Protein AF-A0A931TL77-F1 (afdb_monomer)

Foldseek 3Di:
DKFFFAEWEFEDADPVVVCCVCCVLQPWDFPDKDWDADPQQLVVLLQLLHDSHFIKTWTWTGQPQFRGQIYIYIYTPDDQAAALCVVADLQAFQEQQEFEKEAQDQQVSVVVCVVVVFDWLDHWDWDDWPPDPPKIKIWIWTQDNLNYIYIYIYMPPDQQQLQARSSPPGRIHRRSEREGEFADQVLVQVLCCQLAVKDFPDWTKDDDPVVCVSSVHDPPKIWTKTFIHHPPRSGNTYIYIYIDDPVSNPHHHSLVVPGRHHGTTREREMEDQAQLLSVLSNVVSPWAFSFHFDFGQDPPLGTFTKGWTAHPRNHIYIYTYSDDPVQWDFFFFPVVAEFQAWDWTADPFQGIWTWHDHNNGIWIFRLAAQPHGAGLNVFGGDGQWTQGPPPRFIARRSRQDTDVDPPTGTHTWHWDQDPRTIITGTDDDD

Structure (mmCIF, N/CA/C/O backbone):
data_AF-A0A931TL77-F1
#
_entry.id   AF-A0A931TL77-F1
#
loop_
_atom_site.group_PDB
_atom_site.id
_atom_site.type_symbol
_atom_site.label_atom_id
_atom_site.label_alt_id
_atom_site.label_comp_id
_atom_site.label_asym_id
_atom_site.label_entity_id
_atom_site.label_seq_id
_atom_site.pdbx_PDB_ins_code
_atom_site.Cartn_x
_atom_site.Cartn_y
_atom_site.Cartn_z
_atom_site.occupancy
_atom_site.B_iso_or_equiv
_atom_site.auth_seq_id
_atom_site.auth_comp_id
_atom_site.auth_asym_id
_atom_site.auth_atom_id
_atom_site.pdbx_PDB_model_num
ATOM 1 N N . MET A 1 1 ? 4.394 4.977 -12.613 1.00 84.75 1 MET A N 1
ATOM 2 C CA . MET A 1 1 ? 3.397 5.625 -11.736 1.00 84.75 1 MET A CA 1
ATOM 3 C C . MET A 1 1 ? 3.073 4.685 -10.577 1.00 84.75 1 MET A C 1
ATOM 5 O O . MET A 1 1 ? 3.251 3.476 -10.707 1.00 84.75 1 MET A O 1
ATOM 9 N N . ILE A 1 2 ? 2.688 5.224 -9.425 1.00 92.00 2 ILE A N 1
ATOM 10 C CA . ILE A 1 2 ? 2.180 4.453 -8.287 1.00 92.00 2 ILE A CA 1
ATOM 11 C C . ILE A 1 2 ? 1.109 5.287 -7.580 1.00 92.00 2 ILE A C 1
ATOM 13 O O . ILE A 1 2 ? 1.251 6.510 -7.510 1.00 92.00 2 ILE A O 1
ATOM 17 N N . SER A 1 3 ? 0.022 4.651 -7.149 1.00 94.75 3 SER A N 1
ATOM 18 C CA . SER A 1 3 ? -1.104 5.321 -6.491 1.00 94.75 3 SER A CA 1
ATOM 19 C C . SER A 1 3 ? -0.888 5.485 -4.986 1.00 94.75 3 SER A C 1
ATOM 21 O O . SER A 1 3 ? 0.035 4.914 -4.406 1.00 94.75 3 SER A O 1
ATOM 23 N N . GLU A 1 4 ? -1.792 6.214 -4.333 1.00 94.69 4 GLU A N 1
ATOM 24 C CA . GLU A 1 4 ? -2.070 6.045 -2.904 1.00 94.69 4 GLU A CA 1
ATOM 25 C C . GLU A 1 4 ? -2.566 4.620 -2.556 1.00 94.69 4 GLU A C 1
ATOM 27 O O . GLU A 1 4 ? -2.743 3.768 -3.435 1.00 94.69 4 GLU A O 1
ATOM 32 N N . VAL A 1 5 ? -2.798 4.346 -1.268 1.00 97.25 5 VAL A N 1
ATOM 33 C CA . VAL A 1 5 ? -3.376 3.086 -0.778 1.00 97.25 5 VAL A CA 1
ATOM 34 C C . VAL A 1 5 ? -4.782 2.919 -1.354 1.00 97.25 5 VAL A C 1
ATOM 36 O O . VAL A 1 5 ? -5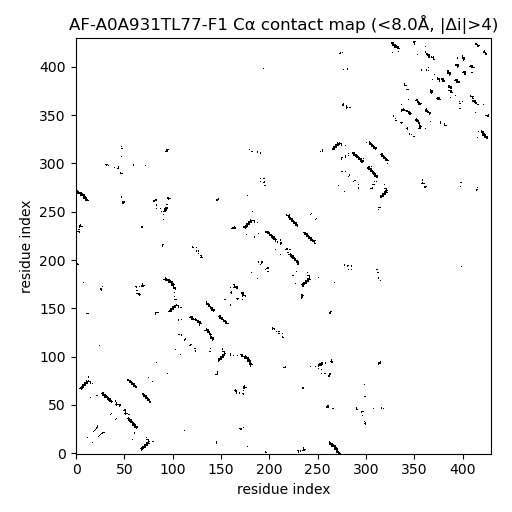.726 3.613 -0.975 1.00 97.25 5 VAL A O 1
ATOM 39 N N . ARG A 1 6 ? -4.936 1.947 -2.251 1.00 97.38 6 ARG A N 1
ATOM 40 C CA . ARG A 1 6 ? -6.212 1.593 -2.879 1.00 97.38 6 ARG A CA 1
ATOM 41 C C . ARG A 1 6 ? -7.122 0.839 -1.930 1.00 97.38 6 ARG A C 1
ATOM 43 O O . ARG A 1 6 ? -8.317 1.107 -1.893 1.00 97.38 6 ARG A O 1
ATOM 50 N N . ALA A 1 7 ? -6.554 -0.081 -1.155 1.00 97.81 7 ALA A N 1
ATOM 51 C CA . ALA A 1 7 ? -7.304 -0.880 -0.202 1.00 97.81 7 ALA A CA 1
ATOM 52 C C . ALA A 1 7 ? -6.459 -1.276 1.010 1.00 97.81 7 ALA A C 1
ATOM 54 O O . ALA A 1 7 ? -5.250 -1.489 0.898 1.00 97.81 7 ALA A O 1
ATOM 55 N N . VAL A 1 8 ? -7.127 -1.458 2.147 1.00 97.81 8 VAL A N 1
ATOM 56 C CA . VAL A 1 8 ? -6.586 -2.136 3.326 1.00 97.81 8 VAL A CA 1
ATOM 57 C C . VAL A 1 8 ? -7.295 -3.471 3.531 1.00 97.81 8 VAL A C 1
ATOM 59 O O . VAL A 1 8 ? -8.522 -3.542 3.523 1.00 97.81 8 VAL A O 1
ATOM 62 N N . THR A 1 9 ? -6.536 -4.547 3.716 1.00 97.00 9 THR A N 1
ATOM 63 C CA . THR A 1 9 ? -7.086 -5.867 4.057 1.00 97.00 9 THR A CA 1
ATOM 64 C C . THR A 1 9 ? -7.079 -6.052 5.560 1.00 97.00 9 THR A C 1
ATOM 66 O O . THR A 1 9 ? -6.026 -5.931 6.178 1.00 97.00 9 THR A O 1
ATOM 69 N N . ILE A 1 10 ? -8.227 -6.382 6.142 1.00 95.94 10 ILE A N 1
ATOM 70 C CA . ILE A 1 10 ? -8.422 -6.569 7.578 1.00 95.94 10 ILE A CA 1
ATOM 71 C C . ILE A 1 10 ? -8.870 -7.999 7.825 1.00 95.94 10 ILE A C 1
ATOM 73 O O . ILE A 1 10 ? -9.907 -8.417 7.317 1.00 95.94 10 ILE A O 1
ATOM 77 N N . VAL A 1 11 ? -8.117 -8.737 8.632 1.00 94.94 11 VAL A N 1
ATOM 78 C CA . VAL A 1 11 ? -8.571 -10.035 9.131 1.00 94.94 11 VAL A CA 1
ATOM 79 C C . VAL A 1 11 ? -9.452 -9.801 10.354 1.00 94.94 11 VAL A C 1
ATOM 81 O O . VAL A 1 11 ? -9.009 -9.177 11.318 1.00 94.94 11 VAL A O 1
ATOM 84 N N . THR A 1 12 ? -10.680 -10.314 10.309 1.00 94.69 12 THR A N 1
ATOM 85 C CA . THR A 1 12 ? -11.704 -10.171 11.349 1.00 94.69 12 THR A CA 1
ATOM 86 C C . THR A 1 12 ? -12.189 -11.525 11.857 1.00 94.69 12 THR A C 1
ATOM 88 O O . THR A 1 12 ? -12.225 -12.507 11.115 1.00 94.69 12 THR A O 1
ATOM 91 N N . ALA A 1 13 ? -12.579 -11.578 13.130 1.00 92.88 13 ALA A N 1
ATOM 92 C CA . ALA A 1 13 ? -13.218 -12.750 13.726 1.00 92.88 13 ALA A CA 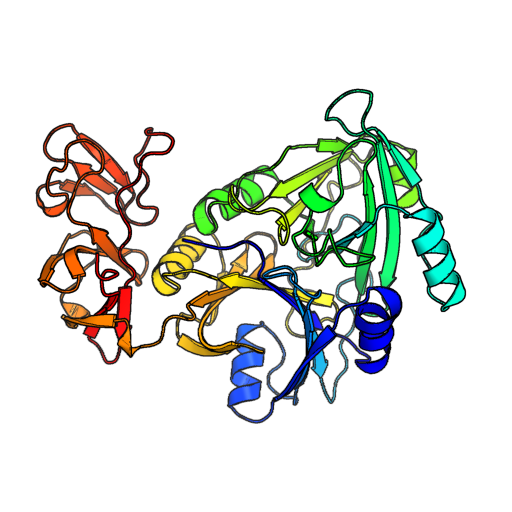1
ATOM 93 C C . ALA A 1 13 ? -14.688 -12.898 13.305 1.00 92.88 13 ALA A C 1
ATOM 95 O O . ALA A 1 13 ? -15.218 -14.010 13.266 1.00 92.88 13 ALA A O 1
ATOM 96 N N . ASP A 1 14 ? -15.346 -11.769 13.032 1.00 93.75 14 ASP A N 1
ATOM 97 C CA . ASP A 1 14 ? -16.788 -11.664 12.832 1.00 93.75 14 ASP A CA 1
ATOM 98 C C . ASP A 1 14 ? -17.082 -10.669 11.705 1.00 93.75 14 ASP A C 1
ATOM 100 O O . ASP A 1 14 ? -17.121 -9.448 11.883 1.00 93.75 14 ASP A O 1
ATOM 104 N N . LEU A 1 15 ? -17.325 -11.233 10.522 1.00 94.75 15 LEU A N 1
ATOM 105 C CA . LEU A 1 15 ? -17.604 -10.475 9.311 1.00 94.75 15 LEU A CA 1
ATOM 106 C C . LEU A 1 15 ? -18.896 -9.650 9.418 1.00 94.75 15 LEU A C 1
ATOM 108 O O . LEU A 1 15 ? -18.978 -8.574 8.832 1.00 94.75 15 LEU A O 1
ATOM 112 N N . GLU A 1 16 ? -19.903 -10.117 10.160 1.00 95.31 16 GLU A N 1
ATOM 113 C CA . GLU A 1 16 ? -21.162 -9.384 10.323 1.00 95.31 16 GLU A CA 1
ATOM 114 C C . GLU A 1 16 ? -20.975 -8.173 11.228 1.00 95.31 16 GLU A C 1
ATOM 116 O O . GLU A 1 16 ? -21.451 -7.080 10.914 1.00 95.31 16 GLU A O 1
ATOM 121 N N . ARG A 1 17 ? -20.237 -8.336 12.331 1.00 95.38 17 ARG A N 1
ATOM 122 C CA . ARG A 1 17 ? -19.882 -7.213 13.200 1.00 95.38 17 ARG A CA 1
ATOM 123 C C . ARG A 1 17 ? -19.022 -6.189 12.470 1.00 95.38 17 ARG A C 1
ATOM 125 O O . ARG A 1 17 ? -19.314 -4.997 12.555 1.00 95.38 17 ARG A O 1
ATOM 132 N N . ALA A 1 18 ? -18.016 -6.635 11.721 1.00 96.75 18 ALA A N 1
ATOM 133 C CA . ALA A 1 18 ? -17.196 -5.739 10.917 1.00 96.75 18 ALA A CA 1
ATOM 134 C C . ALA A 1 18 ? -18.041 -4.994 9.862 1.00 96.75 18 ALA A C 1
ATOM 136 O O . ALA A 1 18 ? -17.913 -3.779 9.727 1.00 96.75 18 ALA A O 1
ATOM 137 N N . ARG A 1 19 ? -18.989 -5.662 9.189 1.00 97.56 19 ARG A N 1
ATOM 138 C CA . ARG A 1 19 ? -19.946 -5.002 8.279 1.00 97.56 19 ARG A CA 1
ATOM 139 C C . ARG A 1 19 ? -20.817 -3.959 8.980 1.00 97.56 19 ARG A C 1
ATOM 141 O O . ARG A 1 19 ? -21.002 -2.878 8.429 1.00 97.56 19 ARG A O 1
ATOM 148 N N . ARG A 1 20 ? -21.321 -4.227 10.191 1.00 97.06 20 ARG A N 1
ATOM 149 C CA . ARG A 1 20 ? -22.089 -3.225 10.960 1.00 97.06 20 ARG A CA 1
ATOM 150 C C . ARG A 1 20 ? -21.271 -1.958 11.218 1.00 97.06 20 ARG A C 1
ATOM 152 O O . ARG A 1 20 ? -21.806 -0.863 11.076 1.00 97.06 20 ARG A O 1
ATOM 159 N N . LEU A 1 21 ? -19.982 -2.101 11.521 1.00 97.88 21 LEU A N 1
ATOM 160 C CA . LEU A 1 21 ? -19.082 -0.967 11.711 1.00 97.88 21 LEU A CA 1
ATOM 161 C C . LEU A 1 21 ? -18.799 -0.226 10.392 1.00 97.88 21 LEU A C 1
ATOM 163 O O . LEU A 1 21 ? -19.118 0.955 10.267 1.00 97.88 21 LEU A O 1
ATOM 167 N N . TYR A 1 22 ? -18.218 -0.908 9.402 1.00 97.94 22 TYR A N 1
ATOM 168 C CA . TYR A 1 22 ? -17.736 -0.257 8.178 1.00 97.94 22 TYR A CA 1
ATOM 169 C C . TYR A 1 22 ? -18.869 0.163 7.235 1.00 97.94 22 TYR A C 1
ATOM 171 O O . TYR A 1 22 ? -18.848 1.276 6.714 1.00 97.94 22 TYR A O 1
ATOM 179 N N . ALA A 1 23 ? -19.884 -0.680 7.038 1.00 96.94 23 ALA A N 1
ATOM 180 C CA . ALA A 1 23 ? -21.020 -0.324 6.194 1.00 96.94 23 ALA A CA 1
ATOM 181 C C . ALA A 1 23 ? -22.074 0.489 6.951 1.00 96.94 23 ALA A C 1
ATOM 183 O O . ALA A 1 23 ? -22.532 1.519 6.467 1.00 96.94 23 ALA A O 1
ATOM 184 N N . GLY A 1 24 ? -22.447 0.044 8.154 1.00 96.44 24 GLY A N 1
ATOM 185 C CA . GLY A 1 24 ? -23.548 0.646 8.910 1.00 96.44 24 GLY A CA 1
ATOM 186 C C . GLY A 1 24 ? -23.204 1.999 9.531 1.00 96.44 24 GLY A C 1
ATOM 187 O O . GLY A 1 24 ? -23.949 2.960 9.357 1.00 96.44 24 GLY A O 1
ATOM 188 N N . LEU A 1 25 ? -22.085 2.089 10.255 1.00 97.25 25 LEU A N 1
ATOM 189 C CA . LEU A 1 25 ? -21.726 3.305 10.993 1.00 97.25 25 LEU A CA 1
ATOM 190 C C . LEU A 1 25 ? -20.862 4.267 10.175 1.00 97.25 25 LEU A C 1
ATOM 192 O O . LEU A 1 25 ? -21.095 5.476 10.211 1.00 97.25 25 LEU A O 1
ATOM 196 N N . LEU A 1 26 ? -19.891 3.737 9.426 1.00 97.06 26 LEU A N 1
ATOM 197 C CA . LEU A 1 26 ? -18.997 4.533 8.577 1.00 97.06 26 LEU A CA 1
ATOM 198 C C . LEU A 1 26 ? -19.578 4.814 7.179 1.00 97.06 26 LEU A C 1
ATOM 200 O O . LEU A 1 26 ? -19.074 5.693 6.483 1.00 97.06 26 LEU A O 1
ATOM 204 N N . GLY A 1 27 ? -20.657 4.135 6.777 1.00 95.62 27 GLY A N 1
ATOM 205 C CA . GLY A 1 27 ? -21.375 4.415 5.528 1.00 95.62 27 GLY A CA 1
ATOM 206 C C . GLY A 1 27 ? -20.712 3.868 4.260 1.00 95.62 27 GLY A C 1
ATOM 207 O O . GLY A 1 27 ? -21.058 4.301 3.163 1.00 95.62 27 GLY A O 1
ATOM 208 N N . MET A 1 28 ? -19.765 2.933 4.380 1.00 97.06 28 MET A N 1
ATOM 209 C CA . MET A 1 28 ? -19.159 2.290 3.213 1.00 97.06 28 MET A CA 1
ATOM 210 C C . MET A 1 28 ? -20.154 1.339 2.530 1.00 97.06 28 MET A C 1
ATOM 212 O O . MET A 1 28 ? -20.973 0.684 3.172 1.00 97.06 28 MET A O 1
ATOM 216 N N . ARG A 1 29 ? -20.065 1.205 1.209 1.00 96.56 29 ARG A N 1
ATOM 217 C CA . ARG A 1 29 ? -20.891 0.281 0.429 1.00 96.56 29 ARG A CA 1
ATOM 218 C C . ARG A 1 29 ? -20.122 -1.001 0.158 1.00 96.56 29 ARG A C 1
ATOM 220 O O . ARG A 1 29 ? -19.004 -0.944 -0.342 1.00 96.56 29 ARG A O 1
ATOM 227 N N . GLU A 1 30 ? -20.735 -2.150 0.420 1.00 97.69 30 GLU A N 1
ATOM 228 C CA . GLU A 1 30 ? -20.202 -3.428 -0.054 1.00 97.69 30 GLU A CA 1
ATOM 229 C C . GLU A 1 30 ? -20.328 -3.502 -1.582 1.00 97.69 30 GLU A C 1
ATOM 231 O O . GLU A 1 30 ? -21.421 -3.378 -2.137 1.00 97.69 30 GLU A O 1
ATOM 236 N N . VAL A 1 31 ? -19.193 -3.651 -2.262 1.00 97.06 31 VAL A N 1
ATOM 237 C CA . VAL A 1 31 ? -19.104 -3.663 -3.729 1.00 97.06 31 VAL A CA 1
ATOM 238 C C . VAL A 1 31 ? -18.903 -5.063 -4.293 1.00 97.06 31 VAL A C 1
ATOM 240 O O . VAL A 1 31 ? -19.247 -5.308 -5.446 1.00 97.06 31 VAL A O 1
ATOM 243 N N . ALA A 1 32 ? -18.369 -5.980 -3.486 1.00 97.12 32 ALA A N 1
ATOM 244 C CA . ALA A 1 32 ? -18.173 -7.373 -3.853 1.00 97.12 32 ALA A CA 1
ATOM 245 C C . ALA A 1 32 ? -18.027 -8.256 -2.607 1.00 97.12 32 ALA A C 1
ATOM 247 O O . ALA A 1 32 ? -17.573 -7.798 -1.556 1.00 97.12 32 ALA A O 1
ATOM 248 N N . ALA A 1 33 ? -18.336 -9.540 -2.764 1.00 97.00 33 ALA A N 1
ATOM 249 C CA . ALA A 1 33 ? -18.074 -10.573 -1.775 1.00 97.00 33 ALA A CA 1
ATOM 250 C C . ALA A 1 33 ? -17.491 -11.813 -2.457 1.00 97.00 33 ALA A C 1
ATOM 252 O O . ALA A 1 33 ? -17.870 -12.145 -3.580 1.00 97.00 33 ALA A O 1
ATOM 253 N N . TYR A 1 34 ? -16.584 -12.499 -1.768 1.00 96.19 34 TYR A N 1
ATOM 254 C CA . TYR A 1 34 ? -15.933 -13.707 -2.262 1.00 96.19 34 TYR A CA 1
ATOM 255 C C . TYR A 1 34 ? -15.923 -14.783 -1.185 1.00 96.19 34 TYR A C 1
ATOM 257 O O . TYR A 1 34 ? -15.801 -14.495 0.006 1.00 96.19 34 TYR A O 1
ATOM 265 N N . ARG A 1 35 ? -15.974 -16.034 -1.630 1.00 95.81 35 ARG A N 1
ATOM 266 C CA . ARG A 1 35 ? -15.556 -17.198 -0.857 1.00 95.81 35 ARG A CA 1
ATOM 267 C C . ARG A 1 35 ? -14.415 -17.841 -1.633 1.00 95.81 35 ARG A C 1
ATOM 269 O O . ARG A 1 35 ? -14.634 -18.295 -2.750 1.00 95.81 35 ARG A O 1
ATOM 276 N N . LEU A 1 36 ? -13.206 -17.804 -1.084 1.00 94.31 36 LEU A N 1
ATOM 277 C CA . LEU A 1 36 ? -12.018 -18.357 -1.728 1.00 94.31 36 LEU A CA 1
ATOM 278 C C . LEU A 1 36 ? -11.596 -19.645 -1.029 1.00 94.31 36 LEU A C 1
ATOM 280 O O . LEU A 1 36 ? -11.413 -19.668 0.185 1.00 94.31 36 LEU A O 1
ATOM 284 N N . GLU A 1 37 ? -11.403 -20.700 -1.808 1.00 94.50 37 GLU A N 1
ATOM 285 C CA . GLU A 1 37 ? -11.005 -22.028 -1.344 1.00 94.50 37 GLU A CA 1
ATOM 286 C C . GLU A 1 37 ? -10.095 -22.705 -2.381 1.00 94.50 37 GLU A C 1
ATOM 288 O O . GLU A 1 37 ? -9.829 -22.144 -3.450 1.00 94.50 37 GLU A O 1
ATOM 293 N N . GLY A 1 38 ? -9.564 -23.882 -2.042 1.00 94.44 38 GLY A N 1
ATOM 294 C CA . GLY A 1 38 ? -8.637 -24.618 -2.904 1.00 94.44 38 GLY A CA 1
ATOM 295 C C . GLY A 1 38 ? -7.373 -23.824 -3.252 1.00 94.44 38 GLY A C 1
ATOM 296 O O . GLY A 1 38 ? -6.923 -22.964 -2.490 1.00 94.44 38 GLY A O 1
ATOM 297 N N . ASP A 1 39 ? -6.802 -24.101 -4.423 1.00 93.94 39 ASP A N 1
ATOM 298 C CA . ASP A 1 39 ? -5.517 -23.531 -4.843 1.00 93.94 39 ASP A CA 1
ATOM 299 C C . ASP A 1 39 ? -5.549 -22.009 -5.014 1.00 93.94 39 ASP A C 1
ATOM 301 O O . ASP A 1 39 ? -4.571 -21.330 -4.692 1.00 93.94 39 ASP A O 1
ATOM 305 N N . GLU A 1 40 ? -6.666 -21.453 -5.493 1.00 91.44 40 GLU A N 1
ATOM 306 C CA . GLU A 1 40 ? -6.803 -20.007 -5.678 1.00 91.44 40 GLU A CA 1
ATOM 307 C C . GLU A 1 40 ? -6.881 -19.278 -4.332 1.00 91.44 40 GLU A C 1
ATOM 309 O O . GLU A 1 40 ? -6.145 -18.309 -4.120 1.00 91.44 40 GLU A O 1
ATOM 314 N N . GLY A 1 41 ? -7.690 -19.781 -3.390 1.00 93.88 41 GLY A N 1
ATOM 315 C CA . GLY A 1 41 ? -7.731 -19.254 -2.024 1.00 93.88 41 GLY A CA 1
ATOM 316 C C . GLY A 1 41 ? -6.383 -19.379 -1.320 1.00 93.88 41 GLY A C 1
ATOM 317 O O . GLY A 1 41 ? -5.896 -18.409 -0.736 1.00 93.88 41 GLY A O 1
ATOM 318 N N . ALA A 1 42 ? -5.720 -20.527 -1.467 1.00 93.94 42 ALA A N 1
ATOM 319 C CA . ALA A 1 42 ? -4.400 -20.757 -0.902 1.00 93.94 42 ALA A CA 1
ATOM 320 C C . ALA A 1 42 ? -3.334 -19.812 -1.490 1.00 93.94 42 ALA A C 1
ATOM 322 O O . ALA A 1 42 ? -2.457 -19.331 -0.768 1.00 93.94 42 ALA A O 1
ATOM 323 N N . ALA A 1 43 ? -3.405 -19.508 -2.790 1.00 94.12 43 ALA A N 1
ATOM 324 C CA . ALA A 1 43 ? -2.503 -18.564 -3.446 1.00 94.12 43 ALA A CA 1
ATOM 325 C C . ALA A 1 43 ? -2.722 -17.116 -2.977 1.00 94.12 43 ALA A C 1
ATOM 327 O O . ALA A 1 43 ? -1.743 -16.407 -2.730 1.00 94.12 43 ALA A O 1
ATOM 328 N N . VAL A 1 44 ? -3.979 -16.682 -2.822 1.00 94.88 44 VAL A N 1
ATOM 329 C CA . VAL A 1 44 ? -4.311 -15.358 -2.263 1.00 94.88 44 VAL A CA 1
ATOM 330 C C . VAL A 1 44 ? -3.833 -15.250 -0.816 1.00 94.88 44 VAL A C 1
ATOM 332 O O . VAL A 1 44 ? -3.150 -14.287 -0.470 1.00 94.88 44 VAL A O 1
ATOM 335 N N . ALA A 1 45 ? -4.105 -16.265 0.007 1.00 93.62 45 ALA A N 1
ATOM 336 C CA . ALA A 1 45 ? -3.663 -16.304 1.395 1.00 93.62 45 ALA A CA 1
ATOM 337 C C . ALA A 1 45 ? -2.139 -16.169 1.524 1.00 93.62 45 ALA A C 1
ATOM 339 O O . ALA A 1 45 ? -1.661 -15.288 2.239 1.00 93.62 45 ALA A O 1
ATOM 340 N N . ARG A 1 46 ? -1.362 -16.966 0.772 1.00 93.00 46 ARG A N 1
ATOM 341 C CA . ARG A 1 46 ? 0.109 -16.879 0.775 1.00 93.00 46 ARG A CA 1
ATOM 342 C C . ARG A 1 46 ? 0.609 -15.486 0.396 1.00 93.00 46 ARG A C 1
ATOM 344 O O . ARG A 1 46 ? 1.497 -14.967 1.066 1.00 93.00 46 ARG A O 1
ATOM 351 N N . ARG A 1 47 ? 0.009 -14.847 -0.617 1.00 93.75 47 ARG A N 1
ATOM 352 C CA . ARG A 1 47 ? 0.371 -13.477 -1.030 1.00 93.75 47 ARG A CA 1
ATOM 353 C C . ARG A 1 47 ? 0.128 -12.456 0.078 1.00 93.75 47 ARG A C 1
ATOM 355 O O . ARG A 1 47 ? 0.897 -11.511 0.220 1.00 93.75 47 ARG A O 1
ATOM 362 N N . TRP A 1 48 ? -0.901 -12.643 0.890 1.00 92.81 48 TRP A N 1
ATOM 363 C CA . TRP A 1 48 ? -1.190 -11.775 2.034 1.00 92.81 48 TRP A CA 1
ATOM 364 C C . TRP A 1 48 ? -0.460 -12.193 3.317 1.00 92.81 48 TRP A C 1
ATOM 366 O O . TRP A 1 48 ? -0.722 -11.636 4.385 1.00 92.81 48 TRP A O 1
ATOM 376 N N . ALA A 1 49 ? 0.468 -13.152 3.210 1.00 90.62 49 ALA A N 1
ATOM 377 C CA . ALA A 1 49 ? 1.147 -13.785 4.333 1.00 90.62 49 ALA A CA 1
ATOM 378 C C . ALA A 1 49 ? 0.154 -14.291 5.395 1.00 90.62 49 ALA A C 1
ATOM 380 O O . ALA A 1 49 ? 0.357 -14.047 6.582 1.00 90.62 49 ALA A O 1
ATOM 381 N N . LEU A 1 50 ? -0.917 -14.951 4.941 1.00 90.19 50 LEU A N 1
ATOM 382 C CA . LEU A 1 50 ? -1.978 -15.580 5.730 1.00 90.19 50 LEU A CA 1
ATOM 383 C C . LEU A 1 50 ? -1.903 -17.118 5.642 1.00 90.19 50 LEU A C 1
ATOM 385 O O . LEU A 1 50 ? -1.363 -17.639 4.660 1.00 90.19 50 LEU A O 1
ATOM 389 N N . PRO A 1 51 ? -2.458 -17.864 6.622 1.00 87.94 51 PRO A N 1
ATOM 390 C CA . PRO A 1 51 ? -2.683 -19.302 6.499 1.00 87.94 51 PRO A CA 1
ATOM 391 C C . PRO A 1 51 ? -3.460 -19.642 5.235 1.00 87.94 51 PRO A C 1
ATOM 393 O O . PRO A 1 51 ? -4.449 -18.986 4.913 1.00 87.94 51 PRO A O 1
ATOM 396 N N . SER A 1 52 ? -3.010 -20.679 4.536 1.00 83.94 52 SER A N 1
ATOM 397 C CA . SER A 1 52 ? -3.558 -21.096 3.244 1.00 83.94 52 SER A CA 1
ATOM 398 C C . SER A 1 52 ? -4.352 -22.403 3.302 1.00 83.94 52 SER A C 1
ATOM 400 O O . SER A 1 52 ? -4.656 -22.968 2.259 1.00 83.94 52 SER A O 1
ATOM 402 N N . ASP A 1 53 ? -4.610 -22.922 4.499 1.00 83.44 53 ASP A N 1
ATOM 403 C CA . ASP A 1 53 ? -5.258 -24.211 4.768 1.00 83.44 53 ASP A CA 1
ATOM 404 C C . ASP A 1 53 ? -6.777 -24.101 4.955 1.00 83.44 53 ASP A C 1
ATOM 406 O O . ASP A 1 53 ? -7.488 -25.101 4.880 1.00 83.44 53 ASP A O 1
ATOM 410 N N . THR A 1 54 ? -7.277 -22.887 5.174 1.00 84.69 54 THR A N 1
ATOM 411 C CA . THR A 1 54 ? -8.676 -22.619 5.499 1.00 84.69 54 THR A CA 1
ATOM 412 C C . THR A 1 54 ? -9.316 -21.705 4.449 1.00 84.69 54 THR A C 1
ATOM 414 O O . THR A 1 54 ? -8.689 -20.719 4.047 1.00 84.69 54 THR A O 1
ATOM 417 N N . PRO A 1 55 ? -10.571 -21.964 4.030 1.00 92.81 55 PRO A N 1
ATOM 418 C CA . PRO A 1 55 ? -11.317 -21.052 3.171 1.00 92.81 55 PRO A CA 1
ATOM 419 C C . PRO A 1 55 ? -11.427 -19.631 3.741 1.00 92.81 55 PRO A C 1
ATOM 421 O O . PRO A 1 55 ? -11.543 -19.426 4.954 1.00 92.81 55 PRO A O 1
ATOM 424 N N . LEU A 1 56 ? -11.435 -18.646 2.845 1.00 93.25 56 LEU A N 1
ATOM 425 C CA . LEU A 1 56 ? -11.548 -17.228 3.171 1.00 93.25 56 LEU A CA 1
ATOM 426 C C . LEU A 1 56 ? -12.908 -16.692 2.727 1.00 93.25 56 LEU A C 1
ATOM 428 O O . LEU A 1 56 ? -13.228 -16.720 1.539 1.00 93.25 56 LEU A O 1
ATOM 432 N N . ALA A 1 57 ? -13.670 -16.122 3.655 1.00 95.50 57 ALA A N 1
ATOM 433 C CA . ALA A 1 57 ? -14.806 -15.269 3.329 1.00 95.50 57 ALA A CA 1
ATOM 434 C C . ALA A 1 57 ? -14.332 -13.812 3.263 1.00 95.50 57 ALA A C 1
ATOM 436 O O . ALA A 1 57 ? -13.727 -13.318 4.217 1.00 95.50 57 ALA A O 1
ATOM 437 N N . ILE A 1 58 ? -14.599 -13.128 2.151 1.00 96.81 58 ILE A N 1
ATOM 438 C CA . ILE A 1 58 ? -14.131 -11.764 1.894 1.00 96.81 58 ILE A CA 1
ATOM 439 C C . ILE A 1 58 ? -15.316 -10.855 1.575 1.00 96.81 58 ILE A C 1
ATOM 441 O O . ILE A 1 58 ? -16.152 -11.208 0.747 1.00 96.81 58 ILE A O 1
ATOM 445 N N . ALA A 1 59 ? -15.354 -9.671 2.181 1.00 98.31 59 ALA A N 1
ATOM 446 C CA . ALA A 1 59 ? -16.242 -8.576 1.796 1.00 98.31 59 ALA A CA 1
ATOM 447 C C . ALA A 1 59 ? -15.406 -7.343 1.433 1.00 98.31 59 ALA A C 1
ATOM 449 O O . ALA A 1 59 ? -14.537 -6.931 2.203 1.00 98.31 59 ALA A O 1
ATOM 450 N N . CYS A 1 60 ? -15.650 -6.757 0.265 1.00 98.50 60 CYS A N 1
ATOM 451 C CA . CYS A 1 60 ? -14.972 -5.554 -0.209 1.00 98.50 60 CYS A CA 1
ATOM 452 C C . CYS A 1 60 ? -15.916 -4.360 -0.068 1.00 98.50 60 CYS A C 1
ATOM 454 O O . CYS A 1 60 ? -17.018 -4.384 -0.615 1.00 98.50 60 CYS A O 1
ATOM 456 N N . LEU A 1 61 ? -15.485 -3.329 0.654 1.00 98.31 61 LEU A N 1
ATOM 457 C CA . LEU A 1 61 ? -16.261 -2.128 0.934 1.00 98.31 61 LEU A CA 1
ATOM 458 C C . LEU A 1 61 ? -15.524 -0.878 0.467 1.00 98.31 61 LEU A C 1
ATOM 460 O O . LEU A 1 61 ? -14.316 -0.751 0.659 1.00 98.31 61 LEU A O 1
ATOM 464 N N . GLU A 1 62 ? -16.266 0.074 -0.084 1.00 96.56 62 GLU A N 1
ATOM 465 C CA . GLU A 1 62 ? -15.741 1.338 -0.604 1.00 96.56 62 GLU A CA 1
ATOM 466 C C . GLU A 1 62 ? -16.637 2.497 -0.168 1.00 96.56 62 GLU A C 1
ATOM 468 O O . GLU A 1 62 ? -17.856 2.338 -0.056 1.00 96.56 62 GLU A O 1
ATOM 473 N N . GLN A 1 63 ? -16.062 3.680 0.053 1.00 95.12 63 GLN A N 1
ATOM 474 C CA . GLN A 1 63 ? -16.889 4.882 0.129 1.00 95.12 63 GLN A CA 1
ATOM 475 C C . GLN A 1 63 ? -17.403 5.250 -1.268 1.00 95.12 63 GLN A C 1
ATOM 477 O O . GLN A 1 63 ? -16.632 5.188 -2.230 1.00 95.12 63 GLN A O 1
ATOM 482 N N . PRO A 1 64 ? -18.673 5.665 -1.414 1.00 89.81 64 PRO A N 1
ATOM 483 C CA . PRO A 1 64 ? -19.190 6.130 -2.693 1.00 89.81 64 PRO A CA 1
ATOM 484 C C . PRO A 1 64 ? -18.316 7.242 -3.291 1.00 89.81 64 PRO A C 1
ATOM 486 O O . PRO A 1 64 ? -18.024 8.240 -2.637 1.00 89.81 64 PRO A O 1
ATOM 489 N N . GLY A 1 65 ? -17.896 7.056 -4.544 1.00 86.50 65 GLY A N 1
ATOM 490 C CA . GLY A 1 65 ? -17.097 8.034 -5.287 1.00 86.50 65 GLY A CA 1
ATOM 491 C C . GLY A 1 65 ? -15.598 8.051 -4.970 1.00 86.50 65 GLY A C 1
ATOM 492 O O . GLY A 1 65 ? -14.867 8.735 -5.683 1.00 86.50 65 GLY A O 1
ATOM 493 N N . ALA A 1 66 ? -15.124 7.299 -3.970 1.00 91.31 66 ALA A N 1
ATOM 494 C CA . ALA A 1 66 ? -13.697 7.193 -3.676 1.00 91.31 66 ALA A CA 1
ATOM 495 C C . ALA A 1 66 ? -13.011 6.157 -4.572 1.00 91.31 66 ALA A C 1
ATOM 497 O O . ALA A 1 66 ? -13.522 5.056 -4.777 1.00 91.31 66 ALA A O 1
ATOM 498 N N . ARG A 1 67 ? -11.818 6.491 -5.071 1.00 90.12 67 ARG A N 1
ATOM 499 C CA . ARG A 1 67 ? -10.955 5.563 -5.826 1.00 90.12 67 ARG A CA 1
ATOM 500 C C . ARG A 1 67 ? -9.869 4.906 -4.975 1.00 90.12 67 ARG A C 1
ATOM 502 O O . ARG A 1 67 ? -9.113 4.075 -5.485 1.00 90.12 67 ARG A O 1
ATOM 509 N N . SER A 1 68 ? -9.767 5.286 -3.710 1.00 93.56 68 SER A N 1
ATOM 510 C CA . SER A 1 68 ? -8.765 4.816 -2.759 1.00 93.56 68 SER A CA 1
ATOM 511 C C . SER A 1 68 ? -9.399 4.541 -1.396 1.00 93.56 68 SER A C 1
ATOM 513 O O . SER A 1 68 ? -10.594 4.760 -1.193 1.00 93.56 68 SER A O 1
ATOM 515 N N . GLY A 1 69 ? -8.611 4.002 -0.465 1.00 96.12 69 GLY A N 1
ATOM 516 C CA . GLY A 1 69 ? -9.056 3.786 0.909 1.00 96.12 69 GLY A CA 1
ATOM 517 C C . GLY A 1 69 ? -10.198 2.773 1.074 1.00 96.12 69 GLY A C 1
ATOM 518 O O . GLY A 1 69 ? -10.982 2.889 2.018 1.00 96.12 69 GLY A O 1
ATOM 519 N N . ALA A 1 70 ? -10.311 1.789 0.177 1.00 97.50 70 ALA A N 1
ATOM 520 C CA . ALA A 1 70 ? -11.252 0.679 0.313 1.00 97.50 70 ALA A CA 1
ATOM 521 C C . ALA A 1 70 ? -10.884 -0.238 1.496 1.00 97.50 70 ALA A C 1
ATOM 523 O O . ALA A 1 70 ? -9.723 -0.328 1.899 1.00 97.50 70 ALA A O 1
ATOM 524 N N . VAL A 1 71 ? -11.855 -0.984 2.021 1.00 98.31 71 VAL A N 1
ATOM 525 C CA . VAL A 1 71 ? -11.658 -1.975 3.090 1.00 98.31 71 VAL A CA 1
ATOM 526 C C . VAL A 1 71 ? -12.005 -3.366 2.567 1.00 98.31 71 VAL A C 1
ATOM 528 O O . VAL A 1 71 ? -13.105 -3.602 2.078 1.00 98.31 71 VAL A O 1
ATOM 531 N N . ARG A 1 72 ? -11.079 -4.318 2.699 1.00 98.00 72 ARG A N 1
ATOM 532 C CA . ARG A 1 72 ? -11.305 -5.744 2.420 1.00 98.00 72 ARG A CA 1
ATOM 533 C C . ARG A 1 72 ? -11.345 -6.503 3.735 1.00 98.00 72 ARG A C 1
ATOM 535 O O . ARG A 1 72 ? -10.305 -6.744 4.339 1.00 98.00 72 ARG A O 1
ATOM 542 N N . LEU A 1 73 ? -12.537 -6.871 4.182 1.00 97.62 73 LEU A N 1
ATOM 543 C CA . LEU A 1 73 ? -12.732 -7.691 5.372 1.00 97.62 73 LEU A CA 1
ATOM 544 C C . LEU A 1 73 ? -12.527 -9.155 5.008 1.00 97.62 73 LEU A C 1
ATOM 546 O O . LEU A 1 73 ? -13.150 -9.634 4.068 1.00 97.62 73 LEU A O 1
ATOM 550 N N . VAL A 1 74 ? -11.683 -9.858 5.753 1.00 95.38 74 VAL A N 1
ATOM 551 C CA . VAL A 1 74 ? -11.345 -11.266 5.544 1.00 95.38 74 VAL A CA 1
ATOM 552 C C . VAL A 1 74 ? -11.629 -12.028 6.827 1.00 95.38 74 VAL A C 1
ATOM 554 O O . VAL A 1 74 ? -11.119 -11.675 7.885 1.00 95.38 74 VAL A O 1
ATOM 557 N N . ARG A 1 75 ? -12.411 -13.099 6.742 1.00 94.31 75 ARG A N 1
ATOM 558 C CA . ARG A 1 75 ? -12.648 -14.027 7.849 1.00 94.31 75 ARG A CA 1
ATOM 559 C C . ARG A 1 75 ? -12.214 -15.424 7.422 1.00 94.31 75 ARG A C 1
ATOM 561 O O . ARG A 1 75 ? -12.656 -15.902 6.376 1.00 94.31 75 ARG A O 1
ATOM 568 N N . PHE A 1 76 ? -11.402 -16.085 8.240 1.00 92.31 76 PHE A N 1
ATOM 569 C CA . PHE A 1 76 ? -11.152 -17.519 8.091 1.00 92.31 76 PHE A CA 1
ATOM 570 C C . PHE A 1 76 ? -12.396 -18.298 8.520 1.00 92.31 76 PHE A C 1
ATOM 572 O O . PHE A 1 76 ? -13.033 -17.959 9.516 1.00 92.31 76 PHE A O 1
ATOM 579 N N . GLU A 1 77 ? -12.765 -19.346 7.794 1.00 87.50 77 GLU A N 1
ATOM 580 C CA . GLU A 1 77 ? -13.932 -20.157 8.177 1.00 87.50 77 GLU A CA 1
ATOM 581 C C . GLU A 1 77 ? -13.684 -21.075 9.381 1.00 87.50 77 GLU A C 1
ATOM 583 O O . GLU A 1 77 ? -14.630 -21.490 10.048 1.00 87.50 77 GLU A O 1
ATOM 588 N N . SER A 1 78 ? -12.417 -21.320 9.711 1.00 80.44 78 SER A N 1
ATOM 589 C CA . SER A 1 78 ? -11.962 -22.027 10.908 1.00 80.44 78 SER A CA 1
ATOM 590 C C . SER A 1 78 ? -10.694 -21.388 11.486 1.00 80.44 78 SER A C 1
ATOM 592 O O . SER A 1 78 ? -9.959 -20.700 10.785 1.00 80.44 78 SER A O 1
ATOM 594 N N . GLY A 1 79 ? -10.418 -21.622 12.775 1.00 71.81 79 GLY A N 1
ATOM 595 C CA . GLY A 1 79 ? -9.123 -21.277 13.381 1.00 71.81 79 GLY A CA 1
ATOM 596 C C . GLY A 1 79 ? -8.921 -19.805 13.762 1.00 71.81 79 GLY A C 1
ATOM 597 O O . GLY A 1 79 ? -7.774 -19.376 13.844 1.00 71.81 79 GLY A O 1
ATOM 598 N N . ASN A 1 80 ? -10.007 -19.051 14.002 1.00 72.56 80 ASN A N 1
ATOM 599 C CA . ASN A 1 80 ? -9.998 -17.612 14.305 1.00 72.56 80 ASN A CA 1
ATOM 600 C C . ASN A 1 80 ? -8.813 -17.180 15.205 1.00 72.56 80 ASN A C 1
ATOM 602 O O . ASN A 1 80 ? -8.830 -17.438 16.411 1.00 72.56 80 ASN A O 1
ATOM 606 N N . PRO A 1 81 ? -7.803 -16.511 14.630 1.00 79.88 81 PRO A N 1
ATOM 607 C CA . PRO A 1 81 ? -6.539 -16.238 15.303 1.00 79.88 81 PRO A CA 1
ATOM 608 C C . PRO A 1 81 ? -6.673 -15.109 16.336 1.00 79.88 81 PRO A C 1
ATOM 610 O O . PRO A 1 81 ? -7.644 -14.344 16.293 1.00 79.88 81 PRO A O 1
ATOM 613 N N . PRO A 1 82 ? -5.721 -14.986 17.279 1.00 86.25 82 PRO A N 1
ATOM 614 C CA . PRO A 1 82 ? -5.681 -13.855 18.203 1.00 86.25 82 PRO A CA 1
ATOM 615 C C . PRO A 1 82 ? -5.471 -12.536 17.451 1.00 86.25 82 PRO A C 1
ATOM 617 O O . PRO A 1 82 ? -5.025 -12.516 16.297 1.00 86.25 82 PRO A O 1
ATOM 620 N N . ALA A 1 83 ? -5.808 -11.422 18.097 1.00 89.50 83 ALA A N 1
ATOM 621 C CA . ALA A 1 83 ? -5.524 -10.112 17.530 1.00 89.50 83 ALA A CA 1
ATOM 622 C C . ALA A 1 83 ? -4.029 -9.803 17.631 1.00 89.50 83 ALA A C 1
ATOM 624 O O . ALA A 1 83 ? -3.368 -10.146 18.608 1.00 89.50 83 ALA A O 1
ATOM 625 N N . ILE A 1 84 ? -3.495 -9.100 16.632 1.00 86.00 84 ILE A N 1
ATOM 626 C CA . ILE A 1 84 ? -2.083 -8.693 16.596 1.00 86.00 84 ILE A CA 1
ATOM 627 C C . ILE A 1 84 ? -1.670 -7.835 17.800 1.00 86.00 84 ILE A C 1
ATOM 629 O O . ILE A 1 84 ? -0.495 -7.765 18.151 1.00 86.00 84 ILE A O 1
ATOM 633 N N . THR A 1 85 ? -2.648 -7.187 18.433 1.00 86.94 85 THR A N 1
ATOM 634 C CA . THR A 1 85 ? -2.471 -6.322 19.597 1.00 86.94 85 THR A CA 1
ATOM 635 C C . THR A 1 85 ? -2.619 -7.049 20.934 1.00 86.94 85 THR A C 1
ATOM 637 O O . THR A 1 85 ? -2.494 -6.406 21.976 1.00 86.94 85 THR A O 1
ATOM 640 N N . ASP A 1 86 ? -2.910 -8.351 20.952 1.00 86.88 86 ASP A N 1
ATOM 641 C CA . ASP A 1 86 ? -3.061 -9.098 22.203 1.00 86.88 86 ASP A CA 1
ATOM 642 C C . ASP A 1 86 ? -1.718 -9.124 22.957 1.00 86.88 86 ASP A C 1
ATOM 644 O O . ASP A 1 86 ? -0.723 -9.671 22.486 1.00 86.88 86 ASP A O 1
ATOM 648 N N . GLY A 1 87 ? -1.665 -8.472 24.126 1.00 84.44 87 GLY A N 1
ATOM 649 C CA . GLY A 1 87 ? -0.430 -8.301 24.910 1.00 84.44 87 GLY A CA 1
ATOM 650 C C . GLY A 1 87 ? 0.550 -7.244 24.368 1.00 84.44 87 GLY A C 1
ATOM 651 O O . GLY A 1 87 ? 1.672 -7.122 24.877 1.00 84.44 87 GLY A O 1
ATOM 652 N N . ALA A 1 88 ? 0.143 -6.474 23.356 1.00 88.06 88 ALA A N 1
ATOM 653 C CA . ALA A 1 88 ? 0.922 -5.377 22.798 1.00 88.06 88 ALA A CA 1
ATOM 654 C C . ALA A 1 88 ? 0.837 -4.116 23.664 1.00 88.06 88 ALA A C 1
ATOM 656 O O . ALA A 1 88 ? -0.203 -3.789 24.239 1.00 88.06 88 ALA A O 1
ATOM 657 N N . ARG A 1 89 ? 1.929 -3.355 23.694 1.00 89.38 89 ARG A N 1
ATOM 658 C CA . ARG A 1 89 ? 1.942 -1.988 24.222 1.00 89.38 89 ARG A CA 1
ATOM 659 C C . ARG A 1 89 ? 1.525 -1.021 23.116 1.00 89.38 89 ARG A C 1
ATOM 661 O O . ARG A 1 89 ? 1.765 -1.283 21.939 1.00 89.38 89 ARG A O 1
ATOM 668 N N . THR A 1 90 ? 0.959 0.134 23.470 1.00 87.12 90 THR A N 1
ATOM 669 C CA . THR A 1 90 ? 0.519 1.140 22.479 1.00 87.12 90 THR A CA 1
ATOM 670 C C . THR A 1 90 ? 1.643 1.601 21.546 1.00 87.12 90 THR A C 1
ATOM 672 O O . THR A 1 90 ? 1.362 2.004 20.420 1.00 87.12 90 THR A O 1
ATOM 675 N N . TYR A 1 91 ? 2.888 1.534 22.019 1.00 90.19 91 TYR A N 1
ATOM 676 C CA . TYR A 1 91 ? 4.086 1.973 21.312 1.00 90.19 91 TYR A CA 1
ATOM 677 C C . TYR A 1 91 ? 4.915 0.828 20.705 1.00 90.19 91 TYR A C 1
ATOM 679 O O . TYR A 1 91 ? 5.964 1.095 20.127 1.00 90.19 91 TYR A O 1
ATOM 687 N N . ASP A 1 92 ? 4.468 -0.430 20.815 1.00 92.19 92 ASP A N 1
ATOM 688 C CA . ASP A 1 92 ? 5.084 -1.532 20.068 1.00 92.19 92 ASP A CA 1
ATOM 689 C C . ASP A 1 92 ? 4.829 -1.341 18.559 1.00 92.19 92 ASP A C 1
ATOM 691 O O . ASP A 1 92 ? 3.765 -0.869 18.155 1.00 92.19 92 ASP A O 1
ATOM 695 N N . HIS A 1 93 ? 5.797 -1.705 17.718 1.00 91.06 93 HIS A N 1
ATOM 696 C CA . HIS A 1 93 ? 5.769 -1.477 16.268 1.00 91.06 93 HIS A CA 1
ATOM 697 C C . HIS A 1 93 ? 5.613 -2.796 15.495 1.00 91.06 93 HIS A C 1
ATOM 699 O O . HIS A 1 93 ? 5.422 -3.855 16.089 1.00 91.06 93 HIS A O 1
ATOM 705 N N . GLY A 1 94 ? 5.676 -2.775 14.160 1.00 86.50 94 GLY A N 1
ATOM 706 C CA . GLY A 1 94 ? 5.609 -4.009 13.356 1.00 86.50 94 GLY A CA 1
ATOM 707 C C . GLY A 1 94 ? 4.265 -4.288 12.679 1.00 86.50 94 GLY A C 1
ATOM 708 O O . GLY A 1 94 ? 4.099 -5.357 12.091 1.00 86.50 94 GLY A O 1
ATOM 709 N N . TYR A 1 95 ? 3.299 -3.372 12.792 1.00 87.56 95 TYR A N 1
ATOM 710 C CA . TYR A 1 95 ? 1.939 -3.531 12.274 1.00 87.56 95 TYR A CA 1
ATOM 711 C C . TYR A 1 95 ? 1.253 -2.189 11.991 1.00 87.56 95 TYR A C 1
ATOM 713 O O . TYR A 1 95 ? 1.684 -1.136 12.468 1.00 87.56 95 TYR A O 1
ATOM 721 N N . VAL A 1 96 ? 0.161 -2.232 11.224 1.00 92.50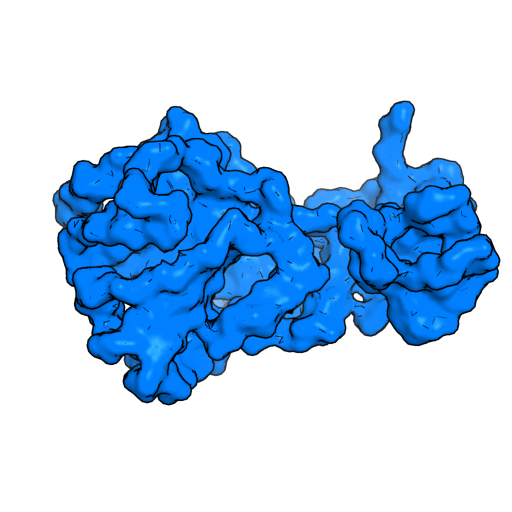 96 VAL A N 1
ATOM 722 C CA . VAL A 1 96 ? -0.716 -1.073 11.010 1.00 92.50 96 VAL A CA 1
ATOM 723 C C . VAL A 1 96 ? -1.680 -0.968 12.193 1.00 92.50 96 VAL A C 1
ATOM 725 O O . VAL A 1 96 ? -2.508 -1.848 12.423 1.00 92.50 96 VAL A O 1
ATOM 728 N N . LYS A 1 97 ? -1.535 0.111 12.963 1.00 90.75 97 LYS A N 1
ATOM 729 C CA . LYS A 1 97 ? -2.190 0.361 14.251 1.00 90.75 97 LYS A CA 1
ATOM 730 C C . LYS A 1 97 ? -3.640 0.807 14.093 1.00 90.75 97 LYS A C 1
ATOM 732 O O . LYS A 1 97 ? -4.504 0.390 14.870 1.00 90.75 97 LYS A O 1
ATOM 737 N N . ASN A 1 98 ? -3.894 1.712 13.155 1.00 94.75 98 ASN A N 1
ATOM 738 C CA . ASN A 1 98 ? -5.196 2.346 13.006 1.00 94.75 98 ASN A CA 1
ATOM 739 C C . ASN A 1 98 ? -5.513 2.731 11.568 1.00 94.75 98 ASN A C 1
ATOM 741 O O . ASN A 1 98 ? -4.627 2.843 10.723 1.00 94.75 98 ASN A O 1
ATOM 745 N N . LEU A 1 99 ? -6.805 2.940 11.338 1.00 97.38 99 LEU A N 1
ATOM 746 C CA . LEU A 1 99 ? -7.362 3.517 10.126 1.00 97.38 99 LEU A CA 1
ATOM 747 C C . LEU A 1 99 ? -8.045 4.831 10.494 1.00 97.38 99 LEU A C 1
ATOM 749 O O . LEU A 1 99 ? -8.850 4.863 11.429 1.00 97.38 99 LEU A O 1
ATOM 753 N N . ASP A 1 100 ? -7.723 5.889 9.763 1.00 96.12 100 ASP A N 1
ATOM 754 C CA . ASP A 1 100 ? -8.215 7.235 10.025 1.00 96.12 100 ASP A CA 1
ATOM 755 C C . ASP A 1 100 ? -9.358 7.582 9.061 1.00 96.12 100 ASP A C 1
ATOM 757 O O . ASP A 1 100 ? -9.218 7.471 7.840 1.00 96.12 100 ASP A O 1
ATOM 761 N N . PHE A 1 101 ? -10.492 8.000 9.625 1.00 97.06 101 PHE A N 1
ATOM 762 C CA . PHE A 1 101 ? -11.684 8.448 8.909 1.00 97.06 101 PHE A CA 1
ATOM 763 C C . PHE A 1 101 ? -12.014 9.873 9.343 1.00 97.06 101 PHE A C 1
ATOM 765 O O . PHE A 1 101 ? -12.261 10.129 10.525 1.00 97.06 101 PHE A O 1
ATOM 772 N N . PHE A 1 102 ? -12.042 10.807 8.394 1.00 95.88 102 PHE A N 1
ATOM 773 C CA . PHE A 1 102 ? -12.316 12.203 8.711 1.00 95.88 102 PHE A CA 1
ATOM 774 C C . PHE A 1 102 ? -13.812 12.521 8.662 1.00 95.88 102 PHE A C 1
ATOM 776 O O . PHE A 1 102 ? -14.543 12.045 7.792 1.00 95.88 102 PHE A O 1
ATOM 783 N N . THR A 1 103 ? -14.263 13.369 9.582 1.00 95.19 103 THR A N 1
ATOM 784 C CA . THR A 1 103 ? -15.623 13.910 9.669 1.00 95.19 103 THR A CA 1
ATOM 785 C C . THR A 1 103 ? -15.580 15.373 10.109 1.00 95.19 103 THR A C 1
ATOM 787 O O . THR A 1 103 ? -14.654 15.794 10.801 1.00 95.19 103 THR A O 1
ATOM 790 N N . ASP A 1 104 ? -16.583 16.153 9.708 1.00 92.12 104 ASP A N 1
ATOM 791 C CA . ASP A 1 104 ? -16.739 17.540 10.159 1.00 92.12 104 ASP A CA 1
ATOM 792 C C . ASP A 1 104 ? -17.346 17.627 11.578 1.00 92.12 104 ASP A C 1
ATOM 794 O O . ASP A 1 104 ? -17.259 18.669 12.221 1.00 92.12 104 ASP A O 1
ATOM 798 N N . ASP A 1 105 ? -17.925 16.530 12.086 1.00 94.06 105 ASP A N 1
ATOM 799 C CA . ASP A 1 105 ? -18.570 16.450 13.403 1.00 94.06 105 ASP A CA 1
ATOM 800 C C . ASP A 1 105 ? -18.124 15.192 14.167 1.00 94.06 105 ASP A C 1
ATOM 802 O O . ASP A 1 105 ? -18.777 14.143 14.151 1.00 94.06 105 ASP A O 1
ATOM 806 N N . VAL A 1 106 ? -16.956 15.283 14.812 1.00 97.25 106 VAL A N 1
ATOM 807 C CA . VAL A 1 106 ? -16.409 14.196 15.642 1.00 97.25 106 VAL A CA 1
ATOM 808 C C . VAL A 1 106 ? -17.266 13.939 16.892 1.00 97.25 106 VAL A C 1
ATOM 810 O O . VAL A 1 106 ? -17.547 12.768 17.150 1.00 97.25 106 VAL A O 1
ATOM 8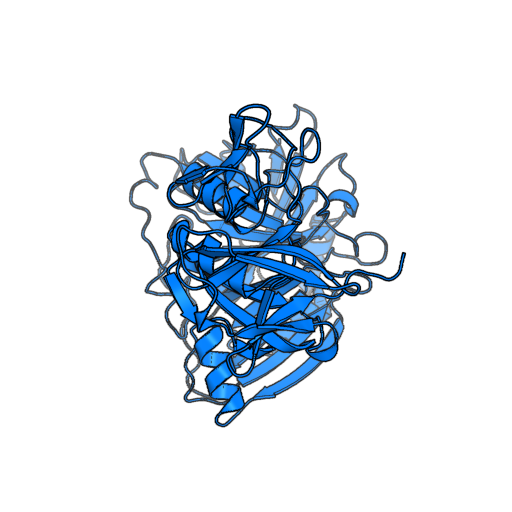13 N N . PRO A 1 107 ? -17.729 14.954 17.659 1.00 97.12 107 PRO A N 1
ATOM 814 C CA . PRO A 1 107 ? -18.594 14.723 18.818 1.00 97.12 107 PRO A CA 1
ATOM 815 C C . PRO A 1 107 ? -19.909 14.015 18.471 1.00 97.12 107 PRO A C 1
ATOM 817 O O . PRO A 1 107 ? -20.235 13.006 19.097 1.00 97.12 107 PRO A O 1
ATOM 820 N N . GLY A 1 108 ? -20.623 14.457 17.432 1.00 97.50 108 GLY A N 1
ATOM 821 C CA . GLY A 1 108 ? -21.861 13.797 17.015 1.00 97.50 108 GLY A CA 1
ATOM 822 C C . GLY A 1 108 ? -21.619 12.397 16.448 1.00 97.50 108 GLY A C 1
ATOM 823 O O . GLY A 1 108 ? -22.406 11.477 16.680 1.00 97.50 108 GLY A O 1
ATOM 824 N N . ALA A 1 109 ? -20.501 12.172 15.749 1.00 97.56 109 ALA A N 1
ATOM 825 C CA . ALA A 1 109 ? -20.099 10.826 15.343 1.00 97.56 109 ALA A CA 1
ATOM 826 C C . ALA A 1 109 ? -19.827 9.910 16.551 1.00 97.56 109 ALA A C 1
ATOM 828 O O . ALA A 1 109 ? -20.315 8.780 16.573 1.00 97.56 109 ALA A O 1
ATOM 829 N N . TYR A 1 110 ? -19.109 10.400 17.563 1.00 98.06 110 TYR A N 1
ATOM 830 C CA . TYR A 1 110 ? -18.856 9.680 18.811 1.00 98.06 110 TYR A CA 1
ATOM 831 C C . TYR A 1 110 ? -20.164 9.270 19.500 1.00 98.06 110 TYR A C 1
ATOM 833 O O . TYR A 1 110 ? -20.349 8.092 19.807 1.00 98.06 110 TYR A O 1
ATOM 841 N N . GLU A 1 111 ? -21.105 10.202 19.674 1.00 98.06 111 GLU A N 1
ATOM 842 C CA . GLU A 1 111 ? -22.402 9.925 20.304 1.00 98.06 111 GLU A CA 1
ATOM 843 C C . GLU A 1 111 ? -23.204 8.868 19.534 1.00 98.06 111 GLU A C 1
ATOM 845 O O . GLU A 1 111 ? -23.721 7.925 20.139 1.00 98.06 111 GLU A O 1
ATOM 850 N N . ARG A 1 112 ? -23.253 8.962 18.196 1.00 97.81 112 ARG A N 1
ATOM 851 C CA . ARG A 1 112 ? -23.929 7.962 17.348 1.00 97.81 112 ARG A CA 1
ATOM 852 C C . ARG A 1 112 ? -23.320 6.569 17.490 1.00 97.81 112 ARG A C 1
ATOM 854 O O . ARG A 1 112 ? -24.057 5.588 17.548 1.00 97.81 112 ARG A O 1
ATOM 861 N N . PHE A 1 113 ? -21.994 6.468 17.543 1.00 98.06 113 PHE A N 1
ATOM 862 C CA . PHE A 1 113 ? -21.309 5.183 17.682 1.00 98.06 113 PHE A CA 1
ATOM 863 C C . PHE A 1 113 ? -21.517 4.587 19.083 1.00 98.06 113 PHE A C 1
ATOM 865 O O . PHE A 1 113 ? -21.795 3.394 19.200 1.00 98.06 113 PHE A O 1
ATOM 872 N N . VAL A 1 114 ? -21.472 5.407 20.139 1.00 97.81 114 VAL A N 1
ATOM 873 C CA . VAL A 1 114 ? -21.793 4.973 21.512 1.00 97.81 114 VAL A CA 1
ATOM 874 C C . VAL A 1 114 ? -23.244 4.497 21.616 1.00 97.81 114 VAL A C 1
ATOM 876 O O . VAL A 1 114 ? -23.502 3.445 22.200 1.00 97.81 114 VAL A O 1
ATOM 879 N N . ALA A 1 115 ? -24.190 5.211 20.999 1.00 97.88 115 ALA A N 1
ATOM 880 C CA . ALA A 1 115 ? -25.594 4.799 20.944 1.00 97.88 115 ALA A CA 1
ATOM 881 C C . ALA A 1 115 ? -25.795 3.470 20.192 1.00 97.88 115 ALA A C 1
ATOM 883 O O . ALA A 1 115 ? -26.699 2.704 20.522 1.00 97.88 115 ALA A O 1
ATOM 884 N N . ALA A 1 116 ? -24.926 3.162 19.224 1.00 96.81 116 ALA A N 1
ATOM 885 C CA . ALA A 1 116 ? -24.885 1.875 18.530 1.00 96.81 116 ALA A CA 1
ATOM 886 C C . ALA A 1 116 ? -24.169 0.759 19.323 1.00 96.81 116 ALA A C 1
ATOM 888 O O . ALA A 1 116 ? -24.070 -0.370 18.841 1.00 96.81 116 ALA A O 1
ATOM 889 N N . GLY A 1 117 ? -23.689 1.048 20.538 1.00 96.06 117 GLY A N 1
ATOM 890 C CA . GLY A 1 117 ? -23.050 0.087 21.438 1.00 96.06 117 GLY A CA 1
ATOM 891 C C . GLY A 1 117 ? -21.531 -0.034 21.291 1.00 96.06 117 GLY A C 1
ATOM 892 O O . GLY A 1 117 ? -20.932 -0.903 21.932 1.00 96.06 117 GLY A O 1
ATOM 893 N N . GLU A 1 118 ? -20.892 0.817 20.483 1.00 96.75 118 GLU A N 1
ATOM 894 C CA . GLU A 1 118 ? -19.432 0.866 20.377 1.00 96.75 118 GLU A CA 1
ATOM 895 C C . GLU A 1 118 ? -18.801 1.556 21.598 1.00 96.75 118 GLU A C 1
ATOM 897 O O . GLU A 1 118 ? -19.417 2.390 22.265 1.00 96.75 118 GLU A O 1
ATOM 902 N N . ARG A 1 119 ? -17.548 1.207 21.915 1.00 95.50 119 ARG A N 1
ATOM 903 C CA . ARG A 1 119 ? -16.827 1.737 23.085 1.00 95.50 119 ARG A CA 1
ATOM 904 C C . ARG A 1 119 ? -15.495 2.335 22.667 1.00 95.50 119 ARG A C 1
ATOM 906 O O . ARG A 1 119 ? -14.619 1.605 22.223 1.00 95.50 119 ARG A O 1
ATOM 913 N N . PHE A 1 120 ? -15.334 3.638 22.852 1.00 95.19 120 PHE A N 1
ATOM 914 C CA . PHE A 1 120 ? -14.083 4.351 22.584 1.00 95.19 120 PHE A CA 1
ATOM 915 C C . PHE A 1 120 ? -13.105 4.247 23.759 1.00 95.19 120 PHE A C 1
ATOM 917 O O . PHE A 1 120 ? -13.511 3.971 24.887 1.00 95.19 120 PHE A O 1
ATOM 924 N N . LEU A 1 121 ? -11.818 4.507 23.499 1.00 91.19 121 LEU A N 1
ATOM 925 C CA . LEU A 1 121 ? -10.796 4.598 24.554 1.00 91.19 121 LEU A CA 1
ATOM 926 C C . LEU A 1 121 ? -11.073 5.749 25.529 1.00 91.19 121 LEU A C 1
ATOM 928 O O . LEU A 1 121 ? -10.874 5.606 26.732 1.00 91.19 121 LEU A O 1
ATOM 932 N N . ALA A 1 122 ? -11.526 6.881 24.995 1.00 89.88 122 ALA A N 1
ATOM 933 C CA . ALA A 1 122 ? -11.857 8.094 25.728 1.00 89.88 122 ALA A CA 1
ATOM 934 C C . ALA A 1 122 ? -12.869 8.928 24.915 1.00 89.88 122 ALA A C 1
ATOM 936 O O . ALA A 1 122 ? -13.025 8.688 23.710 1.00 89.88 122 ALA A O 1
ATOM 937 N N . PRO A 1 123 ? -13.543 9.913 25.539 1.00 94.56 123 PRO A N 1
ATOM 938 C CA . PRO A 1 123 ? -14.270 10.951 24.812 1.00 94.56 123 PRO A CA 1
ATOM 939 C C . PRO A 1 123 ? -13.365 11.705 23.818 1.00 94.56 123 PRO A C 1
ATOM 941 O O . PRO A 1 123 ? -12.143 11.685 23.989 1.00 94.56 123 PRO A O 1
ATOM 944 N N . PRO A 1 124 ? -13.932 12.393 22.807 1.00 96.06 124 PRO A N 1
ATOM 945 C CA . PRO A 1 124 ? -13.147 13.134 21.825 1.00 96.06 124 PRO A CA 1
ATOM 946 C C . PRO A 1 124 ? -12.195 14.144 22.475 1.00 96.06 124 PRO A C 1
ATOM 948 O O . PRO A 1 124 ? -12.603 14.937 23.326 1.00 96.06 124 PRO A O 1
ATOM 951 N N . VAL A 1 125 ? -10.935 14.143 22.042 1.00 92.12 125 VAL A N 1
ATOM 952 C CA . VAL A 1 125 ? -9.887 15.042 22.546 1.00 92.12 125 VAL A CA 1
ATOM 953 C C . VAL A 1 125 ? -9.524 16.042 21.465 1.00 92.12 125 VAL A C 1
ATOM 955 O O . VAL A 1 125 ? -9.391 15.673 20.302 1.00 92.12 125 VAL A O 1
ATOM 958 N N . THR A 1 126 ? -9.364 17.311 21.844 1.00 92.25 126 THR A N 1
ATOM 959 C CA . THR A 1 126 ? -8.920 18.375 20.936 1.00 92.25 126 THR A CA 1
ATOM 960 C C . THR A 1 126 ? -7.545 18.875 21.341 1.00 92.25 126 THR A C 1
ATOM 962 O O . THR A 1 126 ? -7.347 19.229 22.501 1.00 92.25 126 THR A O 1
ATOM 965 N N . TYR A 1 127 ? -6.620 18.933 20.388 1.00 87.06 127 TYR A N 1
ATOM 966 C CA . TYR A 1 127 ? -5.235 19.336 20.625 1.00 87.06 127 TYR A CA 1
ATOM 967 C C . TYR A 1 127 ? -4.688 20.190 19.465 1.00 87.06 127 TYR A C 1
ATOM 969 O O . TYR A 1 127 ? -5.175 20.089 18.332 1.00 87.06 127 TYR A O 1
ATOM 977 N N . PRO A 1 128 ? -3.715 21.086 19.719 1.00 83.62 128 PRO A N 1
ATOM 978 C CA . PRO A 1 128 ? -3.117 21.920 18.680 1.00 83.62 128 PRO A CA 1
ATOM 979 C C . PRO A 1 128 ? -2.175 21.114 17.776 1.00 83.62 128 PRO A C 1
ATOM 981 O O . PRO A 1 128 ? -1.452 20.234 18.239 1.00 83.62 128 PRO A O 1
ATOM 984 N N . LEU A 1 129 ? -2.141 21.451 16.485 1.00 78.12 129 LEU A N 1
ATOM 985 C CA . LEU A 1 129 ? -1.161 20.917 15.536 1.00 78.12 129 LEU A CA 1
ATOM 986 C C . LEU A 1 129 ? 0.012 21.885 15.353 1.00 78.12 129 LEU A C 1
ATOM 988 O O . LEU A 1 129 ? -0.130 23.101 15.477 1.00 78.12 129 LEU A O 1
ATOM 992 N N . SER A 1 130 ? 1.175 21.352 14.971 1.00 71.31 130 SER A N 1
ATOM 993 C CA . SER A 1 130 ? 2.378 22.148 14.681 1.00 71.31 130 SER A CA 1
ATOM 994 C C . SER A 1 130 ? 2.248 23.043 13.437 1.00 71.31 130 SER A C 1
ATOM 996 O O . SER A 1 130 ? 3.095 23.903 13.210 1.00 71.31 130 SER A O 1
ATOM 998 N N . TRP A 1 131 ? 1.183 22.891 12.637 1.00 62.12 131 TRP A N 1
ATOM 999 C CA . TRP A 1 131 ? 0.963 23.570 11.346 1.00 62.12 131 TRP A CA 1
ATOM 1000 C C . TRP A 1 131 ? 0.469 25.026 11.497 1.00 62.12 131 TRP A C 1
ATOM 1002 O O . TRP A 1 131 ? -0.226 25.566 10.637 1.00 62.12 131 TRP A O 1
ATOM 1012 N N . GLY A 1 132 ? 0.836 25.669 12.607 1.00 57.59 132 GLY A N 1
ATOM 1013 C CA . GLY A 1 132 ? 0.439 27.018 12.997 1.00 57.59 132 GLY A CA 1
ATOM 1014 C C . GLY A 1 132 ? -0.442 27.025 14.247 1.00 57.59 132 GLY A C 1
ATOM 1015 O O . GLY A 1 132 ? -1.297 26.165 14.431 1.00 57.59 132 GLY A O 1
ATOM 1016 N N . SER A 1 133 ? -0.289 28.056 15.084 1.00 60.44 133 SER A N 1
ATOM 1017 C CA . SER A 1 133 ? -0.930 28.219 16.408 1.00 60.44 133 SER A CA 1
ATOM 1018 C C . SER A 1 133 ? -2.468 28.305 16.415 1.00 60.44 133 SER A C 1
ATOM 1020 O O . SER A 1 133 ? -3.074 28.666 17.422 1.00 60.44 133 SER A O 1
ATOM 1022 N N . ARG A 1 134 ? -3.120 28.030 15.282 1.00 75.25 134 ARG A N 1
ATOM 1023 C CA . ARG A 1 134 ? -4.554 28.215 15.040 1.00 75.25 134 ARG A CA 1
ATOM 1024 C C . ARG A 1 134 ? -5.234 26.990 14.419 1.00 75.25 134 ARG A C 1
ATOM 1026 O O . ARG A 1 134 ? -6.418 27.088 14.106 1.00 75.25 134 ARG A O 1
ATOM 1033 N N . VAL A 1 135 ? -4.541 25.873 14.211 1.00 84.62 135 VAL A N 1
ATOM 1034 C CA . VAL A 1 135 ? -5.164 24.632 13.724 1.00 84.62 135 VAL A CA 1
ATOM 1035 C C . VAL A 1 135 ? -5.172 23.612 14.856 1.00 84.62 135 VAL A C 1
ATOM 1037 O O . VAL A 1 135 ? -4.126 23.303 15.419 1.00 84.62 135 VAL A O 1
ATOM 1040 N N . THR A 1 136 ? -6.350 23.097 15.191 1.00 88.44 136 THR A N 1
ATOM 1041 C CA . THR A 1 136 ? -6.533 21.995 16.136 1.00 88.44 136 THR A CA 1
ATOM 1042 C C . THR A 1 136 ? -7.062 20.763 15.417 1.00 88.44 136 THR A C 1
ATOM 1044 O O . THR A 1 136 ? -7.867 20.884 14.488 1.00 88.44 136 THR A O 1
ATOM 1047 N N . ALA A 1 137 ? -6.644 19.590 15.877 1.00 90.06 137 ALA A N 1
ATOM 1048 C CA . ALA A 1 137 ? -7.282 18.323 15.559 1.00 90.06 137 ALA A CA 1
ATOM 1049 C C . ALA A 1 137 ? -8.231 17.939 16.698 1.00 90.06 137 ALA A C 1
ATOM 1051 O O . ALA A 1 137 ? -7.926 18.188 17.864 1.00 90.06 137 ALA A O 1
ATOM 1052 N N . THR A 1 138 ? -9.369 17.344 16.358 1.00 94.44 138 THR A N 1
ATOM 1053 C CA . THR A 1 138 ? -10.262 16.668 17.300 1.00 94.44 138 THR A CA 1
ATOM 1054 C C . THR A 1 138 ? -10.326 15.205 16.902 1.00 94.44 138 THR A C 1
ATOM 1056 O O . THR A 1 138 ? -10.640 14.909 15.751 1.00 94.44 138 THR A O 1
ATOM 1059 N N . GLU A 1 139 ? -10.037 14.295 17.826 1.00 94.38 139 GLU A N 1
ATOM 1060 C CA . GLU A 1 139 ? -9.960 12.863 17.531 1.00 94.38 139 GLU A CA 1
ATOM 1061 C C . GLU A 1 139 ? -10.659 12.012 18.590 1.00 94.38 139 GLU A C 1
ATOM 1063 O O . GLU A 1 139 ? -10.627 12.316 19.784 1.00 94.38 139 GLU A O 1
ATOM 1068 N N . ALA A 1 140 ? -11.276 10.919 18.145 1.00 95.44 140 ALA A N 1
ATOM 1069 C CA . ALA A 1 140 ? -11.813 9.864 18.994 1.00 95.44 140 ALA A CA 1
ATOM 1070 C C . ALA A 1 140 ? -11.367 8.496 18.460 1.00 95.44 140 ALA A C 1
ATOM 1072 O O . ALA A 1 140 ? -11.529 8.203 17.276 1.00 95.44 140 ALA A O 1
ATOM 1073 N N . HIS A 1 141 ? -10.823 7.641 19.329 1.00 94.94 141 HIS A N 1
ATOM 1074 C CA . HIS A 1 141 ? -10.285 6.337 18.929 1.00 94.94 141 HIS A CA 1
ATOM 1075 C C . HIS A 1 141 ? -11.175 5.187 19.403 1.00 94.94 141 HIS A C 1
ATOM 1077 O O . HIS A 1 141 ? -11.333 4.956 20.605 1.00 94.94 141 HIS A O 1
ATOM 1083 N N . LEU A 1 142 ? -11.720 4.445 18.442 1.00 95.81 142 LEU A N 1
ATOM 1084 C CA . LEU A 1 142 ? -12.521 3.246 18.642 1.00 95.81 142 LEU A CA 1
ATOM 1085 C C . LEU A 1 142 ? -11.639 1.992 18.504 1.00 95.81 142 LEU A C 1
ATOM 1087 O O . LEU A 1 142 ? -11.262 1.633 17.386 1.00 95.81 142 LEU A O 1
ATOM 1091 N N . PRO A 1 143 ? -11.295 1.295 19.597 1.00 93.12 143 PRO A N 1
ATOM 1092 C CA . PRO A 1 143 ? -10.677 -0.018 19.518 1.00 93.12 143 PRO A CA 1
ATOM 1093 C C . PRO A 1 143 ? -11.695 -1.047 19.021 1.00 93.12 143 PRO A C 1
ATOM 1095 O O . PRO A 1 143 ? -12.818 -1.131 19.516 1.00 93.12 143 PRO A O 1
ATOM 1098 N N . THR A 1 144 ? -11.289 -1.875 18.064 1.00 92.31 144 THR A N 1
ATOM 1099 C CA . THR A 1 144 ? -12.087 -3.016 17.611 1.00 92.31 144 THR A CA 1
ATOM 1100 C C . THR A 1 144 ? -11.544 -4.323 18.214 1.00 92.31 144 THR A C 1
ATOM 1102 O O . THR A 1 144 ? -10.332 -4.476 18.365 1.00 92.31 144 THR A O 1
ATOM 1105 N N . PRO A 1 145 ? -12.412 -5.305 18.513 1.00 86.94 145 PRO A N 1
ATOM 1106 C CA . PRO A 1 145 ? -12.057 -6.693 18.830 1.00 86.94 145 PRO A CA 1
ATOM 1107 C C . PRO A 1 145 ? -11.087 -7.392 17.867 1.00 86.94 145 PRO A C 1
ATOM 1109 O O . PRO A 1 145 ? -10.477 -8.394 18.237 1.00 86.94 145 PRO A O 1
ATOM 1112 N N . ASP A 1 146 ? -10.923 -6.876 16.647 1.00 90.06 146 ASP A N 1
ATOM 1113 C CA . ASP A 1 146 ? -9.983 -7.408 15.660 1.00 90.06 146 ASP A CA 1
ATOM 1114 C C . ASP A 1 146 ? -8.557 -6.853 15.835 1.00 90.06 146 ASP A C 1
ATOM 1116 O O . ASP A 1 146 ? -7.670 -7.184 15.057 1.00 90.06 146 ASP A O 1
ATOM 1120 N N . GLY A 1 147 ? -8.316 -6.008 16.844 1.00 87.88 147 GLY A N 1
ATOM 1121 C CA . GLY A 1 147 ? -7.018 -5.367 17.079 1.00 87.88 147 GLY A CA 1
ATOM 1122 C C . GLY A 1 147 ? -6.747 -4.161 16.179 1.00 87.88 147 GLY A C 1
ATOM 1123 O O . GLY A 1 147 ? -5.631 -3.648 16.152 1.00 87.88 147 GLY A O 1
ATOM 1124 N N . VAL A 1 148 ? -7.756 -3.682 15.444 1.00 91.44 148 VAL A N 1
ATOM 1125 C CA . VAL A 1 148 ? -7.683 -2.440 14.659 1.00 91.44 148 VAL A CA 1
ATOM 1126 C C . VAL A 1 148 ? -8.259 -1.295 15.478 1.00 91.44 148 VAL A C 1
ATOM 1128 O O . VAL A 1 148 ? -9.336 -1.440 16.055 1.00 91.44 148 VAL A O 1
ATOM 1131 N N . LYS A 1 149 ? -7.594 -0.140 15.505 1.00 93.50 149 LYS A N 1
ATOM 1132 C CA . LYS A 1 149 ? -8.203 1.103 15.998 1.00 93.50 149 LYS A CA 1
ATOM 1133 C C . LYS A 1 149 ? -8.791 1.896 14.828 1.00 93.50 149 LYS A C 1
ATOM 1135 O O . LYS A 1 149 ? -8.108 2.136 13.840 1.00 93.50 149 LYS A O 1
ATOM 1140 N N . VAL A 1 150 ? -10.052 2.296 14.927 1.00 96.94 150 VAL A N 1
ATOM 1141 C CA . VAL A 1 150 ? -10.688 3.238 13.998 1.00 96.94 150 VAL A CA 1
ATOM 1142 C C . VAL A 1 150 ? -10.623 4.620 14.637 1.00 96.94 150 VAL A C 1
ATOM 1144 O O . VAL A 1 150 ? -11.196 4.828 15.705 1.00 96.94 150 VAL A O 1
ATOM 1147 N N . SER A 1 151 ? -9.901 5.551 14.020 1.00 96.06 151 SER A N 1
ATOM 1148 C CA . SER A 1 151 ? -9.853 6.941 14.476 1.00 96.06 151 SER A CA 1
ATOM 1149 C C . SER A 1 151 ? -10.879 7.761 13.709 1.00 96.06 151 SER A C 1
ATOM 1151 O O . SER A 1 151 ? -10.873 7.777 12.478 1.00 96.06 151 SER A O 1
ATOM 1153 N N . LEU A 1 152 ? -11.736 8.465 14.439 1.00 97.38 152 LEU A N 1
ATOM 1154 C CA . LEU A 1 152 ? -12.604 9.498 13.891 1.00 97.38 152 LEU A CA 1
ATOM 1155 C C . LEU A 1 152 ? -11.917 10.838 14.123 1.00 97.38 152 LEU A C 1
ATOM 1157 O O . LEU A 1 152 ? -11.695 11.203 15.277 1.00 97.38 152 LEU A O 1
ATOM 1161 N N . ALA A 1 153 ? -11.566 11.538 13.050 1.00 94.81 153 ALA A N 1
ATOM 1162 C CA . ALA A 1 153 ? -10.762 12.753 13.121 1.00 94.81 153 ALA A CA 1
ATOM 1163 C C . ALA A 1 153 ? -11.450 13.941 12.444 1.00 94.81 153 ALA A C 1
ATOM 1165 O O . ALA A 1 153 ? -12.175 13.796 11.463 1.00 94.81 153 ALA A O 1
ATOM 1166 N N . GLY A 1 154 ? -11.195 15.139 12.951 1.00 94.06 154 GLY A N 1
ATOM 1167 C CA . GLY A 1 154 ? -11.623 16.401 12.361 1.00 94.06 154 GLY A CA 1
ATOM 1168 C C . GLY A 1 154 ? -10.548 17.457 12.576 1.00 94.06 154 GLY A C 1
ATOM 1169 O O . GLY A 1 154 ? -9.796 17.392 13.547 1.00 94.06 154 GLY A O 1
ATOM 1170 N N . MET A 1 155 ? -10.454 18.432 11.674 1.00 90.75 155 MET A N 1
ATOM 1171 C CA . MET A 1 155 ? -9.488 19.525 11.795 1.00 90.75 155 MET A CA 1
ATOM 1172 C C . MET A 1 155 ? -10.159 20.882 11.662 1.00 90.75 155 MET A C 1
ATOM 1174 O O . MET A 1 155 ? -10.883 21.157 10.707 1.00 90.75 155 MET A O 1
ATOM 1178 N N . SER A 1 156 ? -9.858 21.782 12.597 1.00 90.12 156 SER A N 1
ATOM 1179 C CA . SER A 1 156 ? -10.330 23.159 12.510 1.00 90.12 156 SER A CA 1
ATOM 1180 C C . SER A 1 156 ? -9.699 23.846 11.298 1.00 90.12 156 SER A C 1
ATOM 1182 O O . SER A 1 156 ? -8.489 23.742 11.100 1.00 90.12 156 SER A O 1
ATOM 1184 N N . ARG A 1 157 ? -10.481 24.618 10.536 1.00 85.12 157 ARG A N 1
ATOM 1185 C CA . ARG A 1 157 ? -9.998 25.452 9.413 1.00 85.12 157 ARG A CA 1
ATOM 1186 C C . ARG A 1 157 ? -9.371 24.687 8.238 1.00 85.12 157 ARG A C 1
ATOM 1188 O O . ARG A 1 157 ? -8.962 25.333 7.276 1.00 85.12 157 ARG A O 1
ATOM 1195 N N . VAL A 1 158 ? -9.340 23.356 8.268 1.00 87.00 158 VAL A N 1
ATOM 1196 C CA . VAL A 1 158 ? -8.919 22.530 7.134 1.00 87.00 158 VAL A CA 1
ATOM 1197 C C . VAL A 1 158 ? -10.131 21.747 6.647 1.00 87.00 158 VAL A C 1
ATOM 1199 O O . VAL A 1 158 ? -10.691 20.961 7.406 1.00 87.00 158 VAL A O 1
ATOM 1202 N N . PRO A 1 159 ? -10.590 21.965 5.407 1.00 87.19 159 PRO A N 1
ATOM 1203 C CA . PRO A 1 159 ? -11.788 21.299 4.928 1.00 87.19 159 PRO A CA 1
ATOM 1204 C C . PRO A 1 159 ? -11.525 19.802 4.753 1.00 87.19 159 PRO A C 1
ATOM 1206 O O . PRO A 1 159 ? -10.497 19.418 4.194 1.00 87.19 159 PRO A O 1
ATOM 1209 N N . ARG A 1 160 ? -12.497 18.964 5.128 1.00 89.12 160 ARG A N 1
ATOM 1210 C CA . ARG A 1 160 ? -12.404 17.497 5.047 1.00 89.12 160 ARG A CA 1
ATOM 1211 C C . ARG A 1 160 ? -11.942 16.963 3.687 1.00 89.12 160 ARG A C 1
ATOM 1213 O O . ARG A 1 160 ? -11.185 16.004 3.631 1.00 89.12 160 ARG A O 1
ATOM 1220 N N . ARG A 1 161 ? -12.292 17.649 2.590 1.00 86.56 161 ARG A N 1
ATOM 1221 C CA . ARG A 1 161 ? -11.836 17.335 1.217 1.00 86.56 161 ARG A CA 1
ATOM 1222 C C . ARG A 1 161 ? -10.316 17.301 1.022 1.00 86.56 161 ARG A C 1
ATOM 1224 O O . ARG A 1 161 ? -9.878 16.874 -0.033 1.00 86.56 161 ARG A O 1
ATOM 1231 N N . ALA A 1 162 ? -9.524 17.799 1.971 1.00 86.31 162 ALA A N 1
ATOM 1232 C CA . ALA A 1 162 ? -8.068 17.667 1.952 1.00 86.31 162 ALA A CA 1
ATOM 1233 C C . ALA A 1 162 ? -7.583 16.254 2.344 1.00 86.31 162 ALA A C 1
ATOM 1235 O O . ALA A 1 162 ? -6.394 15.963 2.205 1.00 86.31 162 ALA A O 1
ATOM 1236 N N . PHE A 1 163 ? -8.493 15.396 2.823 1.00 86.19 163 PHE A N 1
ATOM 1237 C CA . PHE A 1 163 ? -8.201 14.070 3.377 1.00 86.19 163 PHE A CA 1
ATOM 1238 C C . PHE A 1 163 ? -8.894 12.918 2.644 1.00 86.19 163 PHE A C 1
ATOM 1240 O O . PHE A 1 163 ? -8.648 11.764 2.977 1.00 86.19 163 PHE A O 1
ATOM 1247 N N . GLY A 1 164 ? -9.736 13.203 1.647 1.00 86.69 164 GLY A N 1
ATOM 1248 C CA . GLY A 1 164 ? -10.342 12.156 0.829 1.00 86.69 164 GLY A CA 1
ATOM 1249 C C . GLY A 1 164 ? -11.270 12.660 -0.271 1.00 86.69 164 GLY A C 1
ATOM 1250 O O . GLY A 1 164 ? -11.812 13.768 -0.185 1.00 86.69 164 GLY A O 1
ATOM 1251 N N . GLU A 1 165 ? -11.468 11.840 -1.298 1.00 84.38 165 GLU A N 1
ATOM 1252 C CA . GLU A 1 165 ? -12.354 12.100 -2.435 1.00 84.38 165 GLU A CA 1
ATOM 1253 C C . GLU A 1 165 ? -13.837 12.030 -2.033 1.00 84.38 165 GLU A C 1
ATOM 1255 O O . GLU A 1 165 ? -14.616 12.886 -2.463 1.00 84.38 165 GLU A O 1
ATOM 1260 N N . SER A 1 166 ? -14.230 11.089 -1.158 1.00 81.19 166 SER A N 1
ATOM 1261 C CA . SER A 1 166 ? -15.640 10.920 -0.753 1.00 81.19 166 SER A CA 1
ATOM 1262 C C . SER A 1 166 ? -16.138 12.000 0.211 1.00 81.19 166 SER A C 1
ATOM 1264 O O . SER A 1 166 ? -17.330 12.084 0.508 1.00 81.19 166 SER A O 1
ATOM 1266 N N . SER A 1 167 ? -15.237 12.874 0.670 1.00 75.00 167 SER A N 1
ATOM 1267 C CA . SER A 1 167 ? -15.495 13.948 1.638 1.00 75.00 167 SER A CA 1
ATOM 1268 C C . SER A 1 167 ? -16.630 14.907 1.267 1.00 75.00 167 SER A C 1
ATOM 1270 O O . SER A 1 167 ? -17.030 15.711 2.110 1.00 75.00 167 SER A O 1
ATOM 1272 N N . ARG A 1 168 ? -17.086 14.904 0.009 1.00 71.00 168 ARG A N 1
ATOM 1273 C CA . ARG A 1 168 ? -18.147 15.792 -0.487 1.00 71.00 168 ARG A CA 1
ATOM 1274 C C . ARG A 1 168 ? -19.545 15.274 -0.168 1.00 71.00 168 ARG A C 1
ATOM 1276 O O . ARG A 1 168 ? -20.387 16.065 0.236 1.00 71.00 168 ARG A O 1
ATOM 1283 N N . ASP A 1 169 ? -19.749 13.968 -0.303 1.00 78.62 169 ASP A N 1
ATOM 1284 C CA . ASP A 1 169 ? -21.089 13.374 -0.374 1.00 78.62 169 ASP A CA 1
ATOM 1285 C C . ASP A 1 169 ? -21.352 12.351 0.746 1.00 78.62 169 ASP A C 1
ATOM 1287 O O . ASP A 1 169 ? -22.477 11.879 0.906 1.00 78.62 169 ASP A O 1
ATOM 1291 N N . ALA A 1 170 ? -20.334 12.021 1.550 1.00 87.75 170 ALA A N 1
ATOM 1292 C CA . ALA A 1 170 ? -20.421 11.054 2.642 1.00 87.75 170 ALA A CA 1
ATOM 1293 C C . ALA A 1 170 ? -20.229 11.695 4.030 1.00 87.75 170 ALA A C 1
ATOM 1295 O O . ALA A 1 170 ? -19.612 12.750 4.185 1.00 87.75 170 ALA A O 1
ATOM 1296 N N . ALA A 1 171 ? -20.748 11.040 5.075 1.00 91.19 171 ALA A N 1
ATOM 1297 C CA . ALA A 1 171 ? -20.567 11.474 6.467 1.00 91.19 171 ALA A CA 1
ATOM 1298 C C . ALA A 1 171 ? -19.129 11.269 6.973 1.00 91.19 171 ALA A C 1
ATOM 1300 O O . ALA A 1 171 ? -18.690 11.976 7.877 1.00 91.19 171 ALA A O 1
ATOM 1301 N N . PHE A 1 172 ? -18.398 10.339 6.363 1.00 95.31 172 PHE A N 1
ATOM 1302 C CA . PHE A 1 172 ? -16.988 10.079 6.612 1.00 95.31 172 PHE A CA 1
ATOM 1303 C C . PHE A 1 172 ? -16.240 10.010 5.283 1.00 95.31 172 PHE A C 1
ATOM 1305 O O . PHE A 1 172 ? -16.826 9.705 4.242 1.00 95.31 172 PHE A O 1
ATOM 1312 N N . THR A 1 173 ? -14.940 10.275 5.318 1.00 95.50 173 THR A N 1
ATOM 1313 C CA . THR A 1 173 ? -14.056 9.974 4.185 1.00 95.50 173 THR A CA 1
ATOM 1314 C C . THR A 1 173 ? -13.961 8.470 3.937 1.00 95.50 173 THR A C 1
ATOM 1316 O O . THR A 1 173 ? -14.421 7.651 4.740 1.00 95.50 173 THR A O 1
ATOM 1319 N N . GLU A 1 174 ? -13.307 8.083 2.844 1.00 95.62 174 GLU A N 1
ATOM 1320 C CA . GLU A 1 174 ? -12.665 6.774 2.737 1.00 95.62 174 GLU A CA 1
ATOM 1321 C C . GLU A 1 174 ? -11.609 6.597 3.843 1.00 95.62 174 GLU A C 1
ATOM 1323 O O . GLU A 1 174 ? -11.414 7.493 4.674 1.00 95.62 174 GLU A O 1
ATOM 1328 N N . VAL A 1 175 ? -10.899 5.462 3.862 1.00 97.25 175 VAL A N 1
ATOM 1329 C CA . VAL A 1 175 ? -9.688 5.355 4.689 1.00 97.25 175 VAL A CA 1
ATOM 1330 C C . VAL A 1 175 ? -8.703 6.431 4.223 1.00 97.25 175 VAL A C 1
ATOM 1332 O O . VAL A 1 175 ? -8.026 6.288 3.203 1.00 97.25 175 VAL A O 1
ATOM 1335 N N . ALA A 1 176 ? -8.646 7.530 4.971 1.00 95.25 176 ALA A N 1
ATOM 1336 C CA . ALA A 1 176 ? -7.833 8.691 4.643 1.00 95.25 176 ALA A CA 1
ATOM 1337 C C . ALA A 1 176 ? -6.358 8.391 4.887 1.00 95.25 176 ALA A C 1
ATOM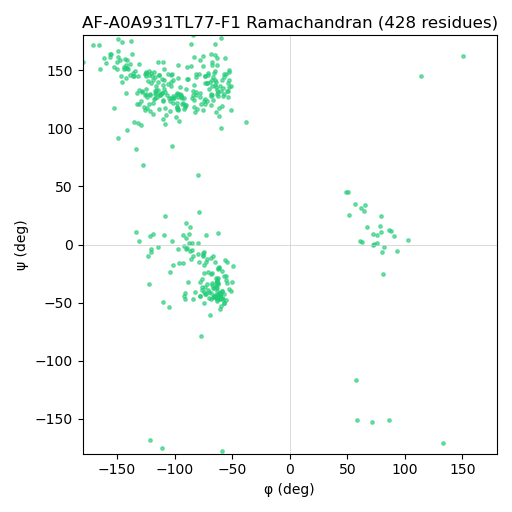 1339 O O . ALA A 1 176 ? -5.499 8.810 4.109 1.00 95.25 176 ALA A O 1
ATOM 1340 N N . ALA A 1 177 ? -6.079 7.625 5.944 1.00 95.44 177 ALA A N 1
ATOM 1341 C CA . ALA A 1 177 ? -4.769 7.072 6.214 1.00 95.44 177 ALA A CA 1
ATOM 1342 C C . ALA A 1 177 ? -4.848 5.696 6.885 1.00 95.44 177 ALA A C 1
ATOM 1344 O O . ALA A 1 177 ? -5.725 5.427 7.709 1.00 95.44 177 ALA A O 1
ATOM 1345 N N . ALA A 1 178 ? -3.898 4.834 6.536 1.00 96.75 178 ALA A N 1
ATOM 1346 C CA . ALA A 1 178 ? -3.596 3.605 7.255 1.00 96.75 178 ALA A CA 1
ATOM 1347 C C . ALA A 1 178 ? -2.273 3.802 7.999 1.00 96.75 178 ALA A C 1
ATOM 1349 O O . ALA A 1 178 ? -1.218 3.947 7.378 1.00 96.75 178 ALA A O 1
ATOM 1350 N N . THR A 1 179 ? -2.334 3.863 9.326 1.00 95.25 179 THR A N 1
ATOM 1351 C CA . THR A 1 179 ? -1.232 4.358 10.151 1.00 95.25 179 THR A CA 1
ATOM 1352 C C . THR A 1 179 ? -0.440 3.215 10.779 1.00 95.25 179 THR A C 1
ATOM 1354 O O . THR A 1 179 ? -0.975 2.394 11.525 1.00 95.25 179 THR A O 1
ATOM 1357 N N . GLN A 1 180 ? 0.857 3.168 10.489 1.00 93.44 180 GLN A N 1
ATOM 1358 C CA . GLN A 1 180 ? 1.830 2.219 11.015 1.00 93.44 180 GLN A CA 1
ATOM 1359 C C . GLN A 1 180 ? 2.700 2.878 12.090 1.00 93.44 180 GLN A C 1
ATOM 1361 O O . GLN A 1 180 ? 3.149 4.016 11.939 1.00 93.44 180 GLN A O 1
ATOM 1366 N N . ILE A 1 181 ? 2.981 2.127 13.156 1.00 93.50 181 ILE A N 1
ATOM 1367 C CA . ILE A 1 181 ? 4.034 2.492 14.107 1.00 93.50 181 ILE A CA 1
ATOM 1368 C C . ILE A 1 181 ? 5.368 1.996 13.549 1.00 93.50 181 ILE A C 1
ATOM 1370 O O . ILE A 1 181 ? 5.485 0.820 13.185 1.00 93.50 181 ILE A O 1
ATOM 1374 N N . VAL A 1 182 ? 6.358 2.883 13.492 1.00 94.06 182 VAL A N 1
ATOM 1375 C CA . VAL A 1 182 ? 7.696 2.604 12.958 1.00 94.06 182 VAL A CA 1
ATOM 1376 C C . VAL A 1 182 ? 8.773 2.801 14.016 1.00 94.06 182 VAL A C 1
ATOM 1378 O O . VAL A 1 182 ? 8.668 3.674 14.878 1.00 94.06 182 VAL A O 1
ATOM 1381 N N . SER A 1 183 ? 9.802 1.963 13.942 1.00 92.19 183 SER A N 1
ATOM 1382 C CA . SER A 1 183 ? 10.958 2.001 14.841 1.00 92.19 183 SER A CA 1
ATOM 1383 C C . SER A 1 183 ? 11.951 3.112 14.479 1.00 92.19 183 SER A C 1
ATOM 1385 O O . SER A 1 183 ? 12.560 3.707 15.363 1.00 92.19 183 SER A O 1
ATOM 1387 N N . ASP A 1 184 ? 12.067 3.430 13.188 1.00 92.25 184 ASP A N 1
ATOM 1388 C CA . ASP A 1 184 ? 12.885 4.516 12.649 1.00 92.25 184 ASP A CA 1
ATOM 1389 C C . ASP A 1 184 ? 12.062 5.277 11.601 1.00 92.25 184 ASP A C 1
ATOM 1391 O O . ASP A 1 184 ? 11.831 4.813 10.480 1.00 92.25 184 ASP A O 1
ATOM 1395 N N . TYR A 1 185 ? 11.605 6.470 11.988 1.00 94.12 185 TYR A N 1
ATOM 1396 C CA . TYR A 1 185 ? 10.796 7.336 11.134 1.00 94.12 185 TYR A CA 1
ATOM 1397 C C . TYR A 1 185 ? 11.518 7.704 9.834 1.00 94.12 185 TYR A C 1
ATOM 1399 O O . TYR A 1 185 ? 10.938 7.611 8.750 1.00 94.12 185 TYR A O 1
ATOM 1407 N N . ASP A 1 186 ? 12.791 8.092 9.917 1.00 95.12 186 ASP A N 1
ATOM 1408 C CA . ASP A 1 186 ? 13.530 8.574 8.755 1.00 95.12 186 ASP A CA 1
ATOM 1409 C C . ASP A 1 186 ? 13.846 7.414 7.794 1.00 95.12 186 ASP A C 1
ATOM 1411 O O . ASP A 1 186 ? 13.833 7.593 6.572 1.00 95.12 186 ASP A O 1
ATOM 1415 N N . ALA A 1 187 ? 14.087 6.204 8.310 1.00 95.44 187 ALA A N 1
ATOM 1416 C CA . ALA A 1 187 ? 14.216 5.002 7.488 1.00 95.44 187 ALA A CA 1
ATOM 1417 C C . ALA A 1 187 ? 12.906 4.640 6.781 1.00 95.44 187 ALA A C 1
ATOM 1419 O O . ALA A 1 187 ? 12.930 4.379 5.573 1.00 95.44 187 ALA A O 1
ATOM 1420 N N . ALA A 1 188 ? 11.774 4.690 7.486 1.00 95.94 188 ALA A N 1
ATOM 1421 C CA . ALA A 1 188 ? 10.463 4.435 6.900 1.00 95.94 188 ALA A CA 1
ATOM 1422 C C . ALA A 1 188 ? 10.130 5.449 5.793 1.00 95.94 188 ALA A C 1
ATOM 1424 O O . ALA A 1 188 ? 9.766 5.054 4.682 1.00 95.94 188 ALA A O 1
ATOM 1425 N N . VAL A 1 189 ? 10.343 6.749 6.035 1.00 96.00 189 VAL A N 1
ATOM 1426 C CA . VAL A 1 189 ? 10.160 7.798 5.016 1.00 96.00 189 VAL A CA 1
ATOM 1427 C C . VAL A 1 189 ? 11.039 7.530 3.794 1.00 96.00 189 VAL A C 1
ATOM 1429 O O . VAL A 1 189 ? 10.542 7.561 2.668 1.00 96.00 189 VAL A O 1
ATOM 1432 N N . ARG A 1 190 ? 12.327 7.199 3.979 1.00 95.44 190 ARG A N 1
ATOM 1433 C CA . ARG A 1 190 ? 13.227 6.864 2.859 1.00 95.44 190 ARG A CA 1
ATOM 1434 C C . ARG A 1 190 ? 12.741 5.655 2.062 1.00 95.44 190 ARG A C 1
ATOM 1436 O O . ARG A 1 190 ? 12.826 5.682 0.833 1.00 95.44 190 ARG A O 1
ATOM 1443 N N . PHE A 1 191 ? 12.247 4.614 2.731 1.00 96.75 191 PHE A N 1
ATOM 1444 C CA . PHE A 1 191 ? 11.704 3.427 2.072 1.00 96.75 191 PHE A CA 1
ATOM 1445 C C . PHE A 1 191 ? 10.517 3.795 1.174 1.00 96.75 191 PHE A C 1
ATOM 1447 O O . PHE A 1 191 ? 10.560 3.556 -0.034 1.00 96.75 191 PHE A O 1
ATOM 1454 N N . TYR A 1 192 ? 9.494 4.450 1.727 1.00 96.38 192 TYR A N 1
ATOM 1455 C CA . TYR A 1 192 ? 8.300 4.806 0.960 1.00 96.38 192 TYR A CA 1
ATOM 1456 C C . TYR A 1 192 ? 8.576 5.867 -0.118 1.00 96.38 192 TYR A C 1
ATOM 1458 O O . TYR A 1 192 ? 8.010 5.785 -1.206 1.00 96.38 192 TYR A O 1
ATOM 1466 N N . ALA A 1 193 ? 9.498 6.807 0.107 1.00 94.12 193 ALA A N 1
ATOM 1467 C CA . ALA A 1 193 ? 9.898 7.781 -0.911 1.00 94.12 193 ALA A CA 1
ATOM 1468 C C . ALA A 1 193 ? 10.603 7.133 -2.111 1.00 94.12 193 ALA A C 1
ATOM 1470 O O . ALA A 1 193 ? 10.412 7.544 -3.258 1.00 94.12 193 ALA A O 1
ATOM 1471 N N . ARG A 1 194 ? 11.428 6.108 -1.872 1.00 92.56 194 ARG A N 1
ATOM 1472 C CA . ARG A 1 194 ? 12.132 5.399 -2.947 1.00 92.56 194 ARG A CA 1
ATOM 1473 C C . ARG A 1 194 ? 11.223 4.419 -3.670 1.00 92.56 194 ARG A C 1
ATOM 1475 O O . ARG A 1 194 ? 11.247 4.382 -4.894 1.00 92.56 194 ARG A O 1
ATOM 1482 N N . VAL A 1 195 ? 10.434 3.642 -2.933 1.00 94.88 195 VAL A N 1
ATOM 1483 C CA . VAL A 1 195 ? 9.658 2.525 -3.490 1.00 94.88 195 VAL A CA 1
ATOM 1484 C C . VAL A 1 195 ? 8.280 2.959 -3.977 1.00 94.88 195 VAL A C 1
ATOM 1486 O O . VAL A 1 195 ? 7.822 2.426 -4.980 1.00 94.88 195 VAL A O 1
ATOM 1489 N N . PHE A 1 196 ? 7.649 3.947 -3.343 1.00 94.88 196 PHE A N 1
ATOM 1490 C CA . PHE A 1 196 ? 6.271 4.378 -3.625 1.00 94.88 196 PHE A CA 1
ATOM 1491 C C . PHE A 1 196 ? 6.164 5.855 -4.026 1.00 94.88 196 PHE A C 1
ATOM 1493 O O . PHE A 1 196 ? 5.061 6.369 -4.165 1.00 94.88 196 PHE A O 1
ATOM 1500 N N . ASP A 1 197 ? 7.290 6.551 -4.221 1.00 92.31 197 ASP A N 1
ATOM 1501 C CA . ASP A 1 197 ? 7.318 7.995 -4.511 1.00 92.31 197 ASP A CA 1
ATOM 1502 C C . ASP A 1 197 ? 6.513 8.838 -3.506 1.00 92.31 197 ASP A C 1
ATOM 1504 O O . ASP A 1 197 ? 6.048 9.934 -3.823 1.00 92.31 197 ASP A O 1
ATOM 1508 N N . CYS A 1 198 ? 6.355 8.325 -2.283 1.00 94.12 198 CYS A N 1
ATOM 1509 C CA . CYS A 1 198 ? 5.630 9.020 -1.239 1.00 94.12 198 CYS A CA 1
ATOM 1510 C C . CYS A 1 198 ? 6.454 10.183 -0.700 1.00 94.12 198 CYS A C 1
ATOM 1512 O O . CYS A 1 198 ? 7.650 10.054 -0.436 1.00 94.12 198 CYS A O 1
ATOM 1514 N N . VAL A 1 199 ? 5.781 11.298 -0.454 1.00 91.56 199 VAL A N 1
ATOM 1515 C CA . VAL A 1 199 ? 6.339 12.451 0.246 1.00 91.56 199 VAL A CA 1
ATOM 1516 C C . VAL A 1 199 ? 5.485 12.753 1.477 1.00 91.56 199 VAL A C 1
ATOM 1518 O O . VAL A 1 199 ? 4.269 12.534 1.437 1.00 91.56 199 VAL A O 1
ATOM 1521 N N . PRO A 1 200 ? 6.078 13.232 2.584 1.00 89.31 200 PRO A N 1
ATOM 1522 C CA . PRO A 1 200 ? 5.299 13.719 3.713 1.00 89.31 200 PRO A CA 1
ATOM 1523 C C . PRO A 1 200 ? 4.462 14.933 3.315 1.00 89.31 200 PRO A C 1
ATOM 1525 O O . PRO A 1 200 ? 4.995 15.892 2.763 1.00 89.31 200 PRO A O 1
ATOM 1528 N N . ALA A 1 201 ? 3.161 14.906 3.619 1.00 80.88 201 ALA A N 1
ATOM 1529 C CA . ALA A 1 201 ? 2.299 16.073 3.431 1.00 80.88 201 ALA A CA 1
ATOM 1530 C C . ALA A 1 201 ? 2.714 17.214 4.375 1.00 80.88 201 ALA A C 1
ATOM 1532 O O . ALA A 1 201 ? 2.838 18.361 3.956 1.00 80.88 201 ALA A O 1
ATOM 1533 N N . ALA A 1 202 ? 2.964 16.871 5.639 1.00 78.69 202 ALA A N 1
ATOM 1534 C CA . ALA A 1 202 ? 3.753 17.650 6.580 1.00 78.69 202 ALA A CA 1
ATOM 1535 C C . ALA A 1 202 ? 4.118 16.772 7.785 1.00 78.69 202 ALA A C 1
ATOM 1537 O O . ALA A 1 202 ? 3.412 15.818 8.120 1.00 78.69 202 ALA A O 1
ATOM 1538 N N . GLU A 1 203 ? 5.253 17.088 8.401 1.00 86.12 203 GLU A N 1
ATOM 1539 C CA . GLU A 1 203 ? 5.728 16.426 9.609 1.00 86.12 203 GLU A CA 1
ATOM 1540 C C . GLU A 1 203 ? 5.204 17.155 10.847 1.00 86.12 203 GLU A C 1
ATOM 1542 O O . GLU A 1 203 ? 5.264 18.385 10.951 1.00 86.12 203 GLU A O 1
ATOM 1547 N N . THR A 1 204 ? 4.692 16.384 11.798 1.00 84.12 204 THR A N 1
ATOM 1548 C CA . THR A 1 204 ? 4.183 16.885 13.068 1.00 84.12 204 THR A CA 1
A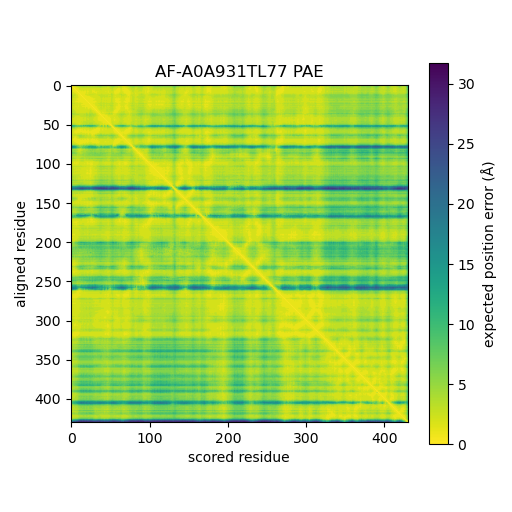TOM 1549 C C . THR A 1 204 ? 4.860 16.154 14.206 1.00 84.12 204 THR A C 1
ATOM 1551 O O . THR A 1 204 ? 4.862 14.928 14.257 1.00 84.12 204 THR A O 1
ATOM 1554 N N . VAL A 1 205 ? 5.391 16.924 15.150 1.00 87.00 205 VAL A N 1
ATOM 1555 C CA . VAL A 1 205 ? 5.776 16.415 16.462 1.00 87.00 205 VAL A CA 1
ATOM 1556 C C . VAL A 1 205 ? 4.704 16.865 17.442 1.00 87.00 205 VAL A C 1
ATOM 1558 O O . VAL A 1 205 ? 4.518 18.066 17.637 1.00 87.00 205 VAL A O 1
ATOM 1561 N N . VAL A 1 206 ? 3.973 15.910 18.011 1.00 83.06 206 VAL A N 1
ATOM 1562 C CA . VAL A 1 206 ? 2.991 16.172 19.064 1.00 83.06 206 VAL A CA 1
ATOM 1563 C C . VAL A 1 206 ? 3.631 15.885 20.415 1.00 83.06 206 VAL A C 1
ATOM 1565 O O . VAL A 1 206 ? 4.083 14.769 20.677 1.00 83.06 206 VAL A O 1
ATOM 1568 N N . ASP A 1 207 ? 3.647 16.911 21.258 1.00 86.12 207 ASP A N 1
ATOM 1569 C CA . ASP A 1 207 ? 4.106 16.881 22.646 1.00 86.12 207 ASP A CA 1
ATOM 1570 C C . ASP A 1 207 ? 2.987 17.457 23.527 1.00 86.12 207 ASP A C 1
ATOM 1572 O O . ASP A 1 207 ? 3.042 18.592 23.998 1.00 86.12 207 ASP A O 1
ATOM 1576 N N . ASP A 1 208 ? 1.886 16.705 23.620 1.00 86.06 208 ASP A N 1
ATOM 1577 C CA . ASP A 1 208 ? 0.677 17.098 24.343 1.00 86.06 208 ASP A CA 1
ATOM 1578 C C . ASP A 1 208 ? 0.320 16.036 25.387 1.00 86.06 208 ASP A C 1
ATOM 1580 O O . ASP A 1 208 ? 0.020 14.883 25.061 1.00 86.06 208 ASP A O 1
ATOM 1584 N N . ALA A 1 209 ? 0.340 16.429 26.662 1.00 83.50 209 ALA A N 1
ATOM 1585 C CA . ALA A 1 209 ? 0.084 15.520 27.775 1.00 83.50 209 ALA A CA 1
ATOM 1586 C C . ALA A 1 209 ? -1.343 14.941 27.761 1.00 83.50 209 ALA A C 1
ATOM 1588 O O . ALA A 1 209 ? -1.548 13.812 28.212 1.00 83.50 209 ALA A O 1
ATOM 1589 N N . GLY A 1 210 ? -2.321 15.686 27.233 1.00 82.06 210 GLY A N 1
ATOM 1590 C CA . GLY A 1 210 ? -3.705 15.237 27.104 1.00 82.06 210 GLY A CA 1
ATOM 1591 C C . GLY A 1 210 ? -3.835 14.116 26.078 1.00 82.06 210 GLY A C 1
ATOM 1592 O O . GLY A 1 210 ? -4.427 13.078 26.378 1.00 82.06 210 GLY A O 1
ATOM 1593 N N . LEU A 1 211 ? -3.217 14.275 24.905 1.00 82.88 211 LEU A N 1
ATOM 1594 C CA . LEU A 1 211 ? -3.172 13.230 23.882 1.00 82.88 211 LEU A CA 1
ATOM 1595 C C . LEU A 1 211 ? -2.377 12.004 24.352 1.00 82.88 211 LEU A C 1
ATOM 1597 O O . LEU A 1 211 ? -2.826 10.873 24.165 1.00 82.88 211 LEU A O 1
ATOM 1601 N N . VAL A 1 212 ? -1.225 12.206 25.001 1.00 86.44 212 VAL A N 1
ATOM 1602 C CA . VAL A 1 212 ? -0.417 11.120 25.589 1.00 86.44 212 VAL A CA 1
ATOM 1603 C C . VAL A 1 212 ? -1.253 10.293 26.566 1.00 86.44 212 VAL A C 1
ATOM 1605 O O . VAL A 1 212 ? -1.287 9.064 26.459 1.00 86.44 212 VAL A O 1
ATOM 1608 N N . ALA A 1 213 ? -1.989 10.953 27.465 1.00 85.38 213 ALA A N 1
ATOM 1609 C CA . ALA A 1 213 ? -2.880 10.285 28.407 1.00 85.38 213 ALA A CA 1
ATOM 1610 C C . ALA A 1 213 ? -4.042 9.566 27.698 1.00 85.38 213 ALA A C 1
ATOM 1612 O O . ALA A 1 213 ? -4.317 8.407 28.004 1.00 85.38 213 ALA A O 1
ATOM 1613 N N . ALA A 1 214 ? -4.683 10.208 26.716 1.00 83.31 214 ALA A N 1
ATOM 1614 C CA . ALA A 1 214 ? -5.805 9.637 25.965 1.00 83.31 214 ALA A CA 1
ATOM 1615 C C . ALA A 1 214 ? -5.418 8.391 25.149 1.00 83.31 214 ALA A C 1
ATOM 1617 O O . ALA A 1 214 ? -6.225 7.478 24.974 1.00 83.31 214 ALA A O 1
ATOM 1618 N N . LEU A 1 215 ? -4.171 8.327 24.675 1.00 83.81 215 LEU A N 1
ATOM 1619 C CA . LEU A 1 215 ? -3.623 7.169 23.971 1.00 83.81 215 LEU A CA 1
ATOM 1620 C C . LEU A 1 215 ? -3.071 6.086 24.916 1.00 83.81 215 LEU A C 1
ATOM 1622 O O . LEU A 1 215 ? -2.655 5.026 24.440 1.00 83.81 215 LEU A O 1
ATOM 1626 N N . GLY A 1 216 ? -3.055 6.325 26.231 1.00 84.81 216 GLY A N 1
ATOM 1627 C CA . GLY A 1 216 ? -2.480 5.406 27.215 1.00 84.81 216 GLY A CA 1
ATOM 1628 C C . GLY A 1 216 ? -0.966 5.241 27.060 1.00 84.81 216 GLY A C 1
ATOM 1629 O O . GLY A 1 216 ? -0.441 4.140 27.230 1.00 84.81 216 GLY A O 1
ATOM 1630 N N . LEU A 1 217 ? -0.269 6.306 26.661 1.00 89.56 217 LEU A N 1
ATOM 1631 C CA . LEU A 1 217 ? 1.181 6.313 26.483 1.00 89.56 217 LEU A CA 1
ATOM 1632 C C . LEU A 1 217 ? 1.893 6.707 27.788 1.00 89.56 217 LEU A C 1
ATOM 1634 O O . LEU A 1 217 ? 1.326 7.440 28.603 1.00 89.56 217 LEU A O 1
ATOM 1638 N N . PRO A 1 218 ? 3.143 6.254 28.005 1.00 90.75 218 PRO A N 1
ATOM 1639 C CA . PRO A 1 218 ? 3.938 6.713 29.137 1.00 90.75 218 PRO A CA 1
ATOM 1640 C C . PRO A 1 218 ? 4.102 8.246 29.140 1.00 90.75 218 PRO A C 1
ATOM 1642 O O . PRO A 1 218 ? 4.219 8.839 28.063 1.00 90.75 218 PRO A O 1
ATOM 1645 N N . PRO A 1 219 ? 4.177 8.900 30.316 1.00 89.75 219 PRO A N 1
ATOM 1646 C CA . PRO A 1 219 ? 4.521 10.320 30.398 1.00 89.75 219 PRO A CA 1
ATOM 1647 C C . PRO A 1 219 ? 5.830 10.632 29.661 1.00 89.75 219 PRO A C 1
ATOM 1649 O O . PRO A 1 219 ? 6.711 9.772 29.610 1.00 89.75 219 PRO A O 1
ATOM 1652 N N . GLU A 1 220 ? 5.952 11.856 29.133 1.00 88.69 220 GLU A N 1
ATOM 1653 C CA . GLU A 1 220 ? 7.115 12.339 28.356 1.00 88.69 220 GLU A CA 1
ATOM 1654 C C . GLU A 1 220 ? 7.307 11.640 26.995 1.00 88.69 220 GLU A C 1
ATOM 1656 O O . GLU A 1 220 ? 8.366 11.746 26.376 1.00 88.69 220 GLU A O 1
ATOM 1661 N N . THR A 1 221 ? 6.287 10.925 26.509 1.00 93.00 221 THR A N 1
ATOM 1662 C CA . THR A 1 221 ? 6.283 10.390 25.143 1.00 93.00 221 THR A CA 1
ATOM 1663 C C . THR A 1 221 ? 5.945 11.498 24.152 1.00 93.00 221 THR A C 1
ATOM 1665 O O . THR A 1 221 ? 4.892 12.121 24.260 1.00 93.00 221 THR A O 1
ATOM 1668 N N . ARG A 1 222 ? 6.788 11.678 23.135 1.00 91.44 222 ARG A N 1
ATOM 1669 C CA . ARG A 1 222 ? 6.511 12.534 21.976 1.00 91.44 222 ARG A CA 1
ATOM 1670 C C . ARG A 1 222 ? 6.137 11.679 20.777 1.00 91.44 222 ARG A C 1
ATOM 1672 O O . ARG A 1 222 ? 6.652 10.573 20.605 1.00 91.44 222 ARG A O 1
ATOM 1679 N N . LEU A 1 223 ? 5.242 12.190 19.943 1.00 91.31 223 LEU A N 1
AT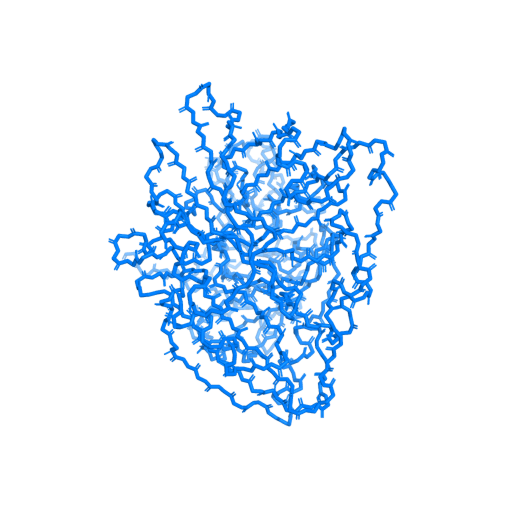OM 1680 C CA . LEU A 1 223 ? 4.788 11.512 18.736 1.00 91.31 223 LEU A CA 1
ATOM 1681 C C . LEU A 1 223 ? 5.326 12.257 17.523 1.00 91.31 223 LEU A C 1
ATOM 1683 O O . LEU A 1 223 ? 4.835 13.339 17.213 1.00 91.31 223 LEU A O 1
ATOM 1687 N N . ARG A 1 224 ? 6.297 11.677 16.819 1.00 92.19 224 ARG A N 1
ATOM 1688 C CA . ARG A 1 224 ? 6.733 12.172 15.511 1.00 92.19 224 ARG A CA 1
ATOM 1689 C C . ARG A 1 224 ? 5.923 11.455 14.440 1.00 92.19 224 ARG A C 1
ATOM 1691 O O . ARG A 1 224 ? 5.982 10.231 14.345 1.00 92.19 224 ARG A O 1
ATOM 1698 N N . MET A 1 225 ? 5.129 12.191 13.670 1.00 91.31 225 MET A N 1
ATOM 1699 C CA . MET A 1 225 ? 4.212 11.597 12.705 1.00 91.31 225 MET A CA 1
ATOM 1700 C C . MET A 1 225 ? 4.084 12.376 11.402 1.00 91.31 225 MET A C 1
ATOM 1702 O O . MET A 1 225 ? 4.263 13.593 11.355 1.00 91.31 225 MET A O 1
ATOM 1706 N N . SER A 1 226 ? 3.715 11.664 10.343 1.00 91.94 226 SER A N 1
ATOM 1707 C CA . SER A 1 226 ? 3.272 12.260 9.086 1.00 91.94 226 SER A CA 1
ATOM 1708 C C . SER A 1 226 ? 2.325 11.332 8.337 1.00 91.94 226 SER A C 1
ATOM 1710 O O . SER A 1 226 ? 2.401 10.108 8.445 1.00 91.94 226 SER A O 1
ATOM 1712 N N . PHE A 1 227 ? 1.445 11.925 7.533 1.00 92.88 227 PHE A N 1
ATOM 1713 C CA . PHE A 1 227 ? 0.765 11.208 6.462 1.00 92.88 227 PHE A CA 1
ATOM 1714 C C . PHE A 1 227 ? 1.577 11.370 5.183 1.00 92.88 227 PHE A C 1
ATOM 1716 O O . PHE A 1 227 ? 1.818 12.496 4.732 1.00 92.88 227 PHE A O 1
ATOM 1723 N N . ILE A 1 228 ? 1.990 10.250 4.602 1.00 94.81 228 ILE A N 1
ATOM 1724 C CA . ILE A 1 228 ? 2.782 10.206 3.380 1.00 94.81 228 ILE A CA 1
ATOM 1725 C C . ILE A 1 228 ? 1.972 9.581 2.243 1.00 94.81 228 ILE A C 1
ATOM 1727 O O . ILE A 1 228 ? 1.171 8.667 2.441 1.00 94.81 228 ILE A O 1
ATOM 1731 N N . GLY A 1 229 ? 2.198 10.059 1.030 1.00 94.06 229 GLY A N 1
ATOM 1732 C CA . GLY A 1 229 ? 1.574 9.525 -0.176 1.00 94.06 229 GLY A CA 1
ATOM 1733 C C . GLY A 1 229 ? 2.206 10.140 -1.417 1.00 94.06 229 GLY A C 1
ATOM 1734 O O . GLY A 1 229 ? 3.011 11.069 -1.285 1.00 94.06 229 GLY A O 1
ATOM 1735 N N . PRO A 1 230 ? 1.879 9.649 -2.622 1.00 91.19 230 PRO A N 1
ATOM 1736 C CA . PRO A 1 230 ? 2.259 10.339 -3.848 1.00 91.19 230 PRO A CA 1
ATOM 1737 C C . PRO A 1 230 ? 1.805 11.809 -3.807 1.00 91.19 230 PRO A C 1
ATOM 1739 O O . PRO A 1 230 ? 0.759 12.093 -3.224 1.00 91.19 230 PRO A O 1
ATOM 1742 N N . PRO A 1 231 ? 2.514 12.761 -4.441 1.00 85.81 231 PRO A N 1
ATOM 1743 C CA . PRO A 1 231 ? 2.203 14.192 -4.317 1.00 85.81 231 PRO A CA 1
ATOM 1744 C C . PRO A 1 231 ? 0.759 14.595 -4.667 1.00 85.81 231 PRO A C 1
ATOM 1746 O O . PRO A 1 231 ? 0.257 15.589 -4.152 1.00 85.81 231 PRO A O 1
ATOM 1749 N N . ALA A 1 232 ? 0.087 13.834 -5.537 1.00 84.44 232 ALA A N 1
ATOM 1750 C CA . ALA A 1 232 ? -1.299 14.078 -5.940 1.00 84.44 232 ALA A CA 1
ATOM 1751 C C . ALA A 1 232 ? -2.348 13.433 -5.008 1.00 84.44 232 ALA A C 1
ATOM 1753 O O . ALA A 1 232 ? -3.544 13.645 -5.204 1.00 84.44 232 ALA A O 1
ATOM 1754 N N . ALA A 1 233 ? -1.924 12.644 -4.017 1.00 86.50 233 ALA A N 1
ATOM 1755 C CA . ALA A 1 233 ? -2.813 11.876 -3.155 1.00 86.50 233 ALA A CA 1
ATOM 1756 C C . ALA A 1 233 ? -3.555 12.772 -2.154 1.00 86.50 233 ALA A C 1
ATOM 1758 O O . ALA A 1 233 ? -2.958 13.435 -1.298 1.00 86.50 233 ALA A O 1
ATOM 1759 N N . VAL A 1 234 ? -4.885 12.740 -2.222 1.00 84.88 234 VAL A N 1
ATOM 1760 C CA . VAL A 1 234 ? -5.762 13.463 -1.291 1.00 84.88 234 VAL A CA 1
ATOM 1761 C C . VAL A 1 234 ? -6.148 12.574 -0.099 1.00 84.88 234 VAL A C 1
ATOM 1763 O O . VAL A 1 234 ? -6.028 13.021 1.042 1.00 84.88 234 VAL A O 1
ATOM 1766 N N . GLY A 1 235 ? -6.509 11.311 -0.355 1.00 86.44 235 GLY A N 1
ATOM 1767 C CA . GLY A 1 235 ? -6.781 10.253 0.633 1.00 86.44 235 GLY A CA 1
ATOM 1768 C C . GLY A 1 235 ? -5.868 9.032 0.448 1.00 86.44 235 GLY A C 1
ATOM 1769 O O . GLY A 1 235 ? -4.883 9.110 -0.289 1.00 86.44 235 GLY A O 1
ATOM 1770 N N . GLY A 1 236 ? -6.161 7.913 1.122 1.00 90.75 236 GLY A N 1
ATOM 1771 C CA . GLY A 1 236 ? -5.394 6.666 0.985 1.00 90.75 236 GLY A CA 1
ATOM 1772 C C . GLY A 1 236 ? -3.922 6.777 1.403 1.00 90.75 236 GLY A C 1
ATOM 1773 O O . GLY A 1 236 ? -3.052 6.133 0.824 1.00 90.75 236 GLY A O 1
ATOM 1774 N N . LYS A 1 237 ? -3.588 7.629 2.369 1.00 94.81 237 LYS A N 1
ATOM 1775 C CA . LYS A 1 237 ? -2.196 7.862 2.772 1.00 94.81 237 LYS A CA 1
ATOM 1776 C C . LYS A 1 237 ? -1.670 6.729 3.654 1.00 94.81 237 LYS A C 1
ATOM 1778 O O . LYS A 1 237 ? -2.423 6.004 4.302 1.00 94.81 237 LYS A O 1
ATOM 1783 N N . VAL A 1 238 ? -0.352 6.602 3.717 1.00 96.69 238 VAL A N 1
ATOM 1784 C CA . VAL A 1 238 ? 0.312 5.819 4.761 1.00 96.69 238 VAL A CA 1
ATOM 1785 C C . VAL A 1 238 ? 0.605 6.773 5.912 1.00 96.69 238 VAL A C 1
ATOM 1787 O O . VAL A 1 238 ? 1.293 7.773 5.727 1.00 96.69 238 VAL A O 1
ATOM 1790 N N . GLY A 1 239 ? 0.066 6.503 7.094 1.00 95.69 239 GLY A N 1
ATOM 1791 C CA . GLY A 1 239 ? 0.471 7.214 8.302 1.00 95.69 239 GLY A CA 1
ATOM 1792 C C . GLY A 1 239 ? 1.724 6.575 8.880 1.00 95.69 239 GLY A C 1
ATOM 1793 O O . GLY A 1 239 ? 1.783 5.356 9.028 1.00 95.69 239 GLY A O 1
ATOM 1794 N N . LEU A 1 240 ? 2.721 7.381 9.214 1.00 96.06 240 LEU A N 1
ATOM 1795 C CA . LEU A 1 240 ? 3.900 6.946 9.952 1.00 96.06 240 LEU A CA 1
ATOM 1796 C C . LEU A 1 240 ? 3.879 7.610 11.318 1.00 96.06 240 LEU A C 1
ATOM 1798 O O . LEU A 1 240 ? 3.744 8.828 11.398 1.00 96.06 240 LEU A O 1
ATOM 1802 N N . VAL A 1 241 ? 4.022 6.818 12.377 1.00 94.69 241 VAL A N 1
ATOM 1803 C CA . VAL A 1 241 ? 4.145 7.310 13.753 1.00 94.69 241 VAL A CA 1
ATOM 1804 C C . VAL A 1 241 ? 5.359 6.661 14.400 1.00 94.69 241 VAL A C 1
ATOM 1806 O O . VAL A 1 241 ? 5.431 5.438 14.495 1.00 94.69 241 VAL A O 1
ATOM 1809 N N . ALA A 1 242 ? 6.285 7.478 14.884 1.00 94.31 242 ALA A N 1
ATOM 1810 C CA . ALA A 1 242 ? 7.342 7.064 15.792 1.00 94.31 242 ALA A CA 1
ATOM 1811 C C . ALA A 1 242 ? 7.060 7.631 17.186 1.00 94.31 242 ALA A C 1
ATOM 1813 O O . ALA A 1 242 ? 6.759 8.818 17.350 1.00 94.31 242 ALA A O 1
ATOM 1814 N N . TYR A 1 243 ? 7.144 6.761 18.188 1.00 93.81 243 TYR A N 1
ATOM 1815 C CA . TYR A 1 243 ? 7.067 7.148 19.590 1.00 93.81 243 TYR A CA 1
ATOM 1816 C C . TYR A 1 243 ? 8.475 7.373 20.120 1.00 93.81 243 TYR A C 1
ATOM 1818 O O . TYR A 1 243 ? 9.301 6.464 20.109 1.00 93.81 243 TYR A O 1
ATOM 1826 N N . GLU A 1 244 ? 8.738 8.580 20.603 1.00 92.12 244 GLU A N 1
ATOM 1827 C CA . GLU A 1 244 ? 10.047 8.980 21.104 1.00 92.12 244 GLU A CA 1
ATOM 1828 C C . GLU A 1 244 ? 9.971 9.291 22.595 1.00 92.12 244 GLU A C 1
ATOM 1830 O O . GLU A 1 244 ? 9.060 9.977 23.055 1.00 92.12 244 GLU A O 1
ATOM 1835 N N . GLY A 1 245 ? 10.952 8.816 23.358 1.00 91.00 245 GLY A N 1
ATOM 1836 C CA . GLY A 1 245 ? 11.050 9.087 24.787 1.00 91.00 245 GLY A CA 1
ATOM 1837 C C . GLY A 1 245 ? 11.735 7.951 25.547 1.00 91.00 245 GLY A C 1
ATOM 1838 O O . GLY A 1 245 ? 11.812 6.822 25.055 1.00 91.00 245 GLY A O 1
ATOM 1839 N N . PRO A 1 246 ? 12.220 8.212 26.771 1.00 87.31 246 PRO A N 1
ATOM 1840 C CA . PRO A 1 246 ? 13.003 7.239 27.531 1.00 87.31 246 PRO A CA 1
ATOM 1841 C C . PRO A 1 246 ? 12.210 5.971 27.878 1.00 87.31 246 PRO A C 1
ATOM 1843 O O . PRO A 1 246 ? 12.781 4.888 27.947 1.00 87.31 246 PRO A O 1
ATOM 1846 N N . ARG A 1 247 ? 10.888 6.086 28.065 1.00 87.00 247 ARG A N 1
ATOM 1847 C CA . ARG A 1 247 ? 10.008 4.971 28.467 1.00 87.00 247 ARG A CA 1
ATOM 1848 C C . ARG A 1 247 ? 9.406 4.181 27.304 1.00 87.00 247 ARG A C 1
ATOM 1850 O O . ARG A 1 247 ? 8.698 3.212 27.550 1.00 87.00 247 ARG A O 1
ATOM 1857 N N . VAL A 1 248 ? 9.654 4.606 26.066 1.00 89.12 248 VAL A N 1
ATOM 1858 C CA . VAL A 1 248 ? 9.205 3.911 24.845 1.00 89.12 248 VAL A CA 1
ATOM 1859 C C . VAL A 1 248 ? 10.377 3.373 24.021 1.00 89.12 248 VAL A C 1
ATOM 1861 O O . VAL A 1 248 ? 10.169 2.680 23.029 1.00 89.12 248 VAL A O 1
ATOM 1864 N N . ALA A 1 249 ? 11.614 3.629 24.463 1.00 85.44 249 ALA A N 1
ATOM 1865 C CA . ALA A 1 249 ? 12.838 3.140 23.832 1.00 85.44 249 ALA A CA 1
ATOM 1866 C C . ALA A 1 249 ? 12.939 1.603 23.803 1.00 85.44 249 ALA A C 1
ATOM 1868 O O . ALA A 1 249 ? 13.666 1.052 22.983 1.00 85.44 249 ALA A O 1
ATOM 1869 N N . ASP A 1 250 ? 12.195 0.906 24.667 1.00 86.38 250 ASP A N 1
ATOM 1870 C CA . ASP A 1 250 ? 12.116 -0.555 24.716 1.00 86.38 250 ASP A CA 1
ATOM 1871 C C . ASP A 1 250 ? 10.992 -1.142 23.836 1.00 86.38 250 ASP A C 1
ATOM 1873 O O . ASP A 1 250 ? 10.575 -2.284 24.049 1.00 86.38 250 ASP A O 1
ATOM 1877 N N . SER A 1 251 ? 10.483 -0.372 22.860 1.00 88.62 251 SER A N 1
ATOM 1878 C CA . SER A 1 251 ? 9.455 -0.845 21.923 1.00 88.62 251 SER A CA 1
ATOM 1879 C C . SER A 1 251 ? 9.877 -2.139 21.223 1.00 88.62 251 SER A C 1
ATOM 1881 O O . SER A 1 251 ? 11.024 -2.305 20.799 1.00 88.62 251 SER A O 1
ATOM 1883 N N . ARG A 1 252 ? 8.934 -3.070 21.079 1.00 90.06 252 ARG A N 1
ATOM 1884 C CA . ARG A 1 252 ? 9.190 -4.376 20.464 1.00 90.06 252 ARG A CA 1
ATOM 1885 C C . ARG A 1 252 ? 8.598 -4.429 19.065 1.00 90.06 252 ARG A C 1
ATOM 1887 O O . ARG A 1 252 ? 7.527 -3.877 18.812 1.00 90.06 252 ARG A O 1
ATOM 1894 N N . SER A 1 253 ? 9.261 -5.166 18.178 1.00 89.69 253 SER A N 1
ATOM 1895 C CA . SER A 1 253 ? 8.680 -5.519 16.885 1.00 89.69 253 SER A CA 1
ATOM 1896 C C . SER A 1 253 ? 7.666 -6.644 17.061 1.00 89.69 253 SER A C 1
ATOM 1898 O O . SER A 1 253 ? 8.004 -7.750 17.485 1.00 89.69 253 SER A O 1
ATOM 1900 N N . LEU A 1 254 ? 6.420 -6.386 16.679 1.00 87.19 254 LEU A N 1
ATOM 1901 C CA . LEU A 1 254 ? 5.354 -7.382 16.614 1.00 87.19 254 LEU A CA 1
ATOM 1902 C C . LEU A 1 254 ? 5.240 -8.022 15.234 1.00 87.19 254 LEU A C 1
ATOM 1904 O O . LEU A 1 254 ? 4.325 -8.800 15.008 1.00 87.19 254 LEU A O 1
ATOM 1908 N N . SER A 1 255 ? 6.173 -7.763 14.319 1.00 78.75 255 SER A N 1
ATOM 1909 C CA . SER A 1 255 ? 6.156 -8.336 12.965 1.00 78.75 255 SER A CA 1
ATOM 1910 C C . SER A 1 255 ? 6.093 -9.876 12.953 1.00 78.75 255 SER A C 1
ATOM 1912 O O . SER A 1 255 ? 5.468 -10.455 12.066 1.00 78.75 255 SER A O 1
ATOM 1914 N N . ALA A 1 256 ? 6.657 -10.541 13.970 1.00 69.44 256 ALA A N 1
ATOM 1915 C CA . ALA A 1 256 ? 6.522 -11.986 14.180 1.00 69.44 256 ALA A CA 1
ATOM 1916 C C . ALA A 1 256 ? 5.153 -12.396 14.763 1.00 69.44 256 ALA A C 1
ATOM 1918 O O . ALA A 1 256 ? 4.601 -13.414 14.362 1.00 69.44 256 ALA A O 1
ATOM 1919 N N . HIS A 1 257 ? 4.568 -11.589 15.657 1.00 68.00 257 HIS A N 1
ATOM 1920 C CA . HIS A 1 257 ? 3.191 -11.782 16.147 1.00 68.00 257 HIS A CA 1
ATOM 1921 C C . HIS A 1 257 ? 2.168 -11.524 15.035 1.00 68.00 257 HIS A C 1
ATOM 1923 O O . HIS A 1 257 ? 1.086 -12.097 15.015 1.00 68.00 257 HIS A O 1
ATOM 1929 N N . ALA A 1 258 ? 2.548 -10.709 14.054 1.00 63.25 258 ALA A N 1
ATOM 1930 C CA . ALA A 1 258 ? 1.826 -10.471 12.826 1.00 63.25 258 ALA A CA 1
ATOM 1931 C C . ALA A 1 258 ? 1.892 -11.660 11.850 1.00 63.25 258 ALA A C 1
ATOM 1933 O O . ALA A 1 258 ? 1.499 -11.473 10.705 1.00 63.25 258 ALA A O 1
ATOM 1934 N N . ALA A 1 259 ? 2.414 -12.837 12.199 1.00 66.81 259 ALA A N 1
ATOM 1935 C CA . ALA A 1 259 ? 2.654 -13.918 11.243 1.00 66.81 259 ALA A CA 1
ATOM 1936 C C . ALA A 1 259 ? 1.853 -15.197 11.549 1.00 66.81 259 ALA A C 1
ATOM 1938 O O . ALA A 1 259 ? 1.626 -15.542 12.703 1.00 66.81 259 ALA A O 1
ATOM 1939 N N . PRO A 1 260 ? 1.475 -15.958 10.512 1.00 67.06 260 PRO A N 1
ATOM 1940 C CA . PRO A 1 260 ? 0.773 -15.457 9.335 1.00 67.06 260 PRO A CA 1
ATOM 1941 C C . PRO A 1 260 ? -0.693 -15.094 9.650 1.00 67.06 260 PRO A C 1
ATOM 1943 O O . PRO A 1 260 ? -1.353 -14.453 8.846 1.00 67.06 260 PRO A O 1
ATOM 1946 N N . SER A 1 261 ? -1.245 -15.482 10.803 1.00 69.44 261 SER A N 1
ATOM 1947 C CA . SER A 1 261 ? -2.699 -15.501 10.991 1.00 69.44 261 SER A CA 1
ATOM 1948 C C . SER A 1 261 ? -3.292 -14.334 11.776 1.00 69.44 261 SER A C 1
ATOM 1950 O O . SER A 1 261 ? -4.482 -14.118 11.638 1.00 69.44 261 SER A O 1
ATOM 1952 N N . ALA A 1 262 ? -2.541 -13.552 12.553 1.00 82.88 262 ALA A N 1
ATOM 1953 C CA . ALA A 1 262 ? -3.136 -12.599 13.504 1.00 82.88 262 ALA A CA 1
ATOM 1954 C C . ALA A 1 262 ? -4.206 -11.649 12.912 1.00 82.88 262 ALA A C 1
ATOM 1956 O O . ALA A 1 262 ? -4.009 -11.068 11.841 1.00 82.88 262 ALA A O 1
ATOM 1957 N N . ARG A 1 263 ? -5.320 -11.453 13.640 1.00 90.94 263 ARG A N 1
ATOM 1958 C CA . ARG A 1 263 ? -6.371 -10.481 13.276 1.00 90.94 263 ARG A CA 1
ATOM 1959 C C . ARG A 1 263 ? -5.833 -9.054 13.327 1.00 90.94 263 ARG A C 1
ATOM 1961 O O . ARG A 1 263 ? -4.938 -8.753 14.120 1.00 90.94 263 ARG A O 1
ATOM 1968 N N . GLY A 1 264 ? -6.385 -8.194 12.478 1.00 92.69 264 GLY A N 1
ATOM 1969 C CA . GLY A 1 264 ? -5.975 -6.799 12.342 1.00 92.69 264 GLY A CA 1
ATOM 1970 C C . GLY A 1 264 ? -5.796 -6.384 10.886 1.00 92.69 264 GLY A C 1
ATOM 1971 O O . GLY A 1 264 ? -6.124 -7.134 9.965 1.00 92.69 264 GLY A O 1
ATOM 1972 N N . VAL A 1 265 ? -5.249 -5.187 10.660 1.00 93.69 265 VAL A N 1
ATOM 1973 C CA . VAL A 1 265 ? -4.874 -4.741 9.312 1.00 93.69 265 VAL A CA 1
ATOM 1974 C C . VAL A 1 265 ? -3.642 -5.522 8.858 1.00 93.69 265 VAL A C 1
ATOM 1976 O O . VAL A 1 265 ? -2.608 -5.544 9.526 1.00 93.69 265 VAL A O 1
ATOM 1979 N N . ARG A 1 266 ? -3.770 -6.183 7.712 1.00 91.50 266 ARG A N 1
ATOM 1980 C CA . ARG A 1 266 ? -2.783 -7.104 7.159 1.00 91.50 266 ARG A CA 1
ATOM 1981 C C . ARG A 1 266 ? -2.022 -6.509 6.007 1.00 91.50 266 ARG A C 1
ATOM 1983 O O . ARG A 1 266 ? -0.803 -6.525 6.044 1.00 91.50 266 ARG A O 1
ATOM 1990 N N . VAL A 1 267 ? -2.738 -6.008 5.009 1.00 95.12 267 VAL A N 1
ATOM 1991 C CA . VAL A 1 267 ? -2.157 -5.625 3.722 1.00 95.12 267 VAL A CA 1
ATOM 1992 C C . VAL A 1 267 ? -2.580 -4.211 3.381 1.00 95.12 267 VAL A C 1
ATOM 1994 O O . VAL A 1 267 ? -3.768 -3.904 3.456 1.00 95.12 267 VAL A O 1
ATOM 1997 N N . MET A 1 268 ? -1.624 -3.377 2.979 1.00 97.69 268 MET A N 1
ATOM 1998 C CA . MET A 1 268 ? -1.897 -2.143 2.240 1.00 97.69 268 MET A CA 1
ATOM 1999 C C . MET A 1 268 ? -1.631 -2.397 0.758 1.00 97.69 268 MET A C 1
ATOM 2001 O O . MET A 1 268 ? -0.546 -2.854 0.396 1.00 97.69 268 MET A O 1
ATOM 2005 N N . THR A 1 269 ? -2.618 -2.118 -0.089 1.00 98.31 269 THR A N 1
ATOM 2006 C CA . THR A 1 269 ? -2.553 -2.412 -1.524 1.00 98.31 269 THR A CA 1
ATOM 2007 C C . THR A 1 269 ? -2.431 -1.140 -2.345 1.00 98.31 269 THR A C 1
ATOM 2009 O O . THR A 1 269 ? -3.195 -0.199 -2.139 1.00 98.31 269 THR A O 1
ATOM 2012 N N . PHE A 1 270 ? -1.513 -1.133 -3.309 1.00 98.19 270 PHE A N 1
ATOM 2013 C CA . PHE A 1 270 ? -1.222 -0.006 -4.191 1.00 98.19 270 PHE A CA 1
ATOM 2014 C C . PHE A 1 270 ? -1.319 -0.430 -5.655 1.00 98.19 270 PHE A C 1
ATOM 2016 O O . PHE A 1 270 ? -0.968 -1.551 -6.025 1.00 98.19 270 PHE A O 1
ATOM 2023 N N . GLU A 1 271 ? -1.748 0.492 -6.504 1.00 97.56 271 GLU A N 1
ATOM 2024 C CA . GLU A 1 271 ? -1.684 0.331 -7.950 1.00 97.56 271 GLU A CA 1
ATOM 2025 C C . GLU A 1 271 ? -0.346 0.837 -8.478 1.00 97.56 271 GLU A C 1
ATOM 2027 O O . GLU A 1 271 ? 0.161 1.868 -8.035 1.00 97.56 271 GLU A O 1
ATOM 2032 N N . THR A 1 272 ? 0.214 0.157 -9.469 1.00 96.06 272 THR A N 1
ATOM 2033 C CA . THR A 1 272 ? 1.375 0.618 -10.221 1.00 96.06 272 THR A CA 1
ATOM 2034 C C . THR A 1 272 ? 1.255 0.233 -11.688 1.00 96.06 272 THR A C 1
ATOM 2036 O O . THR A 1 272 ? 0.522 -0.678 -12.048 1.00 96.06 272 THR A O 1
ATOM 2039 N N . ASP A 1 273 ? 1.993 0.926 -12.549 1.00 92.19 273 ASP A N 1
ATOM 2040 C CA . ASP A 1 273 ? 2.119 0.562 -13.958 1.00 92.19 273 ASP A CA 1
ATOM 2041 C C . ASP A 1 273 ? 3.195 -0.496 -14.228 1.00 92.19 273 ASP A C 1
ATOM 2043 O O . ASP A 1 273 ? 3.289 -0.977 -15.351 1.00 92.19 273 ASP A O 1
ATOM 2047 N N . ASP A 1 274 ? 4.031 -0.824 -13.241 1.00 94.75 274 ASP A N 1
ATOM 2048 C CA . ASP A 1 274 ? 5.101 -1.808 -13.392 1.00 94.75 274 ASP A CA 1
ATOM 2049 C C . ASP A 1 274 ? 5.377 -2.519 -12.058 1.00 94.75 274 ASP A C 1
ATOM 2051 O O . ASP A 1 274 ? 6.159 -2.062 -11.216 1.00 94.75 274 ASP A O 1
ATOM 2055 N N . VAL A 1 275 ? 4.688 -3.648 -11.860 1.00 96.44 275 VAL A N 1
ATOM 2056 C CA . VAL A 1 275 ? 4.819 -4.484 -10.657 1.00 96.44 275 VAL A CA 1
ATOM 2057 C C . VAL A 1 275 ? 6.235 -5.023 -10.515 1.00 96.44 275 VAL A C 1
ATOM 2059 O O . VAL A 1 275 ? 6.800 -4.965 -9.427 1.00 96.44 275 VAL A O 1
ATOM 2062 N N . ASP A 1 276 ? 6.813 -5.533 -11.598 1.00 95.31 276 ASP A N 1
ATOM 2063 C CA . ASP A 1 276 ? 8.105 -6.210 -11.594 1.00 95.31 276 ASP A CA 1
ATOM 2064 C C . ASP A 1 276 ? 9.232 -5.244 -11.196 1.00 95.31 276 ASP A C 1
ATOM 2066 O O . ASP A 1 276 ? 10.033 -5.539 -10.302 1.00 95.31 276 ASP A O 1
ATOM 2070 N N . ARG A 1 277 ? 9.244 -4.038 -11.771 1.00 94.94 277 ARG A N 1
ATOM 2071 C CA . ARG A 1 277 ? 10.202 -2.990 -11.408 1.00 94.94 277 ARG A CA 1
ATOM 2072 C C . ARG A 1 277 ? 10.030 -2.520 -9.965 1.00 94.94 277 ARG A C 1
ATOM 2074 O O . ARG A 1 277 ? 11.025 -2.338 -9.260 1.00 94.94 277 ARG A O 1
ATOM 2081 N N . ARG A 1 278 ? 8.792 -2.285 -9.515 1.00 95.88 278 ARG A N 1
ATOM 2082 C CA . ARG A 1 278 ? 8.525 -1.830 -8.137 1.00 95.88 278 ARG A CA 1
ATOM 2083 C C . ARG A 1 278 ? 8.882 -2.886 -7.107 1.00 95.88 278 ARG A C 1
ATOM 2085 O O . ARG A 1 278 ? 9.437 -2.538 -6.069 1.00 95.88 278 ARG A O 1
ATOM 2092 N N . HIS A 1 279 ? 8.627 -4.150 -7.418 1.00 97.00 279 HIS A N 1
ATOM 2093 C CA . HIS A 1 279 ? 9.028 -5.271 -6.588 1.00 97.00 279 HIS A CA 1
ATOM 2094 C C . HIS A 1 279 ? 10.550 -5.301 -6.401 1.00 97.00 279 HIS A C 1
ATOM 2096 O O . HIS A 1 279 ? 11.033 -5.258 -5.273 1.00 97.00 279 HIS A O 1
ATOM 2102 N N . ALA A 1 280 ? 11.319 -5.262 -7.494 1.00 95.12 280 ALA A N 1
ATOM 2103 C CA . ALA A 1 280 ? 12.779 -5.211 -7.422 1.00 95.12 280 ALA A CA 1
ATOM 2104 C C . ALA A 1 280 ? 13.289 -3.988 -6.642 1.00 95.12 280 ALA A C 1
ATOM 2106 O O . ALA A 1 280 ? 14.217 -4.096 -5.838 1.00 95.12 280 ALA A O 1
ATOM 2107 N N . LEU A 1 281 ? 12.658 -2.824 -6.830 1.00 95.31 281 LEU A N 1
ATOM 2108 C CA . LEU A 1 281 ? 12.995 -1.616 -6.083 1.00 95.31 281 LEU A CA 1
ATOM 2109 C C . LEU A 1 281 ? 12.710 -1.763 -4.582 1.00 95.31 281 LEU A C 1
ATOM 2111 O O . LEU A 1 281 ? 13.491 -1.261 -3.774 1.00 95.31 281 LEU A O 1
ATOM 2115 N N . ALA A 1 282 ? 11.640 -2.460 -4.199 1.00 97.12 282 ALA A N 1
ATOM 2116 C CA . ALA A 1 282 ? 11.339 -2.759 -2.805 1.00 97.12 282 ALA A CA 1
ATOM 2117 C C . ALA A 1 282 ? 12.426 -3.637 -2.172 1.00 97.12 282 ALA A C 1
ATOM 2119 O O . ALA A 1 282 ? 12.955 -3.277 -1.118 1.00 97.12 282 ALA A O 1
ATOM 2120 N N . LEU A 1 283 ? 12.816 -4.730 -2.838 1.00 96.25 283 LEU A N 1
ATOM 2121 C CA . LEU A 1 283 ? 13.859 -5.639 -2.345 1.00 96.25 283 LEU A CA 1
ATOM 2122 C C . LEU A 1 283 ? 15.211 -4.927 -2.190 1.00 96.25 283 LEU A C 1
ATOM 2124 O O . LEU A 1 283 ? 15.869 -5.046 -1.159 1.00 96.25 283 LEU A O 1
ATOM 2128 N N . LEU A 1 284 ? 15.587 -4.090 -3.164 1.00 94.88 284 LEU A N 1
ATOM 2129 C CA . LEU A 1 284 ? 16.795 -3.258 -3.090 1.00 94.88 284 LEU A CA 1
ATOM 2130 C C . LEU A 1 284 ? 16.790 -2.250 -1.931 1.00 94.88 284 LEU A C 1
ATOM 2132 O O . LEU A 1 284 ? 17.849 -1.745 -1.561 1.00 94.88 284 LEU A O 1
ATOM 2136 N N . ASN A 1 285 ? 15.619 -1.931 -1.378 1.00 96.06 285 ASN A N 1
ATOM 2137 C CA . ASN A 1 285 ? 15.456 -1.016 -0.250 1.00 96.06 285 ASN A CA 1
ATOM 2138 C C . ASN A 1 285 ? 15.066 -1.744 1.047 1.00 96.06 285 ASN A C 1
ATOM 2140 O O . ASN A 1 285 ? 14.509 -1.127 1.953 1.00 96.06 285 ASN A O 1
ATOM 2144 N N . GLY A 1 286 ? 15.397 -3.034 1.157 1.00 95.62 286 GLY A N 1
ATOM 2145 C CA . GLY A 1 286 ? 15.289 -3.792 2.404 1.00 95.62 286 GLY A CA 1
ATOM 2146 C C . GLY A 1 286 ? 13.916 -4.404 2.667 1.00 95.62 286 GLY A C 1
ATOM 2147 O O . GLY A 1 286 ? 13.669 -4.849 3.786 1.00 95.62 286 GLY A O 1
ATOM 2148 N N . ALA A 1 287 ? 13.022 -4.441 1.673 1.00 96.25 287 ALA A N 1
ATOM 2149 C CA . ALA A 1 287 ? 11.811 -5.243 1.789 1.00 96.25 287 ALA A CA 1
ATOM 2150 C C . ALA A 1 287 ? 12.137 -6.743 1.723 1.00 96.25 287 ALA A C 1
ATOM 2152 O O . ALA A 1 287 ? 13.022 -7.162 0.977 1.00 96.25 287 ALA A O 1
ATOM 2153 N N . ALA A 1 288 ? 11.380 -7.555 2.459 1.00 95.12 288 ALA A N 1
ATOM 2154 C CA . ALA A 1 288 ? 11.451 -9.012 2.374 1.00 95.12 288 ALA A CA 1
ATOM 2155 C C . ALA A 1 288 ? 10.343 -9.542 1.455 1.00 95.12 288 ALA A C 1
ATOM 2157 O O . ALA A 1 288 ? 9.170 -9.224 1.660 1.00 95.12 288 ALA A O 1
ATOM 2158 N N . GLU A 1 289 ? 10.696 -10.347 0.452 1.00 95.94 289 GLU A N 1
ATOM 2159 C CA . GLU A 1 289 ? 9.721 -10.938 -0.473 1.00 95.94 289 GLU A CA 1
ATOM 2160 C C . GLU A 1 289 ? 8.713 -11.828 0.277 1.00 95.94 289 GLU A C 1
ATOM 2162 O O . GLU A 1 289 ? 9.083 -12.609 1.154 1.00 95.94 289 GLU A O 1
ATOM 2167 N N . ILE A 1 290 ? 7.429 -11.699 -0.073 1.00 95.50 290 ILE A N 1
ATOM 2168 C CA . ILE A 1 290 ? 6.365 -12.622 0.355 1.00 95.50 290 ILE A CA 1
ATOM 2169 C C . ILE A 1 290 ? 5.893 -13.440 -0.844 1.00 95.50 290 ILE A C 1
ATOM 2171 O O . ILE A 1 290 ? 5.798 -14.663 -0.762 1.00 95.50 290 ILE A O 1
ATOM 2175 N N . ALA A 1 291 ? 5.600 -12.767 -1.958 1.00 96.06 291 ALA A N 1
ATOM 2176 C CA . ALA A 1 291 ? 5.269 -13.411 -3.217 1.00 96.06 291 ALA A CA 1
ATOM 2177 C C . ALA A 1 291 ? 5.870 -12.626 -4.393 1.00 96.06 291 ALA A C 1
ATOM 2179 O O . ALA A 1 291 ? 5.648 -11.409 -4.479 1.00 96.06 291 ALA A O 1
ATOM 2180 N N . PRO A 1 292 ? 6.572 -13.305 -5.318 1.00 96.19 292 PRO A N 1
ATOM 2181 C CA . PRO A 1 292 ? 7.155 -12.657 -6.482 1.00 96.19 292 PRO A CA 1
ATOM 2182 C C . PRO A 1 292 ? 6.061 -12.163 -7.444 1.00 96.19 292 PRO A C 1
ATOM 2184 O O . PRO A 1 292 ? 4.909 -12.611 -7.368 1.00 96.19 292 PRO A O 1
ATOM 2187 N N . PRO A 1 293 ? 6.406 -11.274 -8.390 1.00 95.75 293 PRO A N 1
ATOM 2188 C CA . PRO A 1 293 ? 5.519 -10.865 -9.472 1.00 95.75 293 PRO A CA 1
ATOM 2189 C C . PRO A 1 293 ? 4.913 -12.054 -10.234 1.00 95.75 293 PRO A C 1
ATOM 2191 O O . PRO A 1 293 ? 5.609 -12.820 -10.906 1.00 95.75 293 PRO A O 1
ATOM 2194 N N . ALA A 1 294 ? 3.589 -12.184 -10.157 1.00 94.44 294 ALA A N 1
ATOM 2195 C CA . ALA A 1 294 ? 2.796 -13.238 -10.786 1.00 94.44 294 ALA A CA 1
ATOM 2196 C C . ALA A 1 294 ? 1.415 -12.702 -11.196 1.00 94.44 294 ALA A C 1
ATOM 2198 O O . ALA A 1 294 ? 0.937 -11.713 -10.643 1.00 94.44 294 ALA A O 1
ATOM 2199 N N . ASP A 1 295 ? 0.750 -13.362 -12.143 1.00 94.38 295 ASP A N 1
ATOM 2200 C CA . ASP A 1 295 ? -0.673 -13.100 -12.373 1.00 94.38 295 ASP A CA 1
ATOM 2201 C C . ASP A 1 295 ? -1.495 -13.812 -11.295 1.00 94.38 295 ASP A C 1
ATOM 2203 O O . ASP A 1 295 ? -1.312 -15.004 -11.031 1.00 94.38 295 ASP A O 1
ATOM 2207 N N . GLY A 1 296 ? -2.417 -13.095 -10.660 1.00 94.31 296 GLY A N 1
ATOM 2208 C CA . GLY A 1 296 ? -3.189 -13.631 -9.550 1.00 94.31 296 GLY A CA 1
ATOM 2209 C C . GLY A 1 296 ? -4.460 -12.852 -9.262 1.00 94.31 296 GLY A C 1
ATOM 2210 O O . GLY A 1 296 ? -4.615 -11.705 -9.672 1.00 94.31 296 GLY A O 1
ATOM 2211 N N . LEU A 1 297 ? -5.383 -13.500 -8.552 1.00 95.56 297 LEU A N 1
ATOM 2212 C CA . LEU A 1 297 ? -6.615 -12.871 -8.093 1.00 95.56 297 LEU A CA 1
ATOM 2213 C C . LEU A 1 297 ? -6.308 -11.816 -7.019 1.00 95.56 297 LEU A C 1
ATOM 2215 O O . LEU A 1 297 ? -5.633 -12.123 -6.033 1.00 95.56 297 LEU A O 1
ATOM 2219 N N . VAL A 1 298 ? -6.838 -10.608 -7.201 1.00 96.12 298 VAL A N 1
ATOM 2220 C CA . VAL A 1 298 ? -6.854 -9.512 -6.226 1.00 96.12 298 VAL A CA 1
ATOM 2221 C C . VAL A 1 298 ? -8.299 -9.013 -6.117 1.00 96.12 298 VAL A C 1
ATOM 2223 O O . VAL A 1 298 ? -8.771 -8.318 -7.010 1.00 96.12 298 VAL A O 1
ATOM 2226 N N . PRO A 1 299 ? -9.049 -9.363 -5.061 1.00 94.12 299 PRO A N 1
ATOM 2227 C CA . PRO A 1 299 ? -10.404 -8.850 -4.869 1.00 94.12 299 PRO A CA 1
ATOM 2228 C C . PRO A 1 299 ? -10.435 -7.324 -4.648 1.00 94.12 299 PRO A C 1
ATOM 2230 O O . PRO A 1 299 ? -9.574 -6.828 -3.910 1.00 94.12 299 PRO A O 1
ATOM 2233 N N . PRO A 1 300 ? -11.409 -6.583 -5.219 1.00 94.25 300 PRO A N 1
ATOM 2234 C CA . PRO A 1 300 ? -12.431 -7.033 -6.176 1.00 94.25 300 PRO A CA 1
ATOM 2235 C C . PRO A 1 300 ? -11.999 -6.968 -7.660 1.00 94.25 300 PRO A C 1
ATOM 2237 O O . PRO A 1 300 ? -12.782 -7.287 -8.548 1.00 94.25 300 PRO A O 1
ATOM 2240 N N . LEU A 1 301 ? -10.760 -6.556 -7.939 1.00 92.50 301 LEU A N 1
ATOM 2241 C CA . LEU A 1 301 ? -10.221 -6.277 -9.280 1.00 92.50 301 LEU A CA 1
ATOM 2242 C C . LEU A 1 301 ? -10.190 -7.486 -10.227 1.00 92.50 301 LEU A C 1
ATOM 2244 O O . LEU A 1 301 ? -10.118 -7.319 -11.442 1.00 92.50 301 LEU A O 1
ATOM 2248 N N . GLY A 1 302 ? -10.221 -8.705 -9.690 1.00 94.00 302 GLY A N 1
ATOM 2249 C CA . GLY A 1 302 ? -10.082 -9.924 -10.480 1.00 94.00 302 GLY A CA 1
ATOM 2250 C C . GLY A 1 302 ? -8.616 -10.304 -10.685 1.00 94.00 302 GLY A C 1
ATOM 2251 O O . GLY A 1 302 ? -7.776 -10.069 -9.815 1.00 94.00 302 GLY A O 1
ATOM 2252 N N . ARG A 1 303 ? -8.307 -10.967 -11.804 1.00 94.56 303 ARG A N 1
ATOM 2253 C CA . ARG A 1 303 ? -6.948 -11.439 -12.101 1.00 94.56 303 ARG A CA 1
ATOM 2254 C C . ARG A 1 303 ? -6.103 -10.329 -12.713 1.00 94.56 303 ARG A C 1
ATOM 2256 O O . ARG A 1 303 ? -6.400 -9.861 -13.807 1.00 94.56 303 ARG A O 1
ATOM 2263 N N . VAL A 1 304 ? -5.033 -9.963 -12.017 1.00 96.19 304 VAL A N 1
ATOM 2264 C CA . VAL A 1 304 ? -4.098 -8.895 -12.391 1.00 96.19 304 VAL A CA 1
ATOM 2265 C C . VAL A 1 304 ? -2.658 -9.340 -12.145 1.00 96.19 304 VAL A C 1
ATOM 2267 O O . VAL A 1 304 ? -2.415 -10.298 -11.405 1.00 96.19 304 VAL A O 1
ATOM 2270 N N . ARG A 1 305 ? -1.689 -8.632 -12.733 1.00 96.56 305 ARG A N 1
ATOM 2271 C CA . ARG A 1 305 ? -0.282 -8.792 -12.350 1.00 96.56 305 ARG A CA 1
ATOM 2272 C C . ARG A 1 305 ? -0.128 -8.232 -10.939 1.00 96.56 305 ARG A C 1
ATOM 2274 O O . ARG A 1 305 ? -0.539 -7.102 -10.696 1.00 96.56 305 ARG A O 1
ATOM 2281 N N . THR A 1 306 ? 0.436 -8.992 -10.008 1.00 98.00 306 THR A N 1
ATOM 2282 C CA . THR A 1 306 ? 0.576 -8.574 -8.608 1.00 98.00 306 THR A CA 1
ATOM 2283 C C . THR A 1 306 ? 1.801 -9.196 -7.944 1.00 98.00 306 THR A C 1
ATOM 2285 O O . THR A 1 306 ? 2.310 -10.225 -8.381 1.00 98.00 306 THR A O 1
ATOM 2288 N N . SER A 1 307 ? 2.293 -8.557 -6.887 1.00 97.81 307 SER A N 1
ATOM 2289 C CA . SER A 1 307 ? 3.317 -9.102 -5.996 1.00 97.81 307 SER A CA 1
ATOM 2290 C C . SER A 1 307 ? 3.117 -8.565 -4.583 1.00 97.81 307 SER A C 1
ATOM 2292 O O . SER A 1 307 ? 2.388 -7.586 -4.387 1.00 97.81 307 SER A O 1
ATOM 2294 N N . SER A 1 308 ? 3.780 -9.174 -3.604 1.00 97.88 308 SER A N 1
ATOM 2295 C CA . SER A 1 308 ? 3.756 -8.676 -2.232 1.00 97.88 308 SER A CA 1
ATOM 2296 C C . SER A 1 308 ? 5.081 -8.868 -1.510 1.00 97.88 308 SER A C 1
ATOM 2298 O O . SER A 1 308 ? 5.871 -9.770 -1.799 1.00 97.88 308 SER A O 1
ATOM 2300 N N . PHE A 1 309 ? 5.321 -7.986 -0.549 1.00 96.75 309 PHE A N 1
ATOM 2301 C CA . PHE A 1 309 ? 6.537 -7.958 0.250 1.00 96.75 309 PHE A CA 1
ATOM 2302 C C . PHE A 1 309 ? 6.276 -7.274 1.590 1.00 96.75 309 PHE A C 1
ATOM 2304 O O . PHE A 1 309 ? 5.294 -6.553 1.773 1.00 96.75 309 PHE A O 1
ATOM 2311 N N . ARG A 1 310 ? 7.163 -7.521 2.548 1.00 94.88 310 ARG A N 1
ATOM 2312 C CA . ARG A 1 310 ? 7.154 -6.896 3.865 1.00 94.88 310 ARG A CA 1
ATOM 2313 C C . ARG A 1 310 ? 8.077 -5.684 3.858 1.00 94.88 310 ARG A C 1
ATOM 2315 O O . ARG A 1 310 ? 9.233 -5.819 3.467 1.00 94.88 310 ARG A O 1
ATOM 2322 N N . SER A 1 311 ? 7.594 -4.521 4.290 1.00 94.19 311 SER A N 1
ATOM 2323 C CA . SER A 1 311 ? 8.445 -3.347 4.516 1.00 94.19 311 SER A CA 1
ATOM 2324 C C . SER A 1 311 ? 9.452 -3.602 5.651 1.00 94.19 311 SER A C 1
ATOM 2326 O O . SER A 1 311 ? 9.239 -4.524 6.446 1.00 94.19 311 SER A O 1
ATOM 2328 N N . PRO A 1 312 ? 10.526 -2.797 5.777 1.00 92.81 312 PRO A N 1
ATOM 2329 C CA . PRO A 1 312 ? 11.500 -2.949 6.863 1.00 92.81 312 PRO A CA 1
ATOM 2330 C C . PRO A 1 312 ? 10.869 -2.975 8.268 1.00 92.81 312 PRO A C 1
ATOM 2332 O O . PRO A 1 312 ? 11.246 -3.797 9.097 1.00 92.81 312 PRO A O 1
ATOM 2335 N N . ASP A 1 313 ? 9.837 -2.157 8.506 1.00 90.06 313 ASP A N 1
ATOM 2336 C CA . ASP A 1 313 ? 9.076 -2.122 9.766 1.00 90.06 313 ASP A CA 1
ATOM 2337 C C . ASP A 1 313 ? 7.912 -3.130 9.820 1.00 90.06 313 ASP A C 1
ATOM 2339 O O . ASP A 1 313 ? 7.025 -3.028 10.663 1.00 90.06 313 ASP A O 1
ATOM 2343 N N . GLY A 1 314 ? 7.868 -4.112 8.922 1.00 89.69 314 GLY A N 1
ATOM 2344 C CA . GLY A 1 314 ? 7.004 -5.280 9.065 1.00 89.69 314 GLY A CA 1
ATOM 2345 C C . GLY A 1 314 ? 5.627 -5.219 8.398 1.00 89.69 314 GLY A C 1
ATOM 2346 O O . GLY A 1 314 ? 4.945 -6.247 8.380 1.00 89.69 314 GLY A O 1
ATOM 2347 N N . ALA A 1 315 ? 5.217 -4.090 7.814 1.00 91.75 315 ALA A N 1
ATOM 2348 C CA . ALA A 1 315 ? 3.932 -3.981 7.113 1.00 91.75 315 ALA A CA 1
ATOM 2349 C C . ALA A 1 315 ? 3.932 -4.837 5.840 1.00 91.75 315 ALA A C 1
ATOM 2351 O O . ALA A 1 315 ? 4.901 -4.808 5.084 1.00 91.75 315 ALA A O 1
ATOM 2352 N N . VAL A 1 316 ? 2.849 -5.572 5.573 1.00 94.31 316 VAL A N 1
ATOM 2353 C CA . VAL A 1 316 ? 2.696 -6.282 4.295 1.00 94.31 316 VAL A CA 1
ATOM 2354 C C . VAL A 1 316 ? 2.116 -5.321 3.265 1.00 94.31 316 VAL A C 1
ATOM 2356 O O . VAL A 1 316 ? 1.073 -4.701 3.485 1.00 94.31 316 VAL A O 1
ATOM 2359 N N . LEU A 1 317 ? 2.803 -5.208 2.136 1.00 97.19 317 LEU A N 1
ATOM 2360 C CA . LEU A 1 317 ? 2.448 -4.340 1.024 1.00 97.19 317 LEU A CA 1
ATOM 2361 C C . LEU A 1 317 ? 2.150 -5.214 -0.195 1.00 97.19 317 LEU A C 1
ATOM 2363 O O . LEU A 1 317 ? 2.906 -6.134 -0.504 1.00 97.19 317 LEU A O 1
ATOM 2367 N N . GLU A 1 318 ? 1.046 -4.933 -0.878 1.00 98.31 318 GLU A N 1
ATOM 2368 C CA . GLU A 1 318 ? 0.669 -5.561 -2.144 1.00 98.31 318 GLU A CA 1
ATOM 2369 C C . GLU A 1 318 ? 0.684 -4.494 -3.234 1.00 98.31 318 GLU A C 1
ATOM 2371 O O . GLU A 1 318 ? 0.144 -3.404 -3.060 1.00 98.31 318 GLU A O 1
ATOM 2376 N N . ILE A 1 319 ? 1.301 -4.803 -4.367 1.00 98.56 319 ILE A N 1
ATOM 2377 C CA . ILE A 1 319 ? 1.248 -3.956 -5.557 1.00 98.56 319 ILE A CA 1
ATOM 2378 C C . ILE A 1 319 ? 0.570 -4.722 -6.684 1.00 98.56 319 ILE A C 1
ATOM 2380 O O . ILE A 1 319 ? 0.748 -5.939 -6.806 1.00 98.56 319 ILE A O 1
ATOM 2384 N N . TYR A 1 320 ? -0.198 -4.026 -7.513 1.00 98.19 320 TYR A N 1
ATOM 2385 C CA . TYR A 1 320 ? -0.820 -4.615 -8.694 1.00 98.19 320 TYR A CA 1
ATOM 2386 C C . TYR A 1 320 ? -0.760 -3.680 -9.898 1.00 98.19 320 TYR A C 1
ATOM 2388 O O . TYR A 1 320 ? -0.707 -2.464 -9.742 1.00 98.19 320 TYR A O 1
ATOM 2396 N N . ASP A 1 321 ? -0.814 -4.262 -11.092 1.00 97.19 321 ASP A N 1
ATOM 2397 C CA . ASP A 1 321 ? -1.015 -3.540 -12.345 1.00 97.19 321 ASP A CA 1
ATOM 2398 C C . ASP A 1 321 ? -2.277 -4.085 -13.035 1.00 97.19 321 ASP A C 1
ATOM 2400 O O . ASP A 1 321 ? -2.301 -5.261 -13.426 1.00 97.19 321 ASP A O 1
ATOM 2404 N N . PRO A 1 322 ? -3.330 -3.259 -13.186 1.00 94.06 322 PRO A N 1
ATOM 2405 C CA . PRO A 1 322 ? -4.591 -3.677 -13.788 1.00 94.06 322 PRO A CA 1
ATOM 2406 C C . PRO A 1 322 ? -4.504 -3.810 -15.316 1.00 94.06 322 PRO A C 1
ATOM 2408 O O . PRO A 1 322 ? -5.456 -4.270 -15.944 1.00 94.06 322 PRO A O 1
ATOM 2411 N N . SER A 1 323 ? -3.388 -3.410 -15.937 1.00 93.25 323 SER A N 1
ATOM 2412 C CA . SER A 1 323 ? -3.233 -3.433 -17.390 1.00 93.25 323 SER A CA 1
ATOM 2413 C C . SER A 1 323 ? -3.327 -4.870 -17.925 1.00 93.25 323 SER A C 1
ATOM 2415 O O . SER A 1 323 ? -2.568 -5.745 -17.472 1.00 93.25 323 SER A O 1
ATOM 2417 N N . PRO A 1 324 ? -4.198 -5.129 -18.920 1.00 89.94 324 PRO A N 1
ATOM 2418 C CA . PRO A 1 324 ? -4.352 -6.457 -19.498 1.00 89.94 324 PRO A CA 1
ATOM 2419 C C . PRO A 1 324 ? -3.092 -6.862 -20.266 1.00 89.94 324 PRO A C 1
ATOM 2421 O O . PRO A 1 324 ? -2.382 -6.015 -20.809 1.00 89.94 324 PRO A O 1
ATOM 2424 N N . ALA A 1 325 ? -2.845 -8.167 -20.399 1.00 86.38 325 ALA A N 1
ATOM 2425 C CA . ALA A 1 325 ? -1.689 -8.681 -21.142 1.00 86.38 325 ALA A CA 1
ATOM 2426 C C . ALA A 1 325 ? -1.611 -8.142 -22.588 1.00 86.38 325 ALA A C 1
ATOM 2428 O O . ALA A 1 325 ? -0.524 -7.864 -23.084 1.00 86.38 325 ALA A O 1
ATOM 2429 N N . ALA A 1 326 ? -2.757 -7.896 -23.237 1.00 90.31 326 ALA A N 1
ATOM 2430 C CA . ALA A 1 326 ? -2.842 -7.333 -24.591 1.00 90.31 326 ALA A CA 1
ATOM 2431 C C . ALA A 1 326 ? -2.308 -5.887 -24.726 1.00 90.31 326 ALA A C 1
ATOM 2433 O O . ALA A 1 326 ? -2.067 -5.415 -25.846 1.00 90.31 326 ALA A O 1
ATOM 2434 N N . ALA A 1 327 ? -2.115 -5.179 -23.605 1.00 93.50 327 ALA A N 1
ATOM 2435 C CA . ALA A 1 327 ? -1.467 -3.869 -23.570 1.00 93.50 327 ALA A CA 1
ATOM 2436 C C . ALA A 1 327 ? 0.060 -3.959 -23.746 1.00 93.50 327 ALA A C 1
ATOM 2438 O O . ALA A 1 327 ? 0.705 -2.930 -23.936 1.00 93.50 327 ALA A O 1
ATOM 2439 N N . PHE A 1 328 ? 0.640 -5.162 -23.708 1.00 95.12 328 PHE A N 1
ATOM 2440 C CA . PHE A 1 328 ? 2.075 -5.396 -23.827 1.00 95.12 328 PHE A CA 1
ATOM 2441 C C . PHE A 1 328 ? 2.416 -6.087 -25.154 1.00 95.12 328 PHE A C 1
ATOM 2443 O O . PHE A 1 328 ? 1.669 -6.937 -25.635 1.00 95.12 328 PHE A O 1
ATOM 2450 N N . VAL A 1 329 ? 3.546 -5.712 -25.756 1.00 96.00 329 VAL A N 1
ATOM 2451 C CA . VAL A 1 329 ? 4.047 -6.274 -27.022 1.00 96.00 329 VAL A CA 1
ATOM 2452 C C . VAL A 1 329 ? 5.372 -6.984 -26.761 1.00 96.00 329 VAL A C 1
ATOM 2454 O O . VAL A 1 329 ? 6.244 -6.364 -26.146 1.00 96.00 329 VAL A O 1
ATOM 2457 N N . PRO A 1 330 ? 5.558 -8.238 -27.213 1.00 97.12 330 PRO A N 1
ATOM 2458 C CA . PRO A 1 330 ? 6.847 -8.914 -27.118 1.00 97.12 330 PRO A CA 1
ATOM 2459 C C . PRO A 1 330 ? 7.892 -8.186 -27.969 1.00 97.12 330 PRO A C 1
ATOM 2461 O O . PRO A 1 330 ? 7.622 -7.789 -29.104 1.00 97.12 330 PRO A O 1
ATOM 2464 N N . VAL A 1 331 ? 9.088 -7.993 -27.418 1.00 97.69 331 VAL A N 1
ATOM 2465 C CA . VAL A 1 331 ? 10.151 -7.214 -28.069 1.00 97.69 331 VAL A CA 1
ATOM 2466 C C . VAL A 1 331 ? 11.450 -7.989 -28.283 1.00 97.69 331 VAL A C 1
ATOM 2468 O O . VAL A 1 331 ? 12.110 -7.739 -29.294 1.00 97.69 331 VAL A O 1
ATOM 2471 N N . LEU A 1 332 ? 11.804 -8.906 -27.376 1.00 97.38 332 LEU A N 1
ATOM 2472 C CA . LEU A 1 332 ? 12.974 -9.791 -27.453 1.00 97.38 332 LEU A CA 1
ATOM 2473 C C . LEU A 1 332 ? 12.867 -10.933 -26.428 1.00 97.38 332 LEU A C 1
ATOM 2475 O O . LEU A 1 332 ? 12.016 -10.895 -25.534 1.00 97.38 332 LEU A O 1
ATOM 2479 N N . ASP A 1 333 ? 13.782 -11.898 -26.516 1.00 97.69 333 ASP A N 1
ATOM 2480 C CA . ASP A 1 333 ? 13.940 -12.938 -25.504 1.00 97.69 333 ASP A CA 1
ATOM 2481 C C . ASP A 1 333 ? 14.396 -12.355 -24.156 1.00 97.69 333 ASP A C 1
ATOM 2483 O O . ASP A 1 333 ? 15.202 -11.424 -24.086 1.00 97.69 333 ASP A O 1
ATOM 2487 N N . ALA A 1 334 ? 13.870 -12.892 -23.055 1.00 96.50 334 ALA A N 1
ATOM 2488 C CA . ALA A 1 334 ? 14.234 -12.450 -21.715 1.00 96.50 334 ALA A CA 1
ATOM 2489 C C . ALA A 1 334 ? 15.710 -12.712 -21.378 1.00 96.50 334 ALA A C 1
ATOM 2491 O O . ALA A 1 334 ? 16.284 -11.955 -20.588 1.00 96.50 334 ALA A O 1
ATOM 2492 N N . GLY A 1 335 ? 16.328 -13.741 -21.960 1.00 96.06 335 GLY A N 1
ATOM 2493 C CA . GLY A 1 335 ? 17.747 -14.058 -21.803 1.00 96.06 335 GLY A CA 1
ATOM 2494 C C . GLY A 1 335 ? 18.684 -13.029 -22.441 1.00 96.06 335 GLY A C 1
ATOM 2495 O O . GLY A 1 335 ? 19.801 -12.848 -21.961 1.00 96.06 335 GLY A O 1
ATOM 2496 N N . ASP A 1 336 ? 18.214 -12.286 -23.446 1.00 96.50 336 ASP A N 1
ATOM 2497 C CA . ASP A 1 336 ? 19.003 -11.270 -24.160 1.00 96.50 336 ASP A CA 1
ATOM 2498 C C . ASP A 1 336 ? 19.117 -9.933 -23.391 1.00 96.50 336 ASP A C 1
ATOM 2500 O O . ASP A 1 336 ? 19.878 -9.031 -23.770 1.00 96.50 336 ASP A O 1
ATOM 2504 N N . VAL A 1 337 ? 18.369 -9.782 -22.290 1.00 96.44 337 VAL A N 1
ATOM 2505 C CA . VAL A 1 337 ? 18.507 -8.653 -21.360 1.00 96.44 337 VAL A CA 1
ATOM 2506 C C . VAL A 1 337 ? 19.342 -9.081 -20.161 1.00 96.44 337 VAL A C 1
ATOM 2508 O O . VAL A 1 337 ? 18.880 -9.827 -19.296 1.00 96.44 337 VAL A O 1
ATOM 2511 N N . THR A 1 338 ? 20.561 -8.552 -20.079 1.00 92.81 338 THR A N 1
ATOM 2512 C CA . THR A 1 338 ? 21.523 -8.844 -19.009 1.00 92.81 338 THR A CA 1
ATOM 2513 C C . THR A 1 338 ? 21.707 -7.651 -18.074 1.00 92.81 338 THR A C 1
ATOM 2515 O O . THR A 1 338 ? 21.590 -6.494 -18.481 1.00 92.81 338 THR A O 1
ATOM 2518 N N . GLU A 1 339 ? 22.031 -7.922 -16.811 1.00 90.56 339 GLU A N 1
ATOM 2519 C CA . GLU A 1 339 ? 22.380 -6.885 -15.834 1.00 90.56 339 GLU A CA 1
ATOM 2520 C C . GLU A 1 339 ? 23.694 -6.184 -16.216 1.00 90.56 339 GLU A C 1
ATOM 2522 O O . GLU A 1 339 ? 24.580 -6.781 -16.828 1.00 90.56 339 GLU A O 1
ATOM 2527 N N . GLY A 1 340 ? 23.806 -4.892 -15.899 1.00 86.12 340 GLY A N 1
ATOM 2528 C CA . GLY A 1 340 ? 25.015 -4.097 -16.153 1.00 86.12 340 GLY A CA 1
ATOM 2529 C C . GLY A 1 340 ? 25.229 -3.669 -17.610 1.00 86.12 340 GLY A C 1
ATOM 2530 O O . GLY A 1 340 ? 26.204 -2.981 -17.903 1.00 86.12 340 GLY A O 1
ATOM 2531 N N . ARG A 1 341 ? 24.318 -4.018 -18.526 1.00 91.12 341 ARG A N 1
ATOM 2532 C CA . ARG A 1 341 ? 24.342 -3.591 -19.932 1.00 91.12 341 ARG A CA 1
ATOM 2533 C C . ARG A 1 341 ? 22.972 -3.069 -20.354 1.00 91.12 341 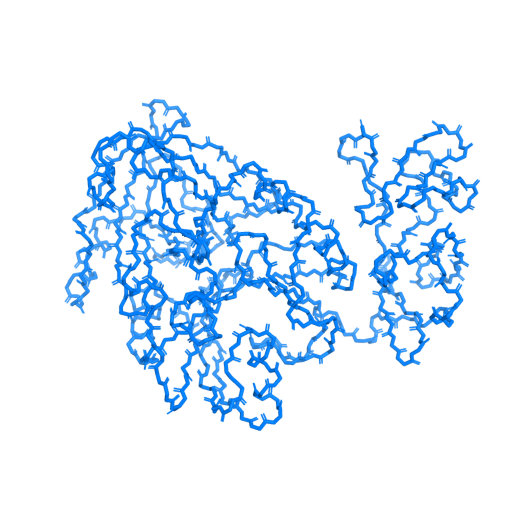ARG A C 1
ATOM 2535 O O . ARG A 1 341 ? 21.952 -3.593 -19.913 1.00 91.12 341 ARG A O 1
ATOM 2542 N N . LEU A 1 342 ? 22.958 -2.057 -21.226 1.00 95.69 342 LEU A N 1
ATOM 2543 C CA . LEU A 1 342 ? 21.745 -1.617 -21.914 1.00 95.69 342 LEU A CA 1
ATOM 2544 C C . LEU A 1 342 ? 21.577 -2.370 -23.239 1.00 95.69 342 LEU A C 1
ATOM 2546 O O . LEU A 1 342 ? 22.415 -2.268 -24.135 1.00 95.69 342 LEU A O 1
ATOM 2550 N N . THR A 1 343 ? 20.468 -3.092 -23.365 1.00 96.88 343 THR A N 1
ATOM 2551 C CA . THR A 1 343 ? 19.982 -3.677 -24.619 1.00 96.88 343 THR A CA 1
ATOM 2552 C C . THR A 1 343 ? 18.899 -2.763 -25.184 1.00 96.88 343 THR A C 1
ATOM 2554 O O . THR A 1 343 ? 17.967 -2.400 -24.473 1.00 96.88 343 THR A O 1
ATOM 2557 N N . VAL A 1 344 ? 19.003 -2.362 -26.453 1.00 97.69 344 VAL A N 1
ATOM 2558 C CA . VAL A 1 344 ? 18.045 -1.427 -27.063 1.00 97.69 344 VAL A CA 1
ATOM 2559 C C . VAL A 1 344 ? 17.077 -2.158 -27.970 1.00 97.69 344 VAL A C 1
ATOM 2561 O O . VAL A 1 344 ? 17.486 -2.949 -28.818 1.00 97.69 344 VAL A O 1
ATOM 2564 N N . VAL A 1 345 ? 15.803 -1.798 -27.860 1.00 97.44 345 VAL A N 1
ATOM 2565 C CA . VAL A 1 345 ? 14.778 -2.151 -28.839 1.00 97.44 345 VAL A CA 1
ATOM 2566 C C . VAL A 1 345 ? 14.140 -0.910 -29.432 1.00 97.44 345 VAL A C 1
ATOM 2568 O O . VAL A 1 345 ? 14.002 0.119 -28.774 1.00 97.44 345 VAL A O 1
ATOM 2571 N N . ALA A 1 346 ? 13.742 -1.018 -30.694 1.00 96.31 346 ALA A N 1
ATOM 2572 C CA . ALA A 1 346 ? 12.944 -0.015 -31.378 1.00 96.31 346 ALA A CA 1
ATOM 2573 C C . ALA A 1 346 ? 11.770 -0.710 -32.074 1.00 96.31 346 ALA A C 1
ATOM 2575 O O . ALA A 1 346 ? 11.971 -1.599 -32.909 1.00 96.31 346 ALA A O 1
ATOM 2576 N N . ARG A 1 347 ? 10.547 -0.319 -31.708 1.00 94.75 347 ARG A N 1
ATOM 2577 C CA . ARG A 1 347 ? 9.302 -0.722 -32.379 1.00 94.75 347 ARG A CA 1
ATOM 2578 C C . ARG A 1 347 ? 8.367 0.487 -32.478 1.00 94.75 347 ARG A C 1
ATOM 2580 O O . ARG A 1 347 ? 8.372 1.291 -31.545 1.00 94.75 347 ARG A O 1
ATOM 2587 N N . PRO A 1 348 ? 7.563 0.634 -33.542 1.00 93.31 348 PRO A N 1
ATOM 2588 C CA . PRO A 1 348 ? 6.587 1.722 -33.648 1.00 93.31 348 PRO A CA 1
ATOM 2589 C C . PRO A 1 348 ? 5.667 1.856 -32.421 1.00 93.31 348 PRO A C 1
ATOM 2591 O O . PRO A 1 348 ? 5.426 2.959 -31.944 1.00 93.31 348 PRO A O 1
ATOM 2594 N N . GLU A 1 349 ? 5.221 0.733 -31.859 1.00 94.19 349 GLU A N 1
ATOM 2595 C CA . GLU A 1 349 ? 4.218 0.652 -30.792 1.00 94.19 349 GLU A CA 1
ATOM 2596 C C . GLU A 1 349 ? 4.752 1.058 -29.410 1.00 94.19 349 GLU A C 1
ATOM 2598 O O . GLU A 1 349 ? 3.977 1.446 -28.538 1.00 94.19 349 GLU A O 1
ATOM 2603 N N . VAL A 1 350 ? 6.068 0.956 -29.188 1.00 94.81 350 VAL A N 1
ATOM 2604 C CA . VAL A 1 350 ? 6.714 1.210 -27.879 1.00 94.81 350 VAL A CA 1
ATOM 2605 C C . VAL A 1 350 ? 7.804 2.287 -27.950 1.00 94.81 350 VAL A C 1
ATOM 2607 O O . VAL A 1 350 ? 8.267 2.788 -26.924 1.00 94.81 350 VAL A O 1
ATOM 2610 N N . GLY A 1 351 ? 8.181 2.706 -29.160 1.00 95.44 351 GLY A N 1
ATOM 2611 C CA . GLY A 1 351 ? 9.297 3.600 -29.455 1.00 95.44 351 GLY A CA 1
ATOM 2612 C C . GLY A 1 351 ? 10.665 2.952 -29.244 1.00 95.44 351 GLY A C 1
ATOM 2613 O O . GLY A 1 351 ? 10.819 1.737 -29.378 1.00 95.44 351 GLY A O 1
ATOM 2614 N N . ARG A 1 352 ? 11.673 3.782 -28.945 1.00 97.31 352 ARG A N 1
ATOM 2615 C CA . ARG A 1 352 ? 13.053 3.347 -28.681 1.00 97.31 352 ARG A CA 1
ATOM 2616 C C . ARG A 1 352 ? 13.290 3.251 -27.175 1.00 97.31 352 ARG A C 1
ATOM 2618 O O . ARG A 1 352 ? 13.170 4.249 -26.466 1.00 97.31 352 ARG A O 1
ATOM 2625 N N . VAL A 1 353 ? 13.602 2.054 -26.697 1.00 97.94 353 VAL A N 1
ATOM 2626 C CA . VAL A 1 353 ? 13.640 1.715 -25.270 1.00 97.94 353 VAL A CA 1
ATOM 2627 C C . VAL A 1 353 ? 14.953 1.015 -24.948 1.00 97.94 353 VAL A C 1
ATOM 2629 O O . VAL A 1 353 ? 15.358 0.096 -25.660 1.00 97.94 353 VAL A O 1
ATOM 2632 N N . ALA A 1 354 ? 15.606 1.456 -23.875 1.00 97.56 354 ALA A N 1
ATOM 2633 C CA . ALA A 1 354 ? 16.793 0.837 -23.311 1.00 97.56 354 ALA A CA 1
ATOM 2634 C C . ALA A 1 354 ? 16.383 -0.069 -22.143 1.00 97.56 354 ALA A C 1
ATOM 2636 O O . ALA A 1 354 ? 15.641 0.341 -21.248 1.00 97.56 354 ALA A O 1
ATOM 2637 N N . LEU A 1 355 ? 16.864 -1.305 -22.175 1.00 97.31 355 LEU A N 1
ATOM 2638 C CA . LEU A 1 355 ? 16.502 -2.387 -21.270 1.00 97.31 355 LEU A CA 1
ATOM 2639 C C . LEU A 1 355 ? 17.727 -2.852 -20.498 1.00 97.31 355 LEU A C 1
ATOM 2641 O O . LEU A 1 355 ? 18.808 -2.981 -21.068 1.00 97.31 355 LEU A O 1
ATOM 2645 N N . THR A 1 356 ? 17.550 -3.176 -19.227 1.00 96.00 356 THR A N 1
ATOM 2646 C CA . THR A 1 356 ? 18.550 -3.903 -18.441 1.00 96.00 356 THR A CA 1
ATOM 2647 C C . THR A 1 356 ? 17.862 -4.765 -17.393 1.00 96.00 356 THR A C 1
ATOM 2649 O O . THR A 1 356 ? 16.638 -4.722 -17.255 1.00 96.00 356 THR A O 1
ATOM 2652 N N . ARG A 1 357 ? 18.636 -5.535 -16.632 1.00 94.38 357 ARG A N 1
ATOM 2653 C CA . ARG A 1 357 ? 18.151 -6.180 -15.411 1.00 94.38 357 ARG A CA 1
ATOM 2654 C C . ARG A 1 357 ? 18.692 -5.483 -14.185 1.00 94.38 357 ARG A C 1
ATOM 2656 O O . ARG A 1 357 ? 19.872 -5.164 -14.144 1.00 94.38 357 ARG A O 1
ATOM 2663 N N . ILE A 1 358 ? 17.829 -5.299 -13.195 1.00 90.69 358 ILE A N 1
ATOM 2664 C CA . ILE A 1 358 ? 18.180 -4.809 -11.867 1.00 90.69 358 ILE A CA 1
ATOM 2665 C C . ILE A 1 358 ? 17.499 -5.720 -10.848 1.00 90.69 358 ILE A C 1
ATOM 2667 O O . ILE A 1 358 ? 16.274 -5.835 -10.863 1.00 90.69 358 ILE A O 1
ATOM 2671 N N . ALA A 1 359 ? 18.281 -6.360 -9.971 1.00 86.44 359 ALA A N 1
ATOM 2672 C CA . ALA A 1 359 ? 17.764 -7.300 -8.966 1.00 86.44 359 ALA A CA 1
ATOM 2673 C C . ALA A 1 359 ? 16.793 -8.340 -9.570 1.00 86.44 359 ALA A C 1
ATOM 2675 O O . ALA A 1 359 ? 15.699 -8.575 -9.065 1.00 86.44 359 ALA A O 1
ATOM 2676 N N . GLY A 1 360 ? 17.175 -8.916 -10.715 1.00 87.75 360 GLY A N 1
ATOM 2677 C CA . GLY A 1 360 ? 16.393 -9.926 -11.434 1.00 87.75 360 GLY A CA 1
ATOM 2678 C C . GLY A 1 360 ? 15.257 -9.388 -12.315 1.00 87.75 360 GLY A C 1
ATOM 2679 O O . GLY A 1 360 ? 14.936 -10.029 -13.318 1.00 87.75 360 GLY A O 1
ATOM 2680 N N . ALA A 1 361 ? 14.697 -8.207 -12.035 1.00 92.62 361 ALA A N 1
ATOM 2681 C CA . ALA A 1 361 ? 13.623 -7.622 -12.843 1.00 92.62 361 ALA A CA 1
ATOM 2682 C C . ALA A 1 361 ? 14.156 -6.922 -14.097 1.00 92.62 361 ALA A C 1
ATOM 2684 O O . ALA A 1 361 ? 15.207 -6.281 -14.066 1.00 92.62 361 ALA A O 1
ATOM 2685 N N . VAL A 1 362 ? 13.405 -7.009 -15.199 1.00 95.75 362 VAL A N 1
ATOM 2686 C CA . VAL A 1 362 ? 13.672 -6.204 -16.397 1.00 95.75 362 VAL A CA 1
ATOM 2687 C C . VAL A 1 362 ? 13.222 -4.777 -16.125 1.00 95.75 362 VAL A C 1
ATOM 2689 O O . VAL A 1 362 ? 12.060 -4.536 -15.814 1.00 95.75 362 VAL A O 1
ATOM 2692 N N . VAL A 1 363 ? 14.141 -3.831 -16.271 1.00 95.06 363 VAL A N 1
ATOM 2693 C CA . VAL A 1 363 ? 13.857 -2.405 -16.170 1.00 95.06 363 VAL A CA 1
ATOM 2694 C C . VAL A 1 363 ? 14.012 -1.775 -17.540 1.00 95.06 363 VAL A C 1
ATOM 2696 O O . VAL A 1 363 ? 15.017 -1.982 -18.222 1.00 95.06 363 VAL A O 1
ATOM 2699 N N . ALA A 1 364 ? 13.004 -1.003 -17.929 1.00 96.44 364 ALA A N 1
ATOM 2700 C CA . ALA A 1 364 ? 12.929 -0.370 -19.228 1.00 96.44 364 ALA A CA 1
ATOM 2701 C C . ALA A 1 364 ? 12.737 1.141 -19.080 1.00 96.44 364 ALA A C 1
ATOM 2703 O O . ALA A 1 364 ? 11.850 1.609 -18.359 1.00 96.44 364 ALA A O 1
ATOM 2704 N N . LEU A 1 365 ? 13.571 1.906 -19.777 1.00 96.69 365 LEU A N 1
ATOM 2705 C CA . LEU A 1 365 ? 13.475 3.359 -19.876 1.00 96.69 365 LEU A CA 1
ATOM 2706 C C . LEU A 1 365 ? 13.410 3.747 -21.350 1.00 96.69 365 LEU A C 1
ATOM 2708 O O . LEU A 1 365 ? 14.045 3.107 -22.189 1.00 96.69 365 LEU A O 1
ATOM 2712 N N . GLU A 1 366 ? 12.695 4.820 -21.675 1.00 96.94 366 GLU A N 1
ATOM 2713 C CA . GLU A 1 366 ? 12.864 5.455 -22.978 1.00 96.94 366 GLU A CA 1
ATOM 2714 C C . GLU A 1 366 ? 14.350 5.768 -23.173 1.00 96.94 366 GLU A C 1
ATOM 2716 O O . GLU A 1 366 ? 15.007 6.292 -22.270 1.00 96.94 366 GLU A O 1
ATOM 2721 N N . ASP A 1 367 ? 14.897 5.416 -24.337 1.00 97.50 367 ASP A N 1
ATOM 2722 C CA . ASP A 1 367 ? 16.328 5.544 -24.607 1.00 97.50 367 ASP A CA 1
ATOM 2723 C C . ASP A 1 367 ? 16.694 6.989 -24.972 1.00 97.50 367 ASP A C 1
ATOM 2725 O O . ASP A 1 367 ? 17.117 7.305 -26.088 1.00 97.50 367 ASP A O 1
ATOM 2729 N N . ARG A 1 368 ? 16.419 7.879 -24.019 1.00 97.19 368 ARG A N 1
ATOM 2730 C CA . ARG A 1 368 ? 16.464 9.324 -24.145 1.00 97.19 368 ARG A CA 1
ATOM 2731 C C . ARG A 1 368 ? 16.758 9.935 -22.779 1.00 97.19 368 ARG A C 1
ATOM 2733 O O . ARG A 1 368 ? 15.971 9.829 -21.842 1.00 97.19 368 ARG A O 1
ATOM 2740 N N . CYS A 1 369 ? 17.887 10.622 -22.679 1.00 96.38 369 CYS A N 1
ATOM 2741 C CA . CYS A 1 369 ? 18.268 11.374 -21.495 1.00 96.38 369 CYS A CA 1
ATOM 2742 C C . CYS A 1 369 ? 17.244 12.495 -21.246 1.00 96.38 369 CYS A C 1
ATOM 2744 O O . CYS A 1 369 ? 16.953 13.256 -22.175 1.00 96.38 369 CYS A O 1
ATOM 2746 N N . PRO A 1 370 ? 16.731 12.650 -20.012 1.00 94.94 370 PRO A N 1
ATOM 2747 C CA . PRO A 1 370 ? 15.715 13.656 -19.707 1.00 94.94 370 PRO A CA 1
ATOM 2748 C C . PRO A 1 370 ? 16.228 15.101 -19.780 1.00 94.94 370 PRO A C 1
ATOM 2750 O O . PRO A 1 370 ? 15.420 16.019 -19.782 1.00 94.94 370 PRO A O 1
ATOM 2753 N N . HIS A 1 371 ? 17.548 15.308 -19.867 1.00 92.31 371 HIS A N 1
ATOM 27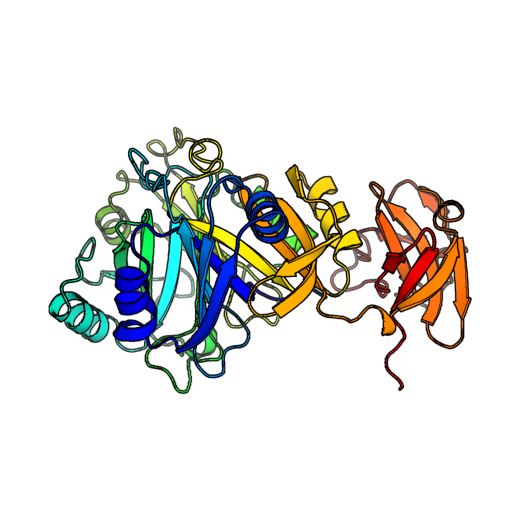54 C CA . HIS A 1 371 ? 18.156 16.628 -20.025 1.00 92.31 371 HIS A CA 1
ATOM 2755 C C . HIS A 1 371 ? 18.027 17.145 -21.469 1.00 92.31 371 HIS A C 1
ATOM 2757 O O . HIS A 1 371 ? 17.153 17.952 -21.762 1.00 92.31 371 HIS A O 1
ATOM 2763 N N . LEU A 1 372 ? 18.876 16.666 -22.387 1.00 93.62 372 LEU A N 1
ATOM 2764 C CA . LEU A 1 372 ? 18.904 17.133 -23.784 1.00 93.62 372 LEU A CA 1
ATOM 2765 C C . LEU A 1 372 ? 18.595 16.035 -24.810 1.00 93.62 372 LEU A C 1
ATOM 2767 O O . LEU A 1 372 ? 18.699 16.258 -26.008 1.00 93.62 372 LEU A O 1
ATOM 2771 N N . GLY A 1 373 ? 18.152 14.857 -24.365 1.00 95.62 373 GLY A N 1
ATOM 2772 C CA . GLY A 1 373 ? 17.665 13.811 -25.264 1.00 95.62 373 GLY A CA 1
ATOM 2773 C C . GLY A 1 373 ? 18.722 12.853 -25.814 1.00 95.62 373 GLY A C 1
ATOM 2774 O O . GLY A 1 373 ? 18.404 12.074 -26.707 1.00 95.62 373 GLY A O 1
ATOM 2775 N N . ALA A 1 374 ? 19.945 12.871 -25.277 1.00 96.69 374 ALA A N 1
ATOM 2776 C CA . ALA A 1 374 ? 20.997 11.918 -25.636 1.00 96.69 374 ALA A CA 1
ATOM 2777 C C . ALA A 1 374 ? 20.520 10.458 -25.508 1.00 96.69 374 ALA A C 1
ATOM 2779 O O . ALA A 1 374 ? 19.852 10.148 -24.519 1.00 96.69 374 ALA A O 1
ATOM 2780 N N . PRO A 1 375 ? 20.900 9.540 -26.411 1.00 97.25 375 PRO A N 1
ATOM 2781 C CA . PRO A 1 375 ? 20.659 8.113 -26.216 1.00 97.25 375 PRO A CA 1
ATOM 2782 C C . PRO A 1 375 ? 21.337 7.629 -24.930 1.00 97.25 375 PRO A C 1
ATOM 2784 O O . PRO A 1 375 ? 22.561 7.710 -24.806 1.00 97.25 375 PRO A O 1
ATOM 2787 N N . LEU A 1 376 ? 20.561 7.115 -23.976 1.00 96.88 376 LEU A N 1
ATOM 2788 C CA . LEU A 1 376 ? 21.101 6.522 -22.750 1.00 96.88 376 LEU A CA 1
ATOM 2789 C C . LEU A 1 376 ? 21.967 5.302 -23.075 1.00 96.88 376 LEU A C 1
ATOM 2791 O O . LEU A 1 376 ? 22.990 5.091 -22.434 1.00 96.88 376 LEU A O 1
ATOM 2795 N N . SER A 1 377 ? 21.616 4.554 -24.123 1.00 96.00 377 SER A N 1
ATOM 2796 C CA . SER A 1 377 ? 22.374 3.404 -24.619 1.00 96.00 377 SER A CA 1
ATOM 2797 C C . SER A 1 377 ? 23.778 3.730 -25.117 1.00 96.00 377 SER A C 1
ATOM 2799 O O . SER A 1 377 ? 24.584 2.820 -25.267 1.00 96.00 377 SER A O 1
ATOM 2801 N N . ALA A 1 378 ? 24.052 4.995 -25.448 1.00 96.19 378 ALA A N 1
ATOM 2802 C CA . ALA A 1 378 ? 25.386 5.452 -25.833 1.00 96.19 378 ALA A CA 1
ATOM 2803 C C . ALA A 1 378 ? 26.211 5.919 -24.619 1.00 96.19 378 ALA A C 1
ATOM 2805 O O . ALA A 1 378 ? 27.363 6.311 -24.777 1.00 96.19 378 ALA A O 1
ATOM 2806 N N . GLY A 1 379 ? 25.614 5.911 -23.424 1.00 94.75 379 GLY A N 1
ATOM 2807 C CA . GLY A 1 379 ? 26.268 6.219 -22.161 1.00 94.75 379 GLY A CA 1
ATOM 2808 C C . GLY A 1 379 ? 27.003 5.031 -21.545 1.00 94.75 379 GLY A C 1
ATOM 2809 O O . GLY A 1 379 ? 26.988 3.913 -22.061 1.00 94.75 379 GLY A O 1
ATOM 2810 N N . THR A 1 380 ? 27.616 5.276 -20.389 1.00 95.12 380 THR A N 1
ATOM 2811 C CA . THR A 1 380 ? 28.355 4.256 -19.630 1.00 95.12 380 THR A CA 1
ATOM 2812 C C . THR A 1 380 ? 27.512 3.758 -18.465 1.00 95.12 380 THR A C 1
ATOM 2814 O O . THR A 1 380 ? 27.030 4.561 -17.667 1.00 95.12 380 THR A O 1
ATOM 2817 N N . VAL A 1 381 ? 27.348 2.439 -18.346 1.00 94.62 381 VAL A N 1
ATOM 2818 C CA . VAL A 1 381 ? 26.632 1.809 -17.228 1.00 94.62 381 VAL A CA 1
ATOM 2819 C C . VAL A 1 381 ? 27.620 1.377 -16.151 1.00 94.62 381 VAL A C 1
ATOM 2821 O O . VAL A 1 381 ? 28.571 0.654 -16.435 1.00 94.62 381 VAL A O 1
ATOM 2824 N N . THR A 1 382 ? 27.351 1.763 -14.906 1.00 90.38 382 THR A N 1
ATOM 2825 C CA . THR A 1 382 ? 28.082 1.295 -13.725 1.00 90.38 382 THR A CA 1
ATOM 2826 C C . THR A 1 382 ? 27.078 0.857 -12.666 1.00 90.38 382 THR A C 1
ATOM 2828 O O . THR A 1 382 ? 26.429 1.680 -12.015 1.00 90.38 382 THR A O 1
ATOM 2831 N N . GLY A 1 383 ? 26.930 -0.458 -12.494 1.00 87.56 383 GLY A N 1
ATOM 2832 C CA . GLY A 1 383 ? 25.911 -1.036 -11.618 1.00 87.56 383 GLY A CA 1
ATOM 2833 C C . GLY A 1 383 ? 24.508 -0.588 -12.033 1.00 87.56 383 GLY A C 1
ATOM 2834 O O . GLY A 1 383 ? 24.058 -0.868 -13.138 1.00 87.56 383 GLY A O 1
ATOM 2835 N N . ARG A 1 384 ? 23.830 0.152 -11.151 1.00 90.88 384 ARG A N 1
ATOM 2836 C CA . ARG A 1 384 ? 22.456 0.647 -11.352 1.00 90.88 384 ARG A CA 1
ATOM 2837 C C . ARG A 1 384 ? 22.396 2.024 -12.018 1.00 90.88 384 ARG A C 1
ATOM 2839 O O . ARG A 1 384 ? 21.326 2.616 -12.073 1.00 90.88 384 ARG A O 1
ATOM 2846 N N . ARG A 1 385 ? 23.530 2.577 -12.444 1.00 94.94 385 ARG A N 1
ATOM 2847 C CA . ARG A 1 385 ? 23.639 3.950 -12.947 1.00 94.94 385 ARG A CA 1
ATOM 2848 C C . ARG A 1 385 ? 24.001 3.946 -14.415 1.00 94.94 385 ARG A C 1
ATOM 2850 O O . ARG A 1 385 ? 24.879 3.188 -14.812 1.00 94.94 385 ARG A O 1
ATOM 2857 N N . VAL A 1 386 ? 23.395 4.839 -15.188 1.00 96.56 386 VAL A N 1
ATOM 2858 C CA . VAL A 1 386 ? 23.861 5.189 -16.532 1.00 96.56 386 VAL A CA 1
ATOM 2859 C C . VAL A 1 386 ? 24.302 6.647 -16.559 1.00 96.56 386 VAL A C 1
ATOM 2861 O O . VAL A 1 386 ? 23.560 7.542 -16.154 1.00 96.56 386 VAL A O 1
ATOM 2864 N N . VAL A 1 387 ? 25.524 6.881 -17.029 1.00 97.06 387 VAL A N 1
ATOM 2865 C CA . VAL A 1 387 ? 26.086 8.215 -17.248 1.00 97.06 387 VAL A CA 1
ATOM 2866 C C . VAL A 1 387 ? 25.773 8.640 -18.677 1.00 97.06 387 VAL A C 1
ATOM 2868 O O . VAL A 1 387 ? 26.200 7.993 -19.632 1.00 97.06 387 VAL A O 1
ATOM 2871 N N . CYS A 1 388 ? 25.024 9.731 -18.827 1.00 96.69 388 CYS A N 1
ATOM 2872 C CA . CYS A 1 388 ? 24.665 10.307 -20.117 1.00 96.69 388 CYS A CA 1
ATOM 2873 C C . CYS A 1 388 ? 25.922 10.714 -20.913 1.00 96.69 388 CYS A C 1
ATOM 2875 O O . CYS A 1 388 ? 26.763 11.439 -20.375 1.00 96.69 388 CYS A O 1
ATOM 2877 N N . PRO A 1 389 ? 26.027 10.344 -22.204 1.00 96.19 389 PRO A N 1
ATOM 2878 C CA . PRO A 1 389 ? 27.241 10.560 -22.992 1.00 96.19 389 PRO A CA 1
ATOM 2879 C C . PRO A 1 389 ? 27.494 12.021 -23.376 1.00 96.19 389 PRO A C 1
ATOM 2881 O O . PRO A 1 389 ? 28.590 12.346 -23.816 1.00 96.19 389 PRO A O 1
ATOM 2884 N N . TRP A 1 390 ? 26.497 12.904 -23.261 1.00 95.25 390 TRP A N 1
ATOM 2885 C CA . TRP A 1 390 ? 26.657 14.307 -23.663 1.00 95.25 390 TRP A CA 1
ATOM 2886 C C . TRP A 1 390 ? 27.130 15.206 -22.520 1.00 95.25 390 TRP A C 1
ATOM 2888 O O . TRP A 1 390 ? 28.046 15.995 -22.707 1.00 95.25 390 TRP A O 1
ATOM 2898 N N . HIS A 1 391 ? 26.515 15.099 -21.337 1.00 91.38 391 HIS A N 1
ATOM 2899 C CA . HIS A 1 391 ? 26.732 16.056 -20.237 1.00 91.38 391 HIS A CA 1
ATOM 2900 C C . HIS A 1 391 ? 26.973 15.383 -18.880 1.00 91.38 391 HIS A C 1
ATOM 2902 O O . HIS A 1 391 ? 26.898 16.044 -17.849 1.00 91.38 391 HIS A O 1
ATOM 2908 N N . GLY A 1 392 ? 27.184 14.062 -18.852 1.00 93.38 392 GLY A N 1
ATOM 2909 C CA . GLY A 1 392 ? 27.550 13.341 -17.630 1.00 93.38 392 GLY A CA 1
ATOM 2910 C C . GLY A 1 392 ? 26.438 13.182 -16.589 1.00 93.38 392 GLY A C 1
ATOM 2911 O O . GLY A 1 392 ? 26.716 12.729 -15.484 1.00 93.38 392 GLY A O 1
ATOM 2912 N N . TRP A 1 393 ? 25.186 13.525 -16.913 1.00 94.88 393 TRP A N 1
ATOM 2913 C CA . TRP A 1 393 ? 24.049 13.303 -16.013 1.00 94.88 393 TRP A CA 1
ATOM 2914 C C . TRP A 1 393 ? 23.951 11.825 -15.643 1.00 94.88 393 TRP A C 1
ATOM 2916 O O . TRP A 1 393 ? 23.950 10.971 -16.531 1.00 94.88 393 TRP A O 1
ATOM 2926 N N . VAL A 1 394 ? 23.850 11.536 -14.349 1.00 96.69 394 VAL A N 1
ATOM 2927 C CA . VAL A 1 394 ? 23.766 10.170 -13.832 1.00 96.69 394 VAL A CA 1
ATOM 2928 C C . VAL A 1 394 ? 22.304 9.839 -13.572 1.00 96.69 394 VAL A C 1
ATOM 2930 O O . VAL A 1 394 ? 21.652 10.496 -12.764 1.00 96.69 394 VAL A O 1
ATOM 2933 N N . ILE A 1 395 ? 21.781 8.834 -14.270 1.00 96.56 395 ILE A N 1
ATOM 2934 C CA . ILE A 1 395 ? 20.419 8.335 -14.080 1.00 96.56 395 ILE A CA 1
ATOM 2935 C C . ILE A 1 395 ? 20.499 7.009 -13.334 1.00 96.56 395 ILE A C 1
ATOM 2937 O O . ILE A 1 395 ? 21.182 6.081 -13.775 1.00 96.56 395 ILE A O 1
ATOM 2941 N N . ASP A 1 396 ? 19.774 6.900 -12.226 1.00 94.38 396 ASP A N 1
ATOM 2942 C CA . ASP A 1 396 ? 19.542 5.625 -11.559 1.00 94.38 396 ASP A CA 1
ATOM 2943 C C . ASP A 1 396 ? 18.511 4.826 -12.370 1.00 94.38 396 ASP A C 1
ATOM 2945 O O . ASP A 1 396 ? 17.363 5.239 -12.526 1.00 94.38 396 ASP A O 1
ATOM 2949 N N . LEU A 1 397 ? 18.920 3.683 -12.916 1.00 94.00 397 LEU A N 1
ATOM 2950 C CA . LEU A 1 397 ? 18.110 2.862 -13.812 1.00 94.00 397 LEU A CA 1
ATOM 2951 C C . LEU A 1 397 ? 16.861 2.309 -13.111 1.00 94.00 397 LEU A C 1
ATOM 2953 O O . LEU A 1 397 ? 15.815 2.210 -13.742 1.00 94.00 397 LEU A O 1
ATOM 2957 N N . ALA A 1 398 ? 16.930 2.017 -11.807 1.00 91.06 398 ALA A N 1
ATOM 2958 C CA . ALA A 1 398 ? 15.828 1.432 -11.040 1.00 91.06 398 ALA A CA 1
ATOM 2959 C C . ALA A 1 398 ? 14.734 2.457 -10.702 1.00 91.06 398 ALA A C 1
ATOM 2961 O O . ALA A 1 398 ? 13.540 2.156 -10.756 1.00 91.06 398 ALA A O 1
ATOM 2962 N N . THR A 1 399 ? 15.121 3.688 -10.369 1.00 91.31 399 THR A N 1
ATOM 2963 C CA . THR A 1 399 ? 14.195 4.778 -10.009 1.00 91.31 399 THR A CA 1
ATOM 2964 C C . THR A 1 399 ? 13.873 5.700 -11.183 1.00 91.31 399 THR A C 1
ATOM 2966 O O . THR A 1 399 ? 12.870 6.404 -11.146 1.00 91.31 399 THR A O 1
ATOM 2969 N N . ALA A 1 400 ? 14.661 5.641 -12.260 1.00 93.56 400 ALA A N 1
ATOM 2970 C CA . ALA A 1 400 ? 14.683 6.574 -13.387 1.00 93.56 400 ALA A CA 1
ATOM 2971 C C . ALA A 1 400 ? 15.044 8.024 -13.012 1.00 93.56 400 ALA A C 1
ATOM 2973 O O . ALA A 1 400 ? 15.029 8.892 -13.883 1.00 93.56 400 ALA A O 1
ATOM 2974 N N . LYS A 1 401 ? 15.368 8.304 -11.744 1.00 93.19 401 LYS A N 1
ATOM 2975 C CA . LYS A 1 401 ? 15.661 9.652 -11.249 1.00 93.19 401 LYS A CA 1
ATOM 2976 C C . LYS A 1 401 ? 17.105 10.033 -11.566 1.00 93.19 401 LYS A C 1
ATOM 2978 O O . LYS A 1 401 ? 17.999 9.184 -11.583 1.00 93.19 401 LYS A O 1
ATOM 2983 N N . VAL A 1 402 ? 17.320 11.318 -11.818 1.00 94.44 402 VAL A N 1
ATOM 2984 C CA . VAL A 1 402 ? 18.655 11.891 -11.998 1.00 94.44 402 VAL A CA 1
ATOM 2985 C C . VAL A 1 402 ? 19.280 12.151 -10.628 1.00 94.44 402 VAL A C 1
ATOM 2987 O O . VAL A 1 402 ? 18.656 12.763 -9.762 1.00 94.44 402 VAL A O 1
ATOM 2990 N N . GLU A 1 403 ? 20.523 11.723 -10.420 1.00 92.06 403 GLU A N 1
ATOM 2991 C CA . GLU A 1 403 ? 21.258 12.037 -9.192 1.00 92.06 403 GLU A CA 1
ATOM 2992 C C . GLU A 1 403 ? 21.548 13.543 -9.109 1.00 92.06 403 GLU A C 1
ATOM 2994 O O . GLU A 1 403 ? 22.114 14.127 -10.030 1.00 92.06 403 GLU A O 1
ATOM 2999 N N . GLY A 1 404 ? 21.125 14.185 -8.015 1.00 85.75 404 GLY A N 1
ATOM 3000 C CA . GLY A 1 404 ? 21.247 15.638 -7.831 1.00 85.75 404 GLY A CA 1
ATOM 3001 C C . GLY A 1 404 ? 20.300 16.486 -8.694 1.00 85.75 404 GLY A C 1
ATOM 3002 O O . GLY A 1 404 ? 20.330 17.707 -8.588 1.00 85.75 404 GLY A O 1
ATOM 3003 N N . GLY A 1 405 ? 19.455 15.868 -9.529 1.00 80.62 405 GLY A N 1
ATOM 3004 C CA . GLY A 1 405 ? 18.461 16.549 -10.361 1.00 80.62 405 GLY A CA 1
ATOM 3005 C C . GLY A 1 405 ? 17.061 16.436 -9.767 1.00 80.62 405 GLY A C 1
ATOM 3006 O O . GLY A 1 405 ? 16.301 15.541 -10.141 1.00 80.62 405 GLY A O 1
ATOM 3007 N N . GLU A 1 406 ? 16.709 17.329 -8.841 1.00 76.81 406 GLU A N 1
ATOM 3008 C CA . GLU A 1 406 ? 15.379 17.328 -8.223 1.00 76.81 406 GLU A CA 1
ATOM 3009 C C . GLU A 1 406 ? 14.270 17.467 -9.276 1.00 76.81 406 GLU A C 1
ATOM 3011 O O . GLU A 1 406 ? 14.296 18.349 -10.131 1.00 76.81 406 GLU A O 1
ATOM 3016 N N . GLY A 1 407 ? 13.296 16.555 -9.235 1.00 78.88 407 GLY A N 1
ATOM 3017 C CA . GLY A 1 407 ? 12.162 16.545 -10.162 1.00 78.88 407 GLY A CA 1
ATOM 3018 C C . GLY A 1 407 ? 12.478 16.098 -11.596 1.00 78.88 407 GLY A C 1
ATOM 3019 O O . GLY A 1 407 ? 11.557 16.041 -12.409 1.00 78.88 407 GLY A O 1
ATOM 3020 N N . VAL A 1 408 ? 13.727 15.736 -11.923 1.00 88.88 408 VAL A N 1
ATOM 3021 C CA . VAL A 1 408 ? 14.092 15.278 -13.272 1.00 88.88 408 VAL A CA 1
ATOM 3022 C C . VAL A 1 408 ? 14.257 13.760 -13.312 1.00 88.88 408 VAL A C 1
ATOM 3024 O O . VAL A 1 408 ? 15.025 13.170 -12.550 1.00 88.88 408 VAL A O 1
ATOM 3027 N N . ALA A 1 409 ? 13.549 13.111 -14.237 1.00 92.62 409 ALA A N 1
ATOM 3028 C CA . ALA A 1 409 ? 13.584 11.664 -14.406 1.00 92.62 409 ALA A CA 1
ATOM 3029 C C . ALA A 1 409 ? 13.517 11.261 -15.882 1.00 92.62 409 ALA A C 1
ATOM 3031 O O . ALA A 1 409 ? 12.800 11.873 -16.675 1.00 92.62 409 ALA A O 1
ATOM 3032 N N . ALA A 1 410 ? 14.248 10.205 -16.244 1.00 94.94 410 ALA A N 1
ATOM 3033 C CA . ALA A 1 410 ? 14.034 9.496 -17.499 1.00 94.94 410 ALA A CA 1
ATOM 3034 C C . ALA A 1 410 ? 12.634 8.869 -17.497 1.00 94.94 410 ALA A C 1
ATOM 3036 O O . ALA A 1 410 ? 12.087 8.572 -16.436 1.00 94.94 410 ALA A O 1
ATOM 3037 N N . ARG A 1 411 ? 12.046 8.645 -18.676 1.00 94.50 411 ARG A N 1
ATOM 3038 C CA . ARG A 1 411 ? 10.690 8.094 -18.779 1.00 94.50 411 ARG A CA 1
ATOM 3039 C C . ARG A 1 411 ? 10.712 6.570 -18.595 1.00 94.50 411 ARG A C 1
ATOM 3041 O O . ARG A 1 411 ? 11.276 5.886 -19.447 1.00 94.50 411 ARG A O 1
ATOM 3048 N N . PRO A 1 412 ? 10.078 6.012 -17.547 1.00 94.56 412 PRO A N 1
ATOM 3049 C CA . PRO A 1 412 ? 9.837 4.576 -17.441 1.00 94.56 412 PRO A CA 1
ATOM 3050 C C . PRO A 1 412 ? 9.008 4.032 -18.603 1.00 94.56 412 PRO A C 1
ATOM 3052 O O . PRO A 1 412 ? 8.020 4.649 -19.005 1.00 94.56 412 PRO A O 1
ATOM 3055 N N . CYS A 1 413 ? 9.347 2.837 -19.070 1.00 95.31 413 CYS A N 1
ATOM 3056 C CA . CYS A 1 413 ? 8.463 2.004 -19.874 1.00 95.31 413 CYS A CA 1
ATOM 3057 C C . CYS A 1 413 ? 8.108 0.771 -19.043 1.00 95.31 413 CYS A C 1
ATOM 3059 O O . CYS A 1 413 ? 9.003 0.126 -18.512 1.00 95.31 413 CYS A O 1
ATOM 3061 N N . ALA A 1 414 ? 6.822 0.454 -18.902 1.00 95.44 414 ALA A N 1
ATOM 3062 C CA . ALA A 1 414 ? 6.418 -0.727 -18.147 1.00 95.44 414 ALA A CA 1
ATOM 3063 C C . ALA A 1 414 ? 6.854 -1.999 -18.886 1.00 95.44 414 ALA A C 1
ATOM 3065 O O . ALA A 1 414 ? 6.567 -2.139 -20.083 1.00 95.44 414 ALA A O 1
ATOM 3066 N N . ALA A 1 415 ? 7.532 -2.904 -18.181 1.00 95.44 415 ALA A N 1
ATOM 3067 C CA . ALA A 1 415 ? 8.043 -4.152 -18.734 1.00 95.44 415 ALA A CA 1
ATOM 3068 C C . ALA A 1 415 ? 7.543 -5.365 -17.943 1.00 95.44 415 ALA A C 1
ATOM 3070 O O . ALA A 1 415 ? 7.394 -5.319 -16.728 1.00 95.44 415 ALA A O 1
ATOM 3071 N N . ARG A 1 416 ? 7.302 -6.477 -18.639 1.00 93.38 416 ARG A N 1
ATOM 3072 C CA . ARG A 1 416 ? 6.959 -7.769 -18.027 1.00 93.38 416 ARG A CA 1
ATOM 3073 C C . ARG A 1 416 ? 7.661 -8.895 -18.770 1.00 93.38 416 ARG A C 1
ATOM 3075 O O . ARG A 1 416 ? 7.881 -8.787 -19.973 1.00 93.38 416 ARG A O 1
ATOM 3082 N N . VAL A 1 417 ? 7.964 -9.990 -18.078 1.00 93.44 417 VAL A N 1
ATOM 3083 C CA . VAL A 1 417 ? 8.386 -11.235 -18.733 1.00 93.44 417 VAL A CA 1
ATOM 3084 C C . VAL A 1 417 ? 7.179 -12.160 -18.847 1.00 93.44 417 VAL A C 1
ATOM 3086 O O . VAL A 1 417 ? 6.623 -12.580 -17.835 1.00 93.44 417 VAL A O 1
ATOM 3089 N N . ILE A 1 418 ? 6.766 -12.471 -20.075 1.00 91.06 418 ILE A N 1
ATOM 3090 C CA . ILE A 1 418 ? 5.601 -13.316 -20.366 1.00 91.06 418 ILE A CA 1
ATOM 3091 C C . ILE A 1 418 ? 6.059 -14.440 -21.292 1.00 91.06 418 ILE A C 1
ATOM 3093 O O . ILE A 1 418 ? 6.536 -14.179 -22.392 1.00 91.06 418 ILE A O 1
ATOM 3097 N N . GLY A 1 419 ? 5.948 -15.693 -20.841 1.00 90.81 419 GLY A N 1
ATOM 3098 C CA . GLY A 1 419 ? 6.329 -16.856 -21.653 1.00 90.81 419 GLY A CA 1
ATOM 3099 C C . GLY A 1 419 ? 7.782 -16.824 -22.151 1.00 90.81 419 GLY A C 1
ATOM 3100 O O . GLY A 1 419 ? 8.043 -17.224 -23.278 1.00 90.81 419 GLY A O 1
ATOM 3101 N N . GLY A 1 420 ? 8.714 -16.293 -21.351 1.00 94.44 420 GLY A N 1
ATOM 3102 C CA . GLY A 1 420 ? 10.131 -16.163 -21.723 1.00 94.44 420 GLY A CA 1
ATOM 3103 C C . GLY A 1 420 ? 10.470 -14.948 -22.597 1.00 94.44 420 GLY A C 1
ATOM 3104 O O . GLY A 1 420 ? 11.640 -14.718 -22.878 1.00 94.44 420 GLY A O 1
ATOM 3105 N N . GLN A 1 421 ? 9.491 -14.131 -22.987 1.00 97.06 421 GLN A N 1
ATOM 3106 C CA . GLN A 1 421 ? 9.714 -12.908 -23.762 1.00 97.06 421 GLN A CA 1
ATOM 3107 C C . GLN A 1 421 ? 9.644 -11.673 -22.866 1.00 97.06 421 GLN A C 1
ATOM 3109 O O . GLN A 1 421 ? 8.788 -11.587 -21.984 1.00 97.06 421 GLN A O 1
ATOM 3114 N N . VAL A 1 422 ? 10.509 -10.688 -23.119 1.00 97.44 422 VAL A N 1
ATOM 3115 C CA . VAL A 1 422 ? 10.303 -9.332 -22.604 1.00 97.44 422 VAL A CA 1
ATOM 3116 C C . VAL A 1 422 ? 9.178 -8.696 -23.400 1.00 97.44 422 VAL A C 1
ATOM 3118 O O . VAL A 1 422 ? 9.256 -8.592 -24.624 1.00 97.44 422 VAL A O 1
ATOM 3121 N N . CYS A 1 423 ? 8.157 -8.225 -22.697 1.00 97.25 423 CYS A N 1
ATOM 3122 C CA . CYS A 1 423 ? 7.038 -7.500 -23.264 1.00 97.25 423 CYS A CA 1
ATOM 3123 C C . CYS A 1 423 ? 7.005 -6.076 -22.704 1.00 97.25 423 CYS A C 1
ATOM 3125 O O . CYS A 1 423 ? 7.097 -5.879 -21.492 1.00 97.25 423 CYS A O 1
ATOM 3127 N N . LEU A 1 424 ? 6.851 -5.083 -23.579 1.00 97.31 424 LEU A N 1
ATOM 3128 C CA . LEU A 1 424 ? 6.766 -3.669 -23.208 1.00 97.31 424 LEU A CA 1
ATOM 3129 C C . LEU A 1 424 ? 5.355 -3.137 -23.418 1.00 97.31 424 LEU A C 1
ATOM 3131 O O . LEU A 1 424 ? 4.704 -3.481 -24.406 1.00 97.31 424 LEU A O 1
ATOM 3135 N N . ARG A 1 425 ? 4.891 -2.277 -22.509 1.00 95.75 425 ARG A N 1
ATOM 3136 C CA . ARG A 1 425 ? 3.589 -1.621 -22.652 1.00 95.75 425 ARG A CA 1
ATOM 3137 C C . ARG A 1 425 ? 3.575 -0.728 -23.894 1.00 95.75 425 ARG A C 1
ATOM 3139 O O . ARG A 1 425 ? 4.499 0.059 -24.108 1.00 95.75 425 ARG A O 1
ATOM 3146 N N . LYS A 1 426 ? 2.512 -0.846 -24.692 1.00 94.56 426 LYS A N 1
ATOM 3147 C CA . LYS A 1 426 ? 2.234 0.030 -25.838 1.00 94.56 426 LYS A CA 1
ATOM 3148 C C . LYS A 1 426 ? 2.172 1.484 -25.374 1.00 94.56 426 LYS A C 1
ATOM 3150 O O . LYS A 1 426 ? 1.698 1.770 -24.276 1.00 94.56 426 LYS A O 1
ATOM 3155 N N . ARG A 1 427 ? 2.644 2.405 -26.209 1.00 88.62 427 ARG A N 1
ATOM 3156 C CA . ARG A 1 427 ? 2.391 3.835 -26.011 1.00 88.62 427 ARG A CA 1
ATOM 3157 C C . ARG A 1 427 ? 0.903 4.097 -26.235 1.00 88.62 427 ARG A C 1
ATOM 3159 O O . ARG A 1 427 ? 0.311 3.517 -27.146 1.00 88.62 427 ARG A O 1
ATOM 3166 N N . ASP A 1 428 ? 0.323 4.977 -25.426 1.00 77.50 428 ASP A N 1
ATOM 3167 C CA . ASP A 1 428 ? -1.007 5.507 -25.713 1.00 77.50 428 ASP A CA 1
ATOM 3168 C C . ASP A 1 428 ? -0.966 6.169 -27.096 1.00 77.50 428 ASP A C 1
ATOM 3170 O O . ASP A 1 428 ? 0.013 6.843 -27.437 1.00 77.50 428 ASP A O 1
ATOM 3174 N N . SER A 1 429 ? -1.977 5.903 -27.925 1.00 57.72 429 SER A N 1
ATOM 3175 C CA . SER A 1 429 ? -2.076 6.524 -29.249 1.00 57.72 429 SER A CA 1
ATOM 3176 C C . SER A 1 429 ? -2.194 8.034 -29.047 1.00 57.72 429 SER A C 1
ATOM 3178 O O . SER A 1 429 ? -3.111 8.475 -28.357 1.00 57.72 429 SER A O 1
ATOM 3180 N N . ALA A 1 430 ? -1.211 8.781 -29.553 1.00 37.91 430 ALA A N 1
ATOM 3181 C CA . ALA A 1 430 ? -1.153 10.236 -29.439 1.00 37.91 430 ALA A CA 1
ATOM 3182 C C . ALA A 1 430 ? -2.234 10.921 -30.279 1.00 37.91 430 ALA A C 1
ATOM 3184 O O . ALA A 1 430 ? -2.564 10.372 -31.358 1.00 37.91 430 ALA A O 1
#

Radius of gyration: 22.49 Å; Cα contacts (8 Å, |Δi|>4): 1116; chains: 1; bounding box: 54×53×64 Å

Nearest PDB structures (foldseek):
  5bok-assembly1_A  TM=8.550E-01  e=5.566E-08  Diaphorobacter sp. DS2
  7bui-assembly1_E  TM=8.318E-01  e=2.564E-08  Metapseudomonas resinovorans
  2i7f-assembly2_B  TM=8.736E-01  e=4.762E-07  Sphingobium yanoikuyae
  1vm9-assembly1_A  TM=8.611E-01  e=2.955E-07  Ectopseudomonas mendocina
  7bui-assembly1_D  TM=8.613E-01  e=3.534E-07  Metapseudomonas resinovorans

Solvent-accessible surface area (backbone atoms only — not comparable to full-atom values): 21863 Å² total; per-residue (Å²): 109,53,50,33,31,35,30,37,32,28,33,36,86,46,63,67,63,51,42,47,47,46,35,65,72,52,58,24,42,77,78,45,73,48,77,33,50,68,70,64,26,24,53,45,21,42,44,63,47,29,66,48,89,51,42,36,42,36,42,33,30,33,30,71,84,38,88,34,18,21,42,33,43,33,24,60,78,59,79,74,50,61,32,50,46,70,92,54,56,87,67,39,22,15,42,44,48,33,39,33,30,41,26,96,50,45,67,63,50,51,52,54,41,44,75,72,70,52,64,55,76,45,79,74,46,75,46,78,44,76,90,41,103,80,33,33,39,34,40,31,44,33,64,42,94,28,38,32,27,43,32,37,29,29,48,52,99,49,66,62,58,66,37,11,72,12,35,82,87,44,82,29,26,21,33,24,23,48,26,27,32,34,91,48,56,70,58,52,50,52,41,39,33,69,50,45,55,26,44,67,78,53,81,34,68,47,80,46,72,66,60,28,54,62,64,67,48,61,83,80,46,31,39,43,33,30,48,26,24,22,90,86,49,45,26,10,20,43,24,44,34,22,67,43,38,89,86,46,70,81,51,46,76,36,37,69,56,48,50,46,53,34,15,15,52,47,33,44,28,29,45,28,65,33,40,42,42,41,50,29,44,30,47,77,60,58,26,45,83,58,30,72,75,40,79,41,70,43,90,86,81,40,76,27,41,28,31,18,30,26,43,79,53,38,42,34,38,34,38,28,19,84,72,56,73,86,51,40,43,77,75,46,57,44,83,74,46,42,62,60,44,69,40,76,49,76,44,93,59,62,40,52,32,28,27,25,30,49,82,86,22,56,38,34,30,43,38,33,35,66,83,87,52,47,46,44,70,70,26,54,59,57,73,60,32,35,30,33,68,84,80,61,53,40,29,33,61,83,76,26,36,32,69,95,38,86,95,42,49,39,50,76,42,36,40,48,79,56,97,64,23,32,22,38,42,51,58,78,86,126

Mean predicted aligned error: 5.06 Å

pLDDT: mean 91.81, std 7.14, range [37.91, 98.56]

Sequence (430 aa):
MISEVRAVTIVTADLERARRLYAGLLGMREVAAYRLEGDEGAAVARRWALPSDTPLAIACLEQPGARSGAVRLVRFESGNPPAITDGARTYDHGYVKNLDFFTDDVPGAYERFVAAGERFLAPPVTYPLSWGSRVTATEAHLPTPDGVKVSLAGMSRVPRRAFGESSRDAAFTEVAAATQIVSDYDAAVRFYARVFDCVPAAETVVDDAGLVAALGLPPETRLRMSFIGPPAAVGGKVGLVAYEGPRVADSRSLSAHAAPSARGVRVMTFETDDVDRRHALALLNGAAEIAPPADGLVPPLGRVRTSSFRSPDGAVLEIYDPSPAAAFVPVLDAGDVTEGRLTVVARPEVGRVALTRIAGAVVALEDRCPHLGAPLSAGTVTGRRVVCPWHGWVIDLATAKVEGGEGVAARPCAARVIGGQVCLRKRDSA

Secondary structure (DSSP, 8-state):
-EEEEEEEEEE-S-HHHHHIIIIIIS-PEEEEEEEE-HHHHHHHHHHTT--SSS-EEEEEEE-TT-SS-EEEEEEESS--PPBTTTT--TT-BSSEEEEEEE-S-HHHHHHHHHHTT---SSS-EEEE-SS-TT-EEEEEEEE-TTS-EEEEEEETTS-GGGS-SGGGTSSS-S--EEEEE-S-HHHHHHHHHHHS--EEEEEEEE--HHHHHHTTPPTT-EEEEEEEE-TT-SSSEEEEEEEESTTTTT--B-TTTTSSS-BEEEEEEEEES-HHHHHHHHHHTTPEEEEEEEEEEETTTEEEEEEEEE-TTS-EEEEEE---GGGEEEEEEGGG--BTSPEEEEETTTEEEEEEEETTEEEEEESS-TTT---GGGSEEETTEEE-TTT--EEETTT-BBTT-TT-BPPEE-EEEETTEEEEEPPPP-